Protein 4ONW (pdb70)

Radius of gyration: 28.68 Å; Cα contacts (8 Å, |Δi|>4): 1277; chains: 2; bounding box: 47×44×97 Å

Organism: Vibrio cholerae serotype O1 (strain ATCC 39315 / El Tor Inaba N16961) (NCBI:txid243277)

B-factor: mean 16.52, std 8.96, range [5.56, 77.97]

CATH classification: 3.40.630.10

Nearest PDB structures (foldseek):
  4op4-assembly2_B  TM=1.003E+00  e=6.042E-57  Vibrio cholerae O1 biovar El Tor str. N16961
  4op4-assembly1_A  TM=1.001E+00  e=1.372E-55  Vibrio cholerae O1 biovar El Tor str. N16961
  4h2k-assembly2_B  TM=9.846E-01  e=6.065E-37  Haemophilus influenzae Rd KW20
  4h2k-assembly1_A  TM=9.777E-01  e=9.806E-37  Haemophilus influenzae Rd KW20
  8f8o-assembly1_A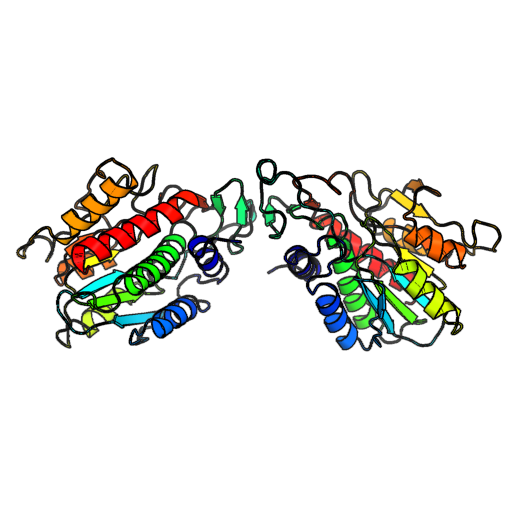  TM=9.520E-01  e=4.576E-35  Acinetobacter baumannii ATCC 17978

Secondary structure (DSSP, 8-state):
---HHHHHHHHHHHS--BTT--TTHHHHHHHHHHHTT-EEEEEEETTEEEEEEEE-SSSPEEEEEEE--B-----GGG-S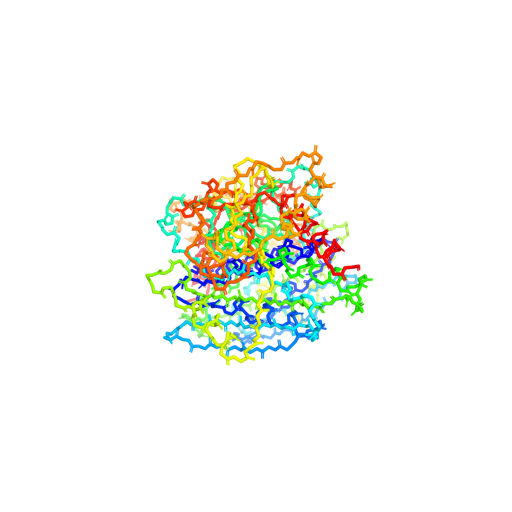S-TTS-EEETTEEESTTIIIIIHHHHHHHHHHHHHHHH-TT-SSEEEEEEES-TTSS---HHHHHHHHHHHTT----EEEE-S--BSSSTTSEEEEPPGGGGTS----HHHHHHHHHHHHHHSSPPEEESS---HHHHHHHHHT-EEEE--SB-TTTTSTT-EEEHHHHHHHHHHHHHHHHHHH-/---HHHHHHHHHHTS--BTT--TTHHHHHHHHHHTTT-EEEEEEETTEEEEEEEE-SSSPEEEEEEE--B-----GGG-SS-TTS-EEETTEEESTTIIIIIHHHHHHHHHHHHHHHH-TT-SSEEEEEEES-TTSSS--HHHHHHHHHHTTT----EEEE-S--BSSSTTSEEEE--GGGGTS----HHHHHHHHHHHHHHSSPPEEE-S---HHHHHHHHHT-EEEE--SB-TTTTSTT-EEEHHHHHHHHHHHHHHHHHHH-

Foldseek 3Di:
DDDQLVVQLQVLLLQQLAPLRQSCNVVVLVVLVVVLPWDKDWDADDNHIKIKIKDDDAPDEEEEEAESHFHDQPDPVPAPDPQSGFDDDPQKTWHTCQQRHSSLSSLLSVLVVVLCVVCVPWPHMYMYIYIRHQHHPDPPRLVVVQVVCVVVVNAHAAYEYAHAADAPAFQQEKEWECALNVPDDDPCQLVVQLQVLSCVLPVDGHHYHHDDDRPSQNVSRNRGYTYMYGYHHDPQGPHHRDMGRNVRSVSSSSSSNSSCVSVTD/DDDQLVVQLQVLLLAQLAPLRQRCNVVVLVVLVVVLVWDKDWDDDDHKIKIKIKDDDADDEEEEEAESHFHDQPDCVVAPDGQNGFDDDPQKTWHTCQFRPSSLVSLLSVLVVVQCVVCVPWHHMYMYIYIRHQVHDDDDRLVVVQVVCVVVVNAHAYYEYAHAADAPAFQQEKEWEQALNVPDDDPCQLVVLLQVLSCVLPVDGHDYHHDDDGPSQNVSRNVGYTYMYGHFHDPCGPHHGDIGRNVRSVSSSSSSNSSCVSPID

InterPro domains:
  IPR001261 ArgE/DapE/ACY1/CPG2/YscS, conserved site [PS00759] (99-137)
  IPR002933 Peptidase M20 [PF01546] (65-373)
  IPR005941 Succinyl-diaminopimelate desuccinylase, proteobacteria [MF_01690] (4-377)
  IPR005941 Succinyl-diaminopimelate desuccinylase, proteobacteria [NF009557] (4-376)
  IPR005941 Succinyl-diaminopimelate desuccinylase, proteobacteria [TIGR01246] (7-375)
  IPR011650 Peptidase M20, dimerisation domain [PF07687] (177-284)
  IPR036264 Bacterial exopeptidase dimerisation domain [SSF55031] (181-290)
  IPR050072 Peptidase M20A family, bacterial cell wall biosynthesis [PTHR43808] (4-375)

Solvent-accessible surface area: 20725 Å² total; per-residue (Å²): 190,50,32,64,0,18,41,1,0,23,76,0,0,52,76,108,0,50,32,52,55,17,46,18,0,3,94,28,0,14,80,67,0,127,93,31,47,9,89,41,58,70,25,99,25,122,120,4,40,0,0,1,0,44,44,34,117,114,97,33,4,0,0,0,6,9,1,0,0,1,27,90,12,44,78,120,112,93,20,103,5,32,11,35,48,35,3,15,33,90,41,62,0,31,0,8,0,0,0,7,0,0,0,0,0,0,0,0,0,2,0,0,42,80,0,15,88,111,45,82,125,25,117,5,0,0,0,0,1,0,2,0,2,23,37,13,144,60,68,35,0,7,47,96,0,8,81,48,3,76,93,109,120,29,104,18,61,4,0,0,7,0,15,9,6,0,75,144,51,1,0,40,22,0,43,28,22,126,65,6,30,51,190,86,120,72,112,29,83,0,39,64,6,0,33,34,0,0,68,89,22,29,150,131,66,15,57,87,71,57,88,49,23,32,60,12,4,125,47,5,3,98,70,14,2,22,5,1,9,0,0,0,34,52,58,34,44,94,121,41,33,2,26,6,114,22,62,13,0,55,80,0,0,56,0,0,27,48,0,0,48,96,20,0,56,190,51,38,68,0,15,37,2,0,15,79,0,0,54,84,116,0,47,24,44,51,14,50,26,0,3,96,35,0,13,80,70,0,124,89,32,56,10,144,49,66,73,24,102,29,122,115,2,45,0,0,4,0,46,46,33,116,120,87,35,4,0,0,0,5,10,1,0,0,0,25,87,11,41,70,119,113,101,22,97,4,34,14,36,45,32,2,15,30,92,39,59,0,32,0,4,0,0,0,7,1,1,0,0,0,0,0,0,0,3,0,0,43,87,0,16,85,112,50,84,124,25,123,5,0,0,0,0,2,0,3,0,5,23,34,12,140,77,77,35,0,5,49,96,0,5,81,51,2,79,92,100,117,31,102,18,53,2,0,0,6,0,16,10,3,0,86,152,46,1,1,44,17,0,34,30,21,126,68,5,28,46,174,80,117,69,117,29,78,0,39,64,6,0,33,31,0,0,70,91,28,32,155,81,64,16,58,85,86,58,94,62,21,26,48,14,3,144,44,4,4,90,78,12,4,22,4,0,10,0,0,1,32,48,58,32,42,90,122,46,29,1,21,5,109,28,58,14,1,53,78,0,0,54,0,0,28,52,0,0,52,101,18,2,59

Structure (mmCIF, N/CA/C/O backbone):
data_4ONW
#
_entry.id   4ONW
#
_cell.length_a   49.649
_cell.length_b   49.649
_cell.length_c   232.566
_cell.angle_alpha   90.00
_cell.angle_beta   90.00
_cell.angle_gamma   120.00
#
_symmetry.space_group_name_H-M   'P 32'
#
loop_
_entity.id
_entity.type
_entity.pdbx_description
1 polymer 'Succinyl-diaminopimelate desuccinylase'
2 non-polymer GLYCEROL
3 non-polymer 1,4-BUTANEDIOL
4 non-polymer 1,2-ETHANEDIOL
5 non-polymer 'ACETATE ION'
6 water water
#
loop_
_atom_site.group_PDB
_atom_site.id
_atom_site.type_symbol
_atom_site.label_atom_id
_atom_site.label_alt_id
_atom_site.label_comp_id
_atom_site.label_asym_id
_atom_site.label_entity_id
_atom_site.label_seq_id
_atom_site.pdbx_PDB_ins_code
_atom_site.Cartn_x
_atom_site.Cartn_y
_atom_site.Cartn_z
_atom_site.occupancy
_atom_site.B_iso_or_equiv
_atom_site.auth_seq_id
_atom_site.auth_comp_id
_atom_site.auth_asym_id
_atom_site.auth_atom_id
_atom_site.pdbx_PDB_model_num
ATOM 1 N N . THR A 1 4 ? 0.635 -0.951 21.809 1.00 40.60 2 THR A N 1
ATOM 2 C CA . THR A 1 4 ? 1.875 -1.419 21.135 1.00 37.65 2 THR A CA 1
ATOM 3 C C . THR A 1 4 ? 1.985 -0.815 19.748 1.00 37.52 2 THR A C 1
ATOM 4 O O . THR A 1 4 ? 1.120 -1.044 18.876 1.00 34.51 2 THR A O 1
ATOM 8 N N . ASP A 1 5 ? 3.120 -0.179 19.514 1.00 34.46 3 ASP A N 1
ATOM 9 C CA . ASP A 1 5 ? 3.350 0.510 18.271 1.00 29.66 3 ASP A CA 1
ATOM 10 C C . ASP A 1 5 ? 3.077 -0.431 17.165 1.00 26.07 3 ASP A C 1
ATOM 11 O O . ASP A 1 5 ? 3.515 -1.519 17.149 1.00 23.85 3 ASP A O 1
ATOM 16 N N . SER A 1 6 ? 2.439 0.149 16.183 1.00 20.77 4 SER A N 1
ATOM 17 C CA . SER A 1 6 ? 2.367 -0.337 14.885 1.00 18.07 4 SER A CA 1
ATOM 18 C C . SER A 1 6 ? 3.794 -0.646 14.415 1.00 14.90 4 SER A C 1
ATOM 19 O O . SER A 1 6 ? 4.712 -0.070 14.787 1.00 11.54 4 SER A O 1
ATOM 22 N N . PRO A 1 7 ? 3.807 -1.724 13.520 1.00 13.06 5 PRO A N 1
ATOM 23 C CA . PRO A 1 7 ? 5.151 -2.054 13.026 1.00 11.58 5 PRO A CA 1
ATOM 24 C C . PRO A 1 7 ? 5.833 -0.904 12.272 1.00 11.27 5 PRO A C 1
ATOM 25 O O . PRO A 1 7 ? 6.980 -0.876 12.254 1.00 11.32 5 PRO A O 1
ATOM 29 N N . VAL A 1 8 ? 5.054 -0.093 11.586 1.00 10.08 6 VAL A N 1
ATOM 30 C CA . VAL A 1 8 ? 5.558 1.021 10.841 1.00 11.24 6 VAL A CA 1
ATOM 31 C C . VAL A 1 8 ? 6.172 2.065 11.783 1.00 10.44 6 VAL A C 1
ATOM 32 O O . VAL A 1 8 ? 7.247 2.519 11.612 1.00 11.38 6 VAL A O 1
ATOM 36 N N . LEU A 1 9 ? 5.427 2.410 12.807 1.00 10.12 7 LEU A N 1
ATOM 37 C CA . LEU A 1 9 ? 5.953 3.388 13.728 1.00 9.64 7 LEU A CA 1
ATOM 38 C C . LEU A 1 9 ? 7.224 2.857 14.437 1.00 9.12 7 LEU A C 1
ATOM 39 O O . LEU A 1 9 ? 8.265 3.552 14.626 1.00 9.40 7 LEU A O 1
ATOM 44 N N . ALA A 1 10 ? 7.174 1.565 14.784 1.00 9.52 8 ALA A N 1
ATOM 45 C CA . ALA A 1 10 ? 8.327 0.938 15.488 1.00 9.39 8 ALA A CA 1
ATOM 46 C C . ALA A 1 10 ? 9.645 0.972 14.732 1.00 8.75 8 ALA A C 1
ATOM 47 O O . ALA A 1 10 ? 10.712 1.333 15.251 1.00 10.74 8 ALA A O 1
ATOM 49 N N . LEU A 1 11 ? 9.564 0.625 13.442 1.00 8.60 9 LEU A N 1
ATOM 50 C CA . LEU A 1 11 ? 10.729 0.639 12.604 1.00 7.60 9 LEU A CA 1
ATOM 51 C C . LEU A 1 11 ? 11.219 2.048 12.322 1.00 7.25 9 LEU A C 1
ATOM 52 O O . LEU A 1 11 ? 12.402 2.319 12.240 1.00 8.04 9 LEU A O 1
ATOM 57 N N . ALA A 1 12 ? 10.302 2.960 12.089 1.00 7.09 10 ALA A N 1
ATOM 58 C CA . ALA A 1 12 ? 10.675 4.330 11.822 1.00 7.10 10 ALA A CA 1
ATOM 59 C C . ALA A 1 12 ? 11.401 4.948 13.058 1.00 7.83 10 ALA A C 1
ATOM 60 O O . ALA A 1 12 ? 12.462 5.567 12.896 1.00 8.91 10 ALA A O 1
ATOM 62 N N . LYS A 1 13 ? 10.925 4.628 14.241 1.00 8.77 11 LYS A N 1
ATOM 63 C CA . LYS A 1 13 ? 11.655 5.000 15.459 1.00 9.08 11 LYS A CA 1
ATOM 64 C C . LYS A 1 13 ? 13.068 4.378 15.570 1.00 9.34 11 LYS A C 1
ATOM 65 O O . LYS A 1 13 ? 14.026 5.061 15.866 1.00 10.78 11 LYS A O 1
ATOM 71 N N . GLU A 1 14 ? 13.217 3.117 15.266 1.00 9.96 12 GLU A N 1
ATOM 72 C CA A GLU A 1 14 ? 14.522 2.454 15.201 0.50 10.76 12 GLU A CA 1
ATOM 73 C CA B GLU A 1 14 ? 14.530 2.539 15.321 0.50 11.38 12 GLU A CA 1
ATOM 74 C C . GLU A 1 14 ? 15.496 3.185 14.303 1.00 12.13 12 GLU A C 1
ATOM 75 O O . GLU A 1 14 ? 16.663 3.446 14.607 1.00 10.95 12 GLU A O 1
ATOM 86 N N . LEU A 1 15 ? 15.021 3.430 13.069 1.00 10.17 13 LEU A N 1
ATOM 87 C CA . LEU A 1 15 ? 15.844 4.118 12.147 1.00 9.78 13 LEU A CA 1
ATOM 88 C C . LEU A 1 15 ? 16.204 5.509 12.587 1.00 9.46 13 LEU A C 1
ATOM 89 O O . LEU A 1 15 ? 17.356 5.920 12.424 1.00 9.60 13 LEU A O 1
ATOM 94 N N . ILE A 1 16 ? 15.272 6.257 13.206 1.00 10.33 14 ILE A N 1
ATOM 95 C CA . ILE A 1 16 ? 15.549 7.627 13.570 1.00 11.09 14 ILE A CA 1
ATOM 96 C C . ILE A 1 16 ? 16.610 7.659 14.701 1.00 12.30 14 ILE A C 1
ATOM 97 O O . ILE A 1 16 ? 17.393 8.585 14.742 1.00 12.55 14 ILE A O 1
ATOM 102 N N . SER A 1 17 ? 16.642 6.640 15.542 1.00 12.94 15 SER A N 1
ATOM 103 C CA A SER A 1 17 ? 17.664 6.651 16.618 0.50 14.58 15 SER A CA 1
ATOM 104 C CA B SER A 1 17 ? 17.683 6.547 16.608 0.50 14.04 15 SER A CA 1
ATOM 105 C C . SER A 1 17 ? 19.120 6.420 16.150 1.00 15.87 15 SER A C 1
ATOM 106 O O . SER A 1 17 ? 20.063 6.776 16.878 1.00 15.34 15 SER A O 1
ATOM 111 N N . ARG A 1 18 ? 19.318 5.843 14.979 1.00 14.77 16 ARG A N 1
ATOM 112 C CA . ARG A 1 18 ? 20.635 5.643 14.446 1.00 15.29 16 ARG A CA 1
ATOM 113 C C . ARG A 1 18 ? 21.097 6.912 13.818 1.00 14.33 16 ARG A C 1
ATOM 114 O O . ARG A 1 18 ? 20.488 7.415 12.862 1.00 15.85 16 ARG A O 1
ATOM 122 N N . GLN A 1 19 ? 22.254 7.395 14.259 1.00 13.75 17 GLN A N 1
ATOM 123 C CA A GLN A 1 19 ? 22.820 8.669 13.825 0.50 13.07 17 GLN A CA 1
ATOM 124 C CA B GLN A 1 19 ? 22.755 8.711 13.842 0.50 13.53 17 GLN A CA 1
ATOM 125 C C . GLN A 1 19 ? 23.557 8.550 12.545 1.00 14.33 17 GLN A C 1
ATOM 126 O O . GLN A 1 19 ? 24.791 8.609 12.515 1.00 13.73 17 GLN A O 1
ATOM 137 N N . SER A 1 20 ? 22.781 8.396 11.468 1.00 13.35 18 SER A N 1
ATOM 138 C CA . SER A 1 20 ? 23.304 8.218 10.154 1.00 13.78 18 SER A CA 1
ATOM 139 C C . SER A 1 20 ? 23.538 9.547 9.443 1.00 15.99 18 SER A C 1
ATOM 140 O O . SER A 1 20 ? 23.134 9.749 8.278 1.00 15.69 18 SER A O 1
ATOM 143 N N . VAL A 1 21 ? 24.210 10.495 10.110 1.00 17.07 19 VAL A N 1
ATOM 144 C CA . VAL A 1 21 ? 24.717 11.676 9.454 1.00 17.67 19 VAL A CA 1
ATOM 145 C C . VAL A 1 21 ? 25.794 11.304 8.419 1.00 21.24 19 VAL A C 1
ATOM 146 O O . VAL A 1 21 ? 26.736 10.576 8.706 1.00 21.60 19 VAL A O 1
ATOM 150 N N . THR A 1 22 ? 25.588 11.830 7.215 1.00 25.16 20 THR A N 1
ATOM 151 C CA . THR A 1 22 ? 26.248 11.396 5.988 1.00 32.72 20 THR A CA 1
ATOM 152 C C . THR A 1 22 ? 27.769 11.467 6.136 1.00 36.34 20 THR A C 1
ATOM 153 O O . THR A 1 22 ? 28.300 12.379 6.783 1.00 34.00 20 THR A O 1
ATOM 157 N N . PRO A 1 23 ? 28.482 10.468 5.594 1.00 45.87 21 PRO A N 1
ATOM 158 C CA . PRO A 1 23 ? 27.933 9.306 4.892 1.00 45.26 21 PRO A CA 1
ATOM 159 C C . PRO A 1 23 ? 27.753 8.093 5.795 1.00 45.42 21 PRO A C 1
ATOM 160 O O . PRO A 1 23 ? 27.512 7.023 5.254 1.00 34.01 21 PRO A O 1
ATOM 164 N N . ALA A 1 24 ? 27.872 8.273 7.131 1.00 42.21 22 ALA A N 1
ATOM 165 C CA . ALA A 1 24 ? 27.762 7.196 8.123 1.00 39.87 22 ALA A CA 1
ATOM 166 C C . ALA A 1 24 ? 26.359 6.636 8.117 1.00 36.42 22 ALA A C 1
ATOM 167 O O . ALA A 1 24 ? 25.386 7.326 7.755 1.00 35.61 22 ALA A O 1
ATOM 169 N N . ASP A 1 25 ? 26.260 5.373 8.503 1.00 28.25 23 ASP A N 1
ATOM 170 C CA . ASP A 1 25 ? 24.983 4.696 8.376 1.00 23.78 23 ASP A CA 1
ATOM 171 C C . ASP A 1 25 ? 24.403 4.232 9.693 1.00 22.41 23 ASP A C 1
ATOM 172 O O . ASP A 1 25 ? 23.214 3.999 9.740 1.00 17.93 23 ASP A O 1
ATOM 177 N N . ALA A 1 26 ? 25.234 4.114 10.755 1.00 21.46 24 ALA A N 1
ATOM 178 C CA . ALA A 1 26 ? 24.822 3.678 12.114 1.00 19.46 24 ALA A CA 1
ATOM 179 C C . ALA A 1 26 ? 23.929 2.459 12.063 1.00 17.82 24 ALA A C 1
ATOM 180 O O . ALA A 1 26 ? 23.022 2.283 12.819 1.00 17.63 24 ALA A O 1
ATOM 182 N N . GLY A 1 27 ? 24.192 1.601 11.089 1.00 17.90 25 GLY A N 1
ATOM 183 C CA . GLY A 1 27 ? 23.512 0.361 11.008 1.00 15.36 25 GLY A CA 1
ATOM 184 C C . GLY A 1 27 ? 22.100 0.372 10.456 1.00 13.45 25 GLY A C 1
ATOM 185 O O . GLY A 1 27 ? 21.391 -0.561 10.671 1.00 16.17 25 GLY A O 1
ATOM 186 N N . CYS A 1 28 ? 21.691 1.468 9.840 1.00 12.71 26 CYS A N 1
ATOM 187 C CA . CYS A 1 28 ? 20.297 1.529 9.307 1.00 12.11 26 CYS A CA 1
ATOM 188 C C . CYS A 1 28 ? 20.070 0.492 8.220 1.00 11.87 26 CYS A C 1
ATOM 189 O O . CYS A 1 28 ? 19.007 -0.189 8.165 1.00 12.48 26 CYS A O 1
ATOM 192 N N . GLN A 1 29 ? 21.026 0.357 7.308 1.00 12.51 27 GLN A N 1
ATOM 193 C CA . GLN A 1 29 ? 20.893 -0.656 6.228 1.00 12.02 27 GLN A CA 1
ATOM 194 C C . GLN A 1 29 ? 20.962 -2.048 6.812 1.00 13.11 27 GLN A C 1
ATOM 195 O O . GLN A 1 29 ? 20.318 -2.972 6.342 1.00 11.73 27 GLN A O 1
ATOM 201 N N . ASP A 1 30 ? 21.735 -2.220 7.881 1.00 13.43 28 ASP A N 1
ATOM 202 C CA . ASP A 1 30 ? 21.763 -3.522 8.507 1.00 14.83 28 ASP A CA 1
ATOM 203 C C . ASP A 1 30 ? 20.397 -3.896 9.070 1.00 13.73 28 ASP A C 1
ATOM 204 O O . ASP A 1 30 ? 19.960 -5.029 8.959 1.00 13.53 28 ASP A O 1
ATOM 209 N N . LEU A 1 31 ? 19.683 -2.918 9.594 1.00 13.45 29 LEU A N 1
ATOM 210 C CA . LEU A 1 31 ? 18.338 -3.147 10.103 1.00 15.67 29 LEU A CA 1
ATOM 211 C C . LEU A 1 31 ? 17.409 -3.534 8.992 1.00 14.59 29 LEU A C 1
ATOM 212 O O . LEU A 1 31 ? 16.662 -4.494 9.141 1.00 16.40 29 LEU A O 1
ATOM 217 N N . MET A 1 32 ? 17.488 -2.800 7.857 1.00 12.15 30 MET A N 1
ATOM 218 C CA . MET A 1 32 ? 16.653 -3.123 6.719 1.00 11.28 30 MET A CA 1
ATOM 219 C C . MET A 1 32 ? 16.980 -4.489 6.133 1.00 10.80 30 MET A C 1
ATOM 220 O O . MET A 1 32 ? 16.071 -5.237 5.798 1.00 11.56 30 MET A O 1
ATOM 225 N N . ILE A 1 33 ? 18.251 -4.794 5.999 1.00 10.90 31 ILE A N 1
ATOM 226 C CA . ILE A 1 33 ? 18.759 -6.067 5.440 1.00 11.52 31 ILE A CA 1
ATOM 227 C C . ILE A 1 33 ? 18.254 -7.247 6.282 1.00 13.92 31 ILE A C 1
ATOM 228 O O . ILE A 1 33 ? 17.776 -8.276 5.783 1.00 15.85 31 ILE A O 1
ATOM 233 N N . GLU A 1 34 ? 18.366 -7.092 7.608 1.00 14.59 32 GLU A N 1
ATOM 234 C CA . GLU A 1 34 ? 17.784 -8.140 8.497 1.00 15.42 32 GLU A CA 1
ATOM 235 C C . GLU A 1 34 ? 16.342 -8.501 8.161 1.00 15.21 32 GLU A C 1
ATOM 236 O O . GLU A 1 34 ? 15.966 -9.682 8.061 1.00 16.19 32 GLU A O 1
ATOM 239 N N . ARG A 1 35 ? 15.495 -7.463 7.969 1.00 13.15 33 ARG A N 1
ATOM 240 C CA . ARG A 1 35 ? 14.093 -7.679 7.652 1.00 12.51 33 ARG A CA 1
ATOM 241 C C . ARG A 1 35 ? 13.926 -8.292 6.258 1.00 12.55 33 ARG A C 1
ATOM 242 O O . ARG A 1 35 ? 13.081 -9.148 6.045 1.00 12.73 33 ARG A O 1
ATOM 250 N N . LEU A 1 36 ? 14.760 -7.896 5.303 1.00 12.15 34 LEU A N 1
ATOM 251 C CA . LEU A 1 36 ? 14.595 -8.374 3.962 1.00 11.33 34 LEU A CA 1
ATOM 252 C C . LEU A 1 36 ? 15.105 -9.851 3.871 1.00 12.36 34 LEU A C 1
ATOM 253 O O . LEU A 1 36 ? 14.577 -10.657 3.081 1.00 11.96 34 LEU A O 1
ATOM 258 N N . LYS A 1 37 ? 16.086 -10.184 4.678 1.00 13.97 35 LYS A N 1
ATOM 259 C CA . LYS A 1 37 ? 16.628 -11.580 4.668 1.00 14.96 35 LYS A CA 1
ATOM 260 C C . LYS A 1 37 ? 15.537 -12.512 5.090 1.00 16.04 35 LYS A C 1
ATOM 261 O O . LYS A 1 37 ? 15.375 -13.564 4.473 1.00 18.77 35 LYS A O 1
ATOM 267 N N . ALA A 1 38 ? 14.751 -12.103 6.117 1.00 15.22 36 ALA A N 1
ATOM 268 C CA . ALA A 1 38 ? 13.633 -12.936 6.611 1.00 16.50 36 ALA A CA 1
ATOM 269 C C . ALA A 1 38 ? 12.612 -13.233 5.582 1.00 18.09 36 ALA A C 1
ATOM 270 O O . ALA A 1 38 ? 11.950 -14.258 5.630 1.00 19.07 36 ALA A O 1
ATOM 272 N N . LEU A 1 39 ? 12.489 -12.339 4.585 1.00 15.38 37 LEU A N 1
ATOM 273 C CA . LEU A 1 39 ? 11.530 -12.443 3.518 1.00 16.81 37 LEU A CA 1
ATOM 274 C C . LEU A 1 39 ? 12.010 -13.202 2.296 1.00 16.22 37 LEU A C 1
ATOM 275 O O . LEU A 1 39 ? 11.243 -13.422 1.348 1.00 22.36 37 LEU A O 1
ATOM 280 N N . GLY A 1 40 ? 13.296 -13.473 2.280 1.00 15.11 38 GLY A N 1
ATOM 281 C CA . GLY A 1 40 ? 13.935 -14.238 1.259 1.00 14.83 38 GLY A CA 1
ATOM 282 C C . GLY A 1 40 ? 14.532 -13.420 0.161 1.00 16.23 38 GLY A C 1
ATOM 283 O O . GLY A 1 40 ? 14.598 -13.897 -1.003 1.00 18.78 38 GLY A O 1
ATOM 284 N N . PHE A 1 41 ? 15.019 -12.220 0.508 1.00 14.88 39 PHE A N 1
ATOM 285 C CA . PHE A 1 41 ? 15.698 -11.436 -0.471 1.00 13.31 39 PHE A CA 1
ATOM 286 C C . PHE A 1 41 ? 17.132 -11.852 -0.453 1.00 14.31 39 PHE A C 1
ATOM 287 O O . PHE A 1 41 ? 17.694 -12.056 0.644 1.00 17.34 39 PHE A O 1
ATOM 295 N N . GLU A 1 42 ? 17.753 -11.896 -1.625 1.00 13.15 40 GLU A N 1
ATOM 296 C CA . GLU A 1 42 ? 19.221 -11.896 -1.691 1.00 14.30 40 GLU A CA 1
ATOM 297 C C . GLU A 1 42 ? 19.732 -10.505 -1.545 1.00 15.59 40 GLU A C 1
ATOM 298 O O . GLU A 1 42 ? 19.044 -9.546 -1.946 1.00 16.18 40 GLU A O 1
ATOM 301 N N . ILE A 1 43 ? 20.884 -10.393 -0.911 1.00 14.46 41 ILE A N 1
ATOM 302 C CA . ILE A 1 43 ? 21.454 -9.142 -0.511 1.00 14.02 41 ILE A CA 1
ATOM 303 C C . ILE A 1 43 ? 22.836 -8.952 -0.995 1.00 15.05 41 ILE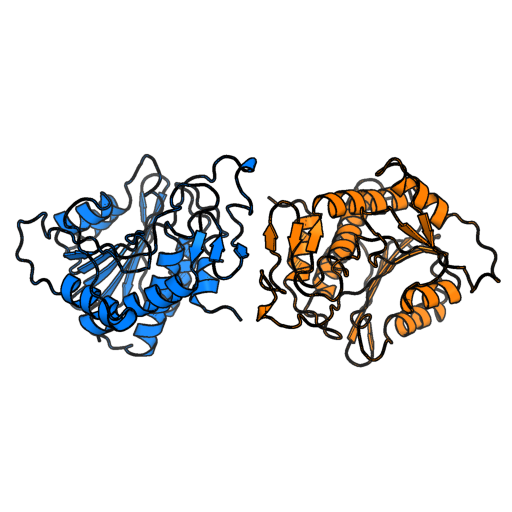 A C 1
ATOM 304 O O . ILE A 1 43 ? 23.729 -9.817 -0.778 1.00 17.44 41 ILE A O 1
ATOM 309 N N . GLU A 1 44 ? 23.117 -7.824 -1.642 1.00 13.93 42 GLU A N 1
ATOM 310 C CA A GLU A 1 44 ? 24.474 -7.465 -1.984 0.50 14.24 42 GLU A CA 1
ATOM 311 C CA B GLU A 1 44 ? 24.478 -7.482 -1.973 0.50 14.92 42 GLU A CA 1
ATOM 312 C C . GLU A 1 44 ? 24.777 -6.083 -1.452 1.00 14.18 42 GLU A C 1
ATOM 313 O O . GLU A 1 44 ? 24.201 -5.118 -1.940 1.00 13.38 42 GLU A O 1
ATOM 324 N N . SER A 1 45 ? 25.619 -5.983 -0.399 1.00 14.67 43 SER A N 1
ATOM 325 C CA A SER A 1 45 ? 26.084 -4.681 0.084 0.50 15.33 43 SER A CA 1
ATOM 326 C CA B SER A 1 45 ? 26.095 -4.715 0.137 0.50 16.89 43 SER A CA 1
ATOM 327 C C . SER A 1 45 ? 27.325 -4.227 -0.663 1.00 18.95 43 SER A C 1
ATOM 328 O O . SER A 1 45 ? 28.287 -4.978 -0.844 1.00 20.02 43 SER A O 1
ATOM 333 N N . MET A 1 46 ? 27.271 -2.994 -1.157 1.00 19.26 44 MET A N 1
ATOM 334 C CA . MET A 1 46 ? 28.317 -2.446 -2.031 1.00 21.35 44 MET A CA 1
ATOM 335 C C . MET A 1 46 ? 28.826 -1.180 -1.432 1.00 19.62 44 MET A C 1
ATOM 336 O O . MET A 1 46 ? 28.049 -0.266 -1.088 1.00 18.23 44 MET A O 1
ATOM 341 N N . VAL A 1 47 ? 30.153 -1.102 -1.298 1.00 19.44 45 VAL A N 1
ATOM 342 C CA . VAL A 1 47 ? 30.781 0.066 -0.759 1.00 20.93 45 VAL A CA 1
ATOM 343 C C . VAL A 1 47 ? 31.514 0.851 -1.833 1.00 22.46 45 VAL A C 1
ATOM 344 O O . VAL A 1 47 ? 32.308 0.309 -2.594 1.00 24.84 45 VAL A O 1
ATOM 348 N N . PHE A 1 48 ? 31.199 2.138 -1.894 1.00 22.12 46 PHE A N 1
ATOM 349 C CA . PHE A 1 48 ? 31.780 3.016 -2.883 1.00 24.90 46 PHE A CA 1
ATOM 350 C C . PHE A 1 48 ? 32.256 4.254 -2.129 1.00 26.71 46 PHE A C 1
ATOM 351 O O . PHE A 1 48 ? 31.465 4.938 -1.399 1.00 25.35 46 PHE A O 1
ATOM 359 N N . GLU A 1 49 ? 33.546 4.574 -2.296 1.00 30.03 47 GLU A N 1
ATOM 360 C CA . GLU A 1 49 ? 34.141 5.645 -1.496 1.00 33.11 47 GLU A CA 1
ATOM 361 C C . GLU A 1 49 ? 34.001 5.188 -0.007 1.00 32.37 47 GLU A C 1
ATOM 362 O O . GLU A 1 49 ? 34.205 4.019 0.270 1.00 34.34 47 GLU A O 1
ATOM 368 N N . ASP A 1 50 ? 33.660 6.035 0.957 1.00 37.16 48 ASP A N 1
ATOM 369 C CA . ASP A 1 50 ? 33.427 5.453 2.318 1.00 36.14 48 ASP A CA 1
ATOM 370 C C . ASP A 1 50 ? 31.925 5.393 2.698 1.00 36.47 48 ASP A C 1
ATOM 371 O O . ASP A 1 50 ? 31.545 5.549 3.855 1.00 36.08 48 ASP A O 1
ATOM 376 N N . THR A 1 51 ? 31.082 5.148 1.701 1.00 33.22 49 THR A N 1
ATOM 377 C CA . THR A 1 51 ? 29.638 5.108 1.887 1.00 32.43 49 THR A CA 1
ATOM 378 C C . THR A 1 51 ? 29.195 3.655 1.691 1.00 26.18 49 THR A C 1
ATOM 379 O O . THR A 1 51 ? 29.725 3.000 0.803 1.00 29.11 49 THR A O 1
ATOM 383 N N . THR A 1 52 ? 28.165 3.188 2.417 1.00 20.54 50 THR A N 1
ATOM 384 C CA . THR A 1 52 ? 27.606 1.870 2.209 1.00 17.31 50 THR A CA 1
ATOM 385 C C . THR A 1 52 ? 26.248 1.965 1.496 1.00 14.27 50 THR A C 1
ATOM 386 O O . THR A 1 52 ? 25.565 2.994 1.583 1.00 11.49 50 THR A O 1
ATOM 390 N N . ASN A 1 53 ? 25.987 0.920 0.743 1.00 14.91 51 ASN A N 1
ATOM 391 C CA . ASN A 1 53 ? 24.835 0.854 -0.136 1.00 13.50 51 ASN A CA 1
ATOM 392 C C . ASN A 1 53 ? 24.457 -0.557 -0.109 1.00 13.44 51 ASN A C 1
ATOM 393 O O . ASN A 1 53 ? 25.277 -1.436 0.230 1.00 14.09 51 ASN A O 1
ATOM 398 N N . PHE A 1 54 ? 23.220 -0.861 -0.495 1.00 11.87 52 PHE A N 1
ATOM 399 C CA . PHE A 1 54 ? 22.873 -2.227 -0.795 1.00 10.93 52 PHE A CA 1
ATOM 400 C C . PHE A 1 54 ? 21.851 -2.342 -1.885 1.00 12.02 52 PHE A C 1
ATOM 401 O O . PHE A 1 54 ? 21.056 -1.426 -2.093 1.00 14.36 52 PHE A O 1
ATOM 409 N N . TRP A 1 55 ? 21.899 -3.472 -2.583 1.00 11.47 53 TRP A N 1
ATOM 410 C CA . TRP A 1 55 ? 20.871 -3.992 -3.487 1.00 11.31 53 TRP A CA 1
ATOM 411 C C . TRP A 1 55 ? 20.302 -5.287 -2.918 1.00 12.75 53 TRP A C 1
ATOM 412 O O . TRP A 1 55 ? 21.083 -6.155 -2.428 1.00 14.88 53 TRP A O 1
ATOM 423 N N . ALA A 1 56 ? 18.990 -5.435 -2.943 1.00 11.50 54 ALA A N 1
ATOM 424 C CA . ALA A 1 56 ? 18.330 -6.663 -2.585 1.00 11.64 54 ALA A CA 1
ATOM 425 C C . ALA A 1 56 ? 17.280 -6.973 -3.602 1.00 12.24 54 ALA A C 1
ATOM 426 O O . ALA A 1 56 ? 16.732 -6.059 -4.245 1.00 10.57 54 ALA A O 1
ATOM 428 N N . ARG A 1 57 ? 16.981 -8.267 -3.788 1.00 9.96 55 ARG A N 1
ATOM 429 C CA . ARG A 1 57 ? 16.048 -8.677 -4.754 1.00 10.62 55 ARG A CA 1
ATOM 430 C C . ARG A 1 57 ? 15.476 -9.960 -4.282 1.00 11.46 55 ARG A C 1
ATOM 431 O O . ARG A 1 57 ? 16.258 -10.858 -3.861 1.00 12.97 55 ARG A O 1
ATOM 439 N N . ARG A 1 58 ? 14.167 -10.052 -4.370 1.00 10.30 56 ARG A N 1
ATOM 440 C CA . ARG A 1 58 ? 13.383 -11.245 -4.284 1.00 11.94 56 ARG A CA 1
ATOM 441 C C . ARG A 1 58 ? 12.702 -11.509 -5.625 1.00 11.90 56 ARG A C 1
ATOM 442 O O . ARG A 1 58 ? 12.093 -10.609 -6.259 1.00 9.17 56 ARG A O 1
ATOM 450 N N . GLY A 1 59 ? 12.814 -12.768 -6.100 1.00 12.05 57 GLY A N 1
ATOM 451 C CA . GLY A 1 59 ? 12.253 -13.143 -7.357 1.00 11.65 57 GLY A CA 1
ATOM 452 C C . GLY A 1 59 ? 13.208 -13.022 -8.533 1.00 11.95 57 GLY A C 1
ATOM 453 O O . GLY A 1 59 ? 14.163 -12.252 -8.486 1.00 10.67 57 GLY A O 1
ATOM 454 N N . THR A 1 60 ? 12.916 -13.763 -9.631 1.00 11.30 58 THR A N 1
ATOM 455 C CA . THR A 1 60 ? 13.766 -13.715 -10.801 1.00 12.06 58 THR A CA 1
ATOM 456 C C . THR A 1 60 ? 13.065 -13.260 -12.089 1.00 11.90 58 THR A C 1
ATOM 457 O O . THR A 1 60 ? 13.733 -13.147 -13.140 1.00 13.40 58 THR A O 1
ATOM 461 N N . GLN A 1 61 ? 11.774 -13.063 -12.068 1.00 12.20 59 GLN A N 1
ATOM 462 C CA . GLN A 1 61 ? 11.007 -12.763 -13.260 1.00 12.34 59 GLN A CA 1
ATOM 463 C C . GLN A 1 61 ? 10.793 -11.257 -13.445 1.00 12.85 59 GLN A C 1
ATOM 464 O O . GLN A 1 61 ? 10.874 -10.487 -12.482 1.00 13.66 59 GLN A O 1
ATOM 470 N N . SER A 1 62 ? 10.568 -10.863 -14.674 1.00 13.15 60 SER A N 1
ATOM 471 C CA A SER A 1 62 ? 10.082 -9.543 -15.082 0.50 12.84 60 SER A CA 1
ATOM 472 C CA B SER A 1 62 ? 10.113 -9.530 -15.042 0.50 13.38 60 SER A CA 1
ATOM 473 C C . SER A 1 62 ? 8.648 -9.342 -14.655 1.00 13.37 60 SER A C 1
ATOM 474 O O . SER A 1 62 ? 7.837 -10.267 -14.749 1.00 15.08 60 SER A O 1
ATOM 479 N N . PRO A 1 63 ? 8.225 -8.107 -14.256 1.00 12.43 61 PRO A N 1
ATOM 480 C CA . PRO A 1 63 ? 9.023 -6.880 -14.148 1.00 11.56 61 PRO A CA 1
ATOM 481 C C . PRO A 1 63 ? 9.714 -6.826 -12.820 1.00 10.68 61 PRO A C 1
ATOM 482 O O . PRO A 1 63 ? 9.265 -7.405 -11.860 1.00 12.70 61 PRO A O 1
ATOM 486 N N . LEU A 1 64 ? 10.833 -6.160 -12.852 1.00 10.84 62 LEU A N 1
ATOM 487 C CA . LEU A 1 64 ? 11.589 -5.870 -11.645 1.00 10.33 62 LEU A CA 1
ATOM 488 C C . LEU A 1 64 ? 11.119 -4.454 -11.186 1.00 9.71 62 LEU A C 1
ATOM 489 O O . LEU A 1 64 ? 11.413 -3.469 -11.838 1.00 8.78 62 LEU A O 1
ATOM 494 N N . PHE A 1 65 ? 10.400 -4.457 -10.069 1.00 8.49 63 PHE A N 1
ATOM 495 C CA . PHE A 1 65 ? 9.955 -3.238 -9.351 1.00 9.03 63 PHE A CA 1
ATOM 496 C C . PHE A 1 65 ? 10.926 -2.961 -8.172 1.00 7.99 63 PHE A C 1
ATOM 497 O O . PHE A 1 65 ? 11.210 -3.827 -7.378 1.00 8.05 63 PHE A O 1
ATOM 505 N N . VAL A 1 66 ? 11.374 -1.711 -8.014 1.00 7.59 64 VAL A N 1
ATOM 506 C CA . VAL A 1 66 ? 12.380 -1.387 -6.993 1.00 7.28 64 VAL A CA 1
ATOM 507 C C . VAL A 1 66 ? 11.930 -0.225 -6.082 1.00 7.54 64 VAL A C 1
ATOM 508 O O . VAL A 1 66 ? 11.393 0.766 -6.580 1.00 8.00 64 VAL A O 1
ATOM 512 N N . PHE A 1 67 ? 12.138 -0.392 -4.766 1.00 7.34 65 PHE A N 1
ATOM 513 C CA . PHE A 1 67 ? 12.030 0.727 -3.841 1.00 7.55 65 PHE A CA 1
ATOM 514 C C . PHE A 1 67 ? 13.391 1.304 -3.683 1.00 8.16 65 PHE A C 1
ATOM 515 O O . PHE A 1 67 ? 14.362 0.587 -3.363 1.00 10.66 65 PHE A O 1
ATOM 523 N N . ALA A 1 68 ? 13.559 2.590 -3.891 1.00 8.75 66 ALA A N 1
ATOM 524 C CA . ALA A 1 68 ? 14.853 3.211 -3.708 1.00 8.04 66 ALA A CA 1
ATOM 525 C C . ALA A 1 68 ? 14.751 4.321 -2.711 1.00 8.19 66 ALA A C 1
ATOM 526 O O . ALA A 1 68 ? 13.696 4.943 -2.517 1.00 8.20 66 ALA A O 1
ATOM 528 N N . GLY A 1 69 ? 15.871 4.559 -1.994 1.00 8.36 67 GLY A N 1
ATOM 529 C CA . GLY A 1 69 ? 15.976 5.602 -1.013 1.00 8.74 67 GLY A CA 1
ATOM 530 C C . GLY A 1 69 ? 17.341 5.660 -0.358 1.00 9.46 67 GLY A C 1
ATOM 531 O O . GLY A 1 69 ? 18.283 4.934 -0.725 1.00 9.36 67 GLY A O 1
ATOM 532 N N . HIS A 1 70 ? 17.432 6.504 0.679 1.00 10.29 68 HIS A N 1
ATOM 533 C CA . HIS A 1 70 ? 18.688 6.655 1.388 1.00 9.33 68 HIS A CA 1
ATOM 534 C C . HIS A 1 70 ? 18.423 6.667 2.850 1.00 9.53 68 HIS A C 1
ATOM 535 O O . HIS A 1 70 ? 17.417 7.237 3.330 1.00 7.49 68 HIS A O 1
ATOM 542 N N . THR A 1 71 ? 19.430 6.172 3.555 1.00 9.05 69 THR A N 1
ATOM 543 C CA . THR A 1 71 ? 19.390 6.021 5.032 1.00 10.18 69 THR A CA 1
ATOM 544 C C . THR A 1 71 ? 20.099 7.148 5.744 1.00 11.19 69 THR A C 1
ATOM 545 O O . THR A 1 71 ? 19.998 7.249 6.980 1.00 10.73 69 THR A O 1
ATOM 549 N N . ASP A 1 72 ? 20.859 7.931 5.013 1.00 11.14 70 ASP A N 1
ATOM 550 C CA . ASP A 1 72 ? 21.590 9.067 5.568 1.00 13.52 70 ASP A CA 1
ATOM 551 C C . ASP A 1 72 ? 20.662 10.269 5.784 1.00 13.93 70 ASP A C 1
ATOM 552 O O . ASP A 1 72 ? 19.561 10.384 5.194 1.00 14.30 70 ASP A O 1
ATOM 557 N N . VAL A 1 73 ? 21.083 11.158 6.683 1.00 13.57 71 VAL A N 1
ATOM 558 C CA . VAL A 1 73 ? 20.336 12.363 6.968 1.00 13.79 71 VAL A CA 1
ATOM 559 C C . VAL A 1 73 ? 21.364 13.458 7.142 1.00 15.53 71 VAL A C 1
ATOM 560 O O . VAL A 1 73 ? 22.569 13.135 7.352 1.00 13.84 71 VAL A O 1
ATOM 564 N N . VAL A 1 74 ? 20.850 14.680 7.002 1.00 14.29 72 VAL A N 1
ATOM 565 C CA . VAL A 1 74 ? 21.631 15.889 7.248 1.00 17.49 72 VAL A CA 1
ATOM 566 C C . VAL A 1 74 ? 21.886 16.046 8.729 1.00 17.05 72 VAL A C 1
ATOM 567 O O . VAL A 1 74 ? 21.199 15.463 9.599 1.00 14.86 72 VAL A O 1
ATOM 571 N N . PRO A 1 75 ? 22.914 16.867 9.049 1.00 19.62 73 PRO A N 1
ATOM 572 C CA . PRO A 1 75 ? 23.101 17.107 10.453 1.00 19.66 73 PRO A CA 1
ATOM 573 C C . PRO A 1 75 ? 21.944 17.885 11.078 1.00 20.02 73 PRO A C 1
ATOM 574 O O . PRO A 1 75 ? 21.130 18.517 10.400 1.00 20.45 73 PRO A O 1
ATOM 578 N N . ALA A 1 76 ? 21.909 17.834 12.394 1.00 22.49 74 ALA A N 1
ATOM 579 C CA . ALA A 1 76 ? 20.793 18.394 13.128 1.00 23.21 74 ALA A CA 1
ATOM 580 C C . ALA A 1 76 ? 20.777 19.889 13.099 1.00 24.04 74 ALA A C 1
ATOM 581 O O . ALA A 1 76 ? 19.726 20.513 13.066 1.00 21.93 74 ALA A O 1
ATOM 583 N N . GLY A 1 77 ? 21.972 20.493 13.145 1.00 23.51 75 GLY A N 1
ATOM 584 C CA . GLY A 1 77 ? 21.995 21.912 13.258 1.00 22.49 75 GLY A CA 1
ATOM 585 C C . GLY A 1 77 ? 21.950 22.253 14.720 1.00 22.72 75 GLY A C 1
ATOM 586 O O . GLY A 1 77 ? 22.150 21.384 15.560 1.00 22.20 75 GLY A O 1
ATOM 587 N N . PRO A 1 78 ? 21.739 23.522 15.032 1.00 25.62 76 PRO A N 1
ATOM 588 C CA . PRO A 1 78 ? 21.908 23.987 16.445 1.00 24.68 76 PRO A CA 1
ATOM 589 C C . PRO A 1 78 ? 20.877 23.460 17.400 1.00 23.57 76 PRO A C 1
ATOM 590 O O . PRO A 1 78 ? 19.663 23.710 17.238 1.00 21.99 76 PRO A O 1
ATOM 594 N N . LEU A 1 79 ? 21.348 22.752 18.429 1.00 24.15 77 LEU A N 1
ATOM 595 C CA . LEU A 1 79 ? 20.434 22.119 19.368 1.00 23.03 77 LEU A CA 1
ATOM 596 C C . LEU A 1 79 ? 19.482 23.072 20.034 1.00 25.76 77 LEU A C 1
ATOM 597 O O . LEU A 1 79 ? 18.381 22.654 20.404 1.00 22.94 77 LEU A O 1
ATOM 602 N N . SER A 1 80 ? 19.856 24.360 20.181 1.00 25.25 78 SER A N 1
ATOM 603 C CA . SER A 1 80 ? 19.030 25.269 20.973 1.00 23.92 78 SER A CA 1
ATOM 604 C C . SER A 1 80 ? 17.734 25.554 20.299 1.00 25.09 78 SER A C 1
ATOM 605 O O . SER A 1 80 ? 16.745 25.981 20.929 1.00 23.93 78 SER A O 1
ATOM 608 N N . GLN A 1 81 ? 17.709 25.282 18.989 1.00 21.48 79 GLN A N 1
ATOM 609 C CA . GLN A 1 81 ? 16.525 25.446 18.199 1.00 22.37 79 GLN A CA 1
ATOM 610 C C . GLN A 1 81 ? 15.615 24.200 18.249 1.00 18.21 79 GLN A C 1
ATOM 611 O O . GLN A 1 81 ? 14.454 24.274 17.942 1.00 20.14 79 GLN A O 1
ATOM 617 N N . TRP A 1 82 ? 16.122 23.083 18.743 1.00 16.79 80 TRP A N 1
ATOM 618 C CA . TRP A 1 82 ? 15.253 21.865 18.841 1.00 14.88 80 TRP A CA 1
ATOM 619 C C . TRP A 1 82 ? 14.466 21.814 20.101 1.00 15.97 80 TRP A C 1
ATOM 620 O O . TRP A 1 82 ? 15.022 22.071 21.188 1.00 16.97 80 TRP A O 1
ATOM 631 N N . HIS A 1 83 ? 13.228 21.431 20.006 1.00 12.89 81 HIS A N 1
ATOM 632 C CA . HIS A 1 83 ? 12.407 21.180 21.146 1.00 13.80 81 HIS A CA 1
ATOM 633 C C . HIS A 1 83 ? 12.572 19.771 21.644 1.00 12.33 81 HIS A C 1
ATOM 634 O O . HIS A 1 83 ? 12.228 19.484 22.803 1.00 15.05 81 HIS A O 1
ATOM 641 N N . THR A 1 84 ? 13.068 18.881 20.793 1.00 12.63 82 THR A N 1
ATOM 642 C CA . THR A 1 84 ? 13.182 17.443 21.108 1.00 11.56 82 THR A CA 1
ATOM 643 C C . THR A 1 84 ? 14.619 17.070 20.667 1.00 11.95 82 THR A C 1
ATOM 644 O O . THR A 1 84 ? 15.189 17.744 19.798 1.00 11.13 82 THR A O 1
ATOM 648 N N . PRO A 1 85 ? 15.199 15.996 21.179 1.00 10.96 83 PRO A N 1
ATOM 649 C CA . PRO A 1 85 ? 16.550 15.545 20.764 1.00 11.63 83 PRO A CA 1
ATOM 650 C C . PRO A 1 85 ? 16.482 15.054 19.307 1.00 11.83 83 PRO A C 1
ATOM 651 O O . PRO A 1 85 ? 15.603 14.212 19.053 1.00 12.85 83 PRO A O 1
ATOM 655 N N . PRO A 1 86 ? 17.362 15.572 18.434 1.00 12.09 84 PRO A N 1
ATOM 656 C CA . PRO A 1 86 ? 17.204 15.317 16.972 1.00 12.92 84 PRO A CA 1
ATOM 657 C C . PRO A 1 86 ? 17.284 13.889 16.639 1.00 13.54 84 PRO A C 1
ATOM 658 O O . PRO A 1 86 ? 16.653 13.518 15.645 1.00 11.52 84 PRO A O 1
ATOM 662 N N . PHE A 1 87 ? 18.024 13.085 17.421 1.00 11.70 85 PHE A N 1
ATOM 663 C CA . PHE A 1 87 ? 18.257 11.646 17.147 1.00 12.85 85 PHE A CA 1
ATOM 664 C C . PHE A 1 87 ? 17.565 10.754 18.136 1.00 12.94 85 PHE A C 1
ATOM 665 O O . PHE A 1 87 ? 17.945 9.630 18.348 1.00 14.50 85 PHE A O 1
ATOM 673 N N . GLU A 1 88 ? 16.499 11.256 18.711 1.00 13.72 86 GLU A N 1
ATOM 674 C CA . GLU A 1 88 ? 15.679 10.524 19.645 1.00 15.55 86 GLU A CA 1
ATOM 675 C C . GLU A 1 88 ? 14.306 10.638 19.055 1.00 13.52 86 GLU A C 1
ATOM 676 O O . GLU A 1 88 ? 13.740 11.728 19.002 1.00 15.75 86 GLU A O 1
ATOM 682 N N . PRO A 1 89 ? 13.759 9.531 18.516 1.00 12.99 87 PRO A N 1
ATOM 683 C CA . PRO A 1 89 ? 12.408 9.585 17.947 1.00 11.85 87 PRO A CA 1
ATOM 684 C C . PRO A 1 89 ? 11.406 9.913 19.060 1.00 12.14 87 PRO A C 1
ATOM 685 O O . PRO A 1 89 ? 11.345 9.223 20.072 1.00 14.44 87 PRO A O 1
ATOM 689 N N . THR A 1 90 ? 10.668 11.004 18.906 1.00 10.46 88 THR A N 1
ATOM 690 C CA . THR A 1 90 ? 9.794 11.543 19.968 1.00 10.80 88 THR A CA 1
ATOM 691 C C . THR A 1 90 ? 8.361 11.694 19.446 1.00 11.57 88 THR A C 1
ATOM 692 O O . THR A 1 90 ? 8.132 12.358 18.425 1.00 13.39 88 THR A O 1
ATOM 696 N N . VAL A 1 91 ? 7.401 11.136 20.110 1.00 11.47 89 VAL A N 1
ATOM 697 C CA . VAL A 1 91 ? 6.035 11.165 19.704 1.00 11.04 89 VAL A CA 1
ATOM 698 C C . VAL A 1 91 ? 5.241 12.173 20.468 1.00 11.08 89 VAL A C 1
ATOM 699 O O . VAL A 1 91 ? 5.143 12.034 21.688 1.00 11.04 89 VAL A O 1
ATOM 703 N N . ILE A 1 92 ? 4.797 13.202 19.782 1.00 10.59 90 ILE A N 1
ATOM 704 C CA . ILE A 1 92 ? 3.966 14.268 20.379 1.00 10.86 90 ILE A CA 1
ATOM 705 C C . ILE A 1 92 ? 2.690 14.495 19.597 1.00 11.11 90 ILE A C 1
ATOM 706 O O . ILE A 1 92 ? 2.805 14.851 18.385 1.00 11.19 90 ILE A O 1
ATOM 711 N N . ASP A 1 93 ? 1.544 14.221 20.202 1.00 11.87 91 ASP A N 1
ATOM 712 C CA . ASP A 1 93 ? 0.187 14.435 19.627 1.00 12.05 91 ASP A CA 1
ATOM 713 C C . ASP A 1 93 ? 0.081 13.920 18.199 1.00 12.86 91 ASP A C 1
ATOM 714 O O . ASP A 1 93 ? -0.390 14.671 17.282 1.00 13.68 91 ASP A O 1
ATOM 719 N N . GLY A 1 94 ? 0.444 12.665 18.068 1.00 11.39 92 GLY A N 1
ATOM 720 C CA . GLY A 1 94 ? 0.340 11.990 16.730 1.00 12.61 92 GLY A CA 1
ATOM 721 C C . GLY A 1 94 ? 1.381 12.381 15.730 1.00 13.13 92 GLY A C 1
ATOM 722 O O . GLY A 1 94 ? 1.201 11.934 14.592 1.00 11.16 92 GLY A O 1
ATOM 723 N N . PHE A 1 95 ? 2.406 13.167 16.054 1.00 11.40 93 PHE A N 1
ATOM 724 C CA . PHE A 1 95 ? 3.524 13.363 15.158 1.00 11.23 93 PHE A CA 1
ATOM 725 C C . PHE A 1 95 ? 4.794 12.745 15.704 1.00 12.15 93 PHE A C 1
ATOM 726 O O . PHE A 1 95 ? 5.012 12.717 16.929 1.00 10.72 93 PHE A O 1
ATOM 734 N N . LEU A 1 96 ? 5.634 12.245 14.820 1.00 9.16 94 LEU A N 1
ATOM 735 C CA . LEU A 1 96 ? 6.930 11.674 15.139 1.00 9.12 94 LEU A CA 1
ATOM 736 C C . LEU A 1 96 ? 8.046 12.662 14.803 1.00 9.58 94 LEU A C 1
ATOM 737 O O . LEU A 1 96 ? 8.283 12.984 13.612 1.00 10.34 94 LEU A O 1
ATOM 742 N N . HIS A 1 97 ? 8.708 13.158 15.840 1.00 9.78 95 HIS A N 1
ATOM 743 C CA . HIS A 1 97 ? 9.753 14.153 15.680 1.00 9.47 95 HIS A CA 1
ATOM 744 C C . HIS A 1 97 ? 11.103 13.476 15.701 1.00 9.58 95 HIS A C 1
ATOM 745 O O . HIS A 1 97 ? 11.394 12.599 16.545 1.00 9.69 95 HIS A O 1
ATOM 752 N N . GLY A 1 98 ? 11.962 13.968 14.832 1.00 8.46 96 GLY A N 1
ATOM 753 C CA . GLY A 1 98 ? 13.322 13.586 14.756 1.00 8.73 96 GLY A CA 1
ATOM 754 C C . GLY A 1 98 ? 13.940 13.778 13.390 1.00 9.97 96 GLY A C 1
ATOM 755 O O . GLY A 1 98 ? 13.292 13.649 12.381 1.00 10.40 96 GLY A O 1
ATOM 756 N N . ARG A 1 99 ? 15.229 13.982 13.353 1.00 10.72 97 ARG A N 1
ATOM 757 C CA . ARG A 1 99 ? 15.975 14.084 12.065 1.00 10.87 97 ARG A CA 1
ATOM 758 C C . ARG A 1 99 ? 15.720 12.852 11.185 1.00 10.07 97 ARG A C 1
ATOM 759 O O . ARG A 1 99 ? 15.832 11.725 11.612 1.00 9.99 97 ARG A O 1
ATOM 767 N N . GLY A 1 100 ? 15.351 13.082 9.935 1.00 10.01 98 GLY A N 1
ATOM 768 C CA . GLY A 1 100 ? 14.966 12.012 9.015 1.00 9.72 98 GLY A CA 1
ATOM 769 C C . GLY A 1 100 ? 13.573 11.449 9.165 1.00 10.29 98 GLY A C 1
ATOM 770 O O . GLY A 1 100 ? 13.199 10.502 8.422 1.00 11.44 98 GLY A O 1
ATOM 771 N N . ALA A 1 101 ? 12.730 11.977 10.059 1.00 9.49 99 ALA A N 1
ATOM 772 C CA . ALA A 1 101 ? 11.361 11.478 10.140 1.00 9.85 99 ALA A CA 1
ATOM 773 C C . ALA A 1 101 ? 10.614 11.646 8.808 1.00 10.13 99 ALA A C 1
ATOM 774 O O . ALA A 1 101 ? 9.916 10.726 8.429 1.00 10.53 99 ALA A O 1
ATOM 776 N N . ALA A 1 102 ? 10.742 12.805 8.184 1.00 9.39 100 ALA A N 1
ATOM 777 C CA . ALA A 1 102 ? 10.164 13.098 6.836 1.00 10.19 100 ALA A CA 1
ATOM 778 C C . ALA A 1 102 ? 11.153 12.759 5.676 1.00 11.15 100 ALA A C 1
ATOM 779 O O . ALA A 1 102 ? 10.700 12.316 4.572 1.00 11.00 100 ALA A O 1
ATOM 781 N N . ASP A 1 103 ? 12.480 12.932 5.849 1.00 9.70 101 ASP A N 1
ATOM 782 C CA . ASP A 1 103 ? 13.498 12.689 4.811 1.00 9.50 101 ASP A CA 1
ATOM 783 C C . ASP A 1 103 ? 14.662 11.786 5.231 1.00 9.03 101 ASP A C 1
ATOM 784 O O . ASP A 1 103 ? 15.716 12.261 5.707 1.00 8.64 101 ASP A O 1
ATOM 789 N N . MET A 1 104 ? 14.528 10.467 5.091 1.00 7.57 102 MET A N 1
ATOM 790 C CA . MET A 1 104 ? 13.318 9.769 4.597 1.00 7.57 102 MET A CA 1
ATOM 791 C C . MET A 1 104 ? 13.162 8.417 5.292 1.00 6.82 102 MET A C 1
ATOM 792 O O . MET A 1 104 ? 12.693 7.456 4.718 1.00 7.90 102 MET A O 1
ATOM 797 N N . LYS A 1 105 ? 13.539 8.337 6.573 1.00 6.77 103 LYS A N 1
ATOM 798 C CA . LYS A 1 105 ? 13.420 7.116 7.370 1.00 6.99 103 LYS A CA 1
ATOM 799 C C . LYS A 1 105 ? 11.987 6.676 7.607 1.00 6.90 103 LYS A C 1
ATOM 800 O O . LYS A 1 105 ? 11.689 5.488 7.683 1.00 7.96 103 LYS A O 1
ATOM 806 N N . GLY A 1 106 ? 11.060 7.640 7.736 1.00 6.97 104 GLY A N 1
ATOM 807 C CA . GLY A 1 106 ? 9.669 7.227 7.713 1.00 6.79 104 GLY A CA 1
ATOM 808 C C . GLY A 1 106 ? 9.209 6.477 6.433 1.00 6.69 104 GLY A C 1
ATOM 809 O O . GLY A 1 106 ? 8.640 5.343 6.567 1.00 6.41 104 GLY A O 1
ATOM 810 N N . SER A 1 107 ? 9.601 6.979 5.275 1.00 7.14 105 SER A N 1
ATOM 811 C CA . SER A 1 107 ? 9.352 6.246 4.037 1.00 6.58 105 SER A CA 1
ATOM 812 C C . SER A 1 107 ? 9.995 4.843 4.042 1.00 6.49 105 SER A C 1
ATOM 813 O O . SER A 1 107 ? 9.339 3.849 3.672 1.00 7.01 105 SER A O 1
ATOM 816 N N . LEU A 1 108 ? 11.237 4.757 4.514 1.00 7.43 106 LEU A N 1
ATOM 817 C CA . LEU A 1 108 ? 11.964 3.456 4.547 1.00 7.83 106 LEU A CA 1
ATOM 818 C C . LEU A 1 108 ? 11.179 2.408 5.373 1.00 7.65 106 LEU A C 1
ATOM 819 O O . LEU A 1 108 ? 10.968 1.264 4.979 1.00 7.58 106 LEU A O 1
ATOM 824 N N . ALA A 1 109 ? 10.732 2.814 6.548 1.00 7.16 107 ALA A N 1
ATOM 825 C CA . ALA A 1 109 ? 9.878 1.967 7.377 1.00 8.14 107 ALA A CA 1
ATOM 826 C C . ALA A 1 109 ? 8.604 1.521 6.676 1.00 7.94 107 ALA A C 1
ATOM 827 O O . ALA A 1 109 ? 8.296 0.338 6.625 1.00 7.93 107 ALA A O 1
ATOM 829 N N . CYS A 1 110 ? 7.968 2.448 6.001 1.00 7.62 108 CYS A N 1
ATOM 830 C CA . CYS A 1 110 ? 6.801 2.102 5.182 1.00 7.91 108 CYS A CA 1
ATOM 831 C C . CYS A 1 110 ? 7.108 1.098 4.066 1.00 7.58 108 CYS A C 1
ATOM 832 O O . CYS A 1 110 ? 6.284 0.197 3.805 1.00 7.84 108 CYS A O 1
ATOM 835 N N . MET A 1 111 ? 8.235 1.233 3.372 1.00 7.55 109 MET A N 1
ATOM 836 C CA . MET A 1 111 ? 8.628 0.283 2.327 1.00 8.23 109 MET A CA 1
ATOM 837 C C . MET A 1 111 ? 8.790 -1.140 2.883 1.00 8.93 109 MET A C 1
ATOM 838 O O . MET A 1 111 ? 8.347 -2.144 2.284 1.00 8.69 109 MET A O 1
ATOM 843 N N . ILE A 1 112 ? 9.504 -1.243 3.996 1.00 8.26 110 ILE A N 1
ATOM 844 C CA . ILE A 1 112 ? 9.717 -2.567 4.621 1.00 8.66 110 ILE A CA 1
ATOM 845 C C . ILE A 1 112 ? 8.405 -3.185 5.064 1.00 9.02 110 ILE A C 1
ATOM 846 O O . ILE A 1 112 ? 8.100 -4.335 4.715 1.00 9.23 110 ILE A O 1
ATOM 851 N N . VAL A 1 113 ? 7.551 -2.431 5.769 1.00 8.77 111 VAL A N 1
ATOM 852 C CA . VAL A 1 113 ? 6.296 -3.022 6.223 1.00 9.77 111 VAL A CA 1
ATOM 853 C C . VAL A 1 113 ? 5.323 -3.358 5.064 1.00 10.46 111 VAL A C 1
ATOM 854 O O . VAL A 1 113 ? 4.682 -4.455 5.034 1.00 10.56 111 VAL A O 1
ATOM 858 N N . ALA A 1 114 ? 5.236 -2.462 4.058 1.00 8.66 112 ALA A N 1
ATOM 859 C CA . ALA A 1 114 ? 4.524 -2.815 2.847 1.00 9.11 112 ALA A CA 1
ATOM 860 C C . ALA A 1 114 ? 4.966 -4.147 2.240 1.00 9.43 112 ALA A C 1
ATOM 861 O O . ALA A 1 114 ? 4.100 -4.946 1.839 1.00 10.53 112 ALA A O 1
ATOM 863 N N . VAL A 1 115 ? 6.261 -4.333 2.041 1.00 9.73 113 VAL A N 1
ATOM 864 C CA . VAL A 1 115 ? 6.709 -5.539 1.336 1.00 10.78 113 VAL A CA 1
ATOM 865 C C . VAL A 1 115 ? 6.437 -6.786 2.215 1.00 11.90 113 VAL A C 1
ATOM 866 O O . VAL A 1 115 ? 6.053 -7.840 1.677 1.00 11.05 113 VAL A O 1
ATOM 870 N N . GLU A 1 116 ? 6.652 -6.659 3.511 1.00 11.97 114 GLU A N 1
ATOM 871 C CA . GLU A 1 116 ? 6.282 -7.719 4.455 1.00 12.11 114 GLU A CA 1
ATOM 872 C C . GLU A 1 116 ? 4.802 -8.109 4.284 1.00 11.69 114 GLU A C 1
ATOM 873 O O . GLU A 1 116 ? 4.480 -9.334 4.147 1.00 13.50 114 GLU A O 1
ATOM 879 N N . ARG A 1 117 ? 3.923 -7.117 4.249 1.00 11.42 115 ARG A N 1
ATOM 880 C CA . ARG A 1 117 ? 2.497 -7.343 4.156 1.00 11.41 115 ARG A CA 1
ATOM 881 C C . ARG A 1 117 ? 2.089 -7.924 2.805 1.00 12.31 115 ARG A C 1
ATOM 882 O O . ARG A 1 117 ? 1.243 -8.827 2.734 1.00 14.69 115 ARG A O 1
ATOM 890 N N . PHE A 1 118 ? 2.671 -7.369 1.740 1.00 12.28 116 PHE A N 1
ATOM 891 C CA . PHE A 1 118 ? 2.431 -7.853 0.413 1.00 12.39 116 PHE A CA 1
ATOM 892 C C . PHE A 1 118 ? 2.890 -9.275 0.330 1.00 12.67 116 PHE A C 1
ATOM 893 O O . PHE A 1 118 ? 2.164 -10.084 -0.289 1.00 12.71 116 PHE A O 1
ATOM 901 N N . ILE A 1 119 ? 4.055 -9.601 0.841 1.00 13.13 117 ILE A N 1
ATOM 902 C CA . ILE A 1 119 ? 4.573 -10.989 0.722 1.00 14.12 117 ILE A CA 1
ATOM 903 C C . ILE A 1 119 ? 3.752 -11.925 1.551 1.00 16.79 117 ILE A C 1
ATOM 904 O O . ILE A 1 119 ? 3.579 -13.094 1.153 1.00 18.52 117 ILE A O 1
ATOM 909 N N . ALA A 1 120 ? 3.212 -11.430 2.666 1.00 16.47 118 ALA A N 1
ATOM 910 C CA . ALA A 1 120 ? 2.399 -12.312 3.520 1.00 17.89 118 ALA A CA 1
ATOM 911 C C . ALA A 1 120 ? 1.173 -12.758 2.708 1.00 19.84 118 ALA A C 1
ATOM 912 O O . ALA A 1 120 ? 0.749 -13.918 2.835 1.00 19.95 118 ALA A O 1
ATOM 914 N N . GLU A 1 121 ? 0.655 -11.899 1.835 1.00 17.68 119 GLU A N 1
ATOM 915 C CA . GLU A 1 121 ? -0.571 -12.157 1.062 1.00 19.56 119 GLU A CA 1
ATOM 916 C C . GLU A 1 121 ? -0.263 -12.789 -0.305 1.00 22.33 119 GLU A C 1
ATOM 917 O O . GLU A 1 121 ? -1.077 -13.563 -0.875 1.00 22.32 119 GLU A O 1
ATOM 923 N N . HIS A 1 122 ? 0.927 -12.500 -0.834 1.00 18.91 120 HIS A N 1
ATOM 924 C CA . HIS A 1 122 ? 1.296 -12.929 -2.213 1.00 19.53 120 HIS A CA 1
ATOM 925 C C . HIS A 1 122 ? 2.727 -13.444 -2.249 1.00 19.89 120 HIS A C 1
ATOM 926 O O . HIS A 1 122 ? 3.623 -12.845 -2.866 1.00 19.78 120 HIS A O 1
ATOM 933 N N . PRO A 1 123 ? 2.978 -14.581 -1.583 1.00 20.38 121 PRO A N 1
ATOM 934 C CA . PRO A 1 123 ? 4.346 -15.138 -1.582 1.00 21.77 121 PRO A CA 1
ATOM 935 C C . PRO A 1 123 ? 4.863 -15.550 -2.983 1.00 19.18 121 PRO A C 1
ATOM 936 O O . PRO A 1 123 ? 6.061 -15.535 -3.265 1.00 19.33 121 PRO A O 1
ATOM 940 N N . ASP A 1 124 ? 3.938 -15.980 -3.802 1.00 21.43 122 ASP A N 1
ATOM 941 C CA . ASP A 1 124 ? 4.108 -16.338 -5.236 1.00 23.61 122 ASP A CA 1
ATOM 942 C C . ASP A 1 124 ? 3.663 -15.175 -6.164 1.00 22.79 122 ASP A C 1
ATOM 943 O O . ASP A 1 124 ? 2.871 -15.337 -7.146 1.00 21.36 122 ASP A O 1
ATOM 948 N N . HIS A 1 125 ? 4.127 -13.950 -5.842 1.00 20.38 123 HIS A N 1
ATOM 949 C CA . HIS A 1 125 ? 3.787 -12.799 -6.668 1.00 16.16 123 HIS A CA 1
ATOM 950 C C . HIS A 1 125 ? 4.410 -12.953 -8.021 1.00 15.50 123 HIS A C 1
ATOM 951 O O . HIS A 1 125 ? 5.394 -13.651 -8.188 1.00 14.50 123 HIS A O 1
ATOM 958 N N . GLN A 1 126 ? 3.932 -12.204 -8.987 1.00 16.01 124 GLN A N 1
ATOM 959 C CA . GLN A 1 126 ? 4.638 -12.062 -10.229 1.00 16.95 124 GLN A CA 1
ATOM 960 C C . GLN A 1 126 ? 5.891 -11.215 -10.035 1.00 15.65 124 GLN A C 1
ATOM 961 O O . GLN A 1 126 ? 5.988 -10.479 -9.036 1.00 15.37 124 GLN A O 1
ATOM 967 N N . GLY A 1 127 ? 6.764 -11.270 -11.024 1.00 15.27 125 GLY A N 1
ATOM 968 C CA . GLY A 1 127 ? 7.847 -10.335 -11.193 1.00 13.02 125 GLY A CA 1
ATOM 969 C C . GLY A 1 127 ? 8.793 -10.467 -10.021 1.00 13.78 125 GLY A C 1
ATOM 970 O O . GLY A 1 127 ? 8.990 -11.549 -9.455 1.00 13.89 125 GLY A O 1
ATOM 971 N N . SER A 1 128 ? 9.393 -9.346 -9.625 1.00 11.60 126 SER A N 1
ATOM 972 C CA . SER A 1 128 ? 10.450 -9.324 -8.674 1.00 10.34 126 SER A CA 1
ATOM 973 C C . SER A 1 128 ? 10.411 -7.976 -8.011 1.00 9.81 126 SER A C 1
ATOM 974 O O . SER A 1 128 ? 10.026 -7.013 -8.644 1.00 9.78 126 SER A O 1
ATOM 977 N N . ILE A 1 129 ? 10.883 -7.989 -6.805 1.00 8.03 127 ILE A N 1
ATOM 978 C CA . ILE A 1 129 ? 10.961 -6.818 -5.908 1.00 8.09 127 ILE A CA 1
ATOM 979 C C . ILE A 1 129 ? 12.386 -6.574 -5.539 1.00 7.75 127 ILE A C 1
ATOM 980 O O . ILE A 1 129 ? 13.164 -7.482 -5.033 1.00 7.98 127 ILE A O 1
ATOM 985 N N . GLY A 1 130 ? 12.796 -5.313 -5.677 1.00 6.98 128 GLY A N 1
ATOM 986 C CA . GLY A 1 130 ? 14.132 -4.966 -5.302 1.00 7.60 128 GLY A CA 1
ATOM 987 C C . GLY A 1 130 ? 14.191 -3.752 -4.373 1.00 8.11 128 GLY A C 1
ATOM 988 O O . GLY A 1 130 ? 13.229 -2.998 -4.269 1.00 7.47 128 GLY A O 1
ATOM 989 N N . PHE A 1 131 ? 15.325 -3.602 -3.716 1.00 7.85 129 PHE A N 1
ATOM 990 C CA . PHE A 1 131 ? 15.597 -2.416 -2.866 1.00 8.20 129 PHE A CA 1
ATOM 991 C C . PHE A 1 131 ? 16.912 -1.885 -3.263 1.00 9.78 129 PHE A C 1
ATOM 992 O O . PHE A 1 131 ? 17.871 -2.645 -3.436 1.00 10.75 129 PHE A O 1
ATOM 1000 N N . LEU A 1 132 ? 16.996 -0.570 -3.439 1.00 9.77 130 LEU A N 1
ATOM 1001 C CA . LEU A 1 132 ? 18.254 0.067 -3.838 1.00 10.20 130 LEU A CA 1
ATOM 1002 C C . LEU A 1 132 ? 18.475 1.213 -2.848 1.00 10.36 130 LEU A C 1
ATOM 1003 O O . LEU A 1 132 ? 17.797 2.251 -2.947 1.00 10.58 130 LEU A O 1
ATOM 1008 N N . ILE A 1 133 ? 19.323 0.973 -1.842 1.00 9.67 131 ILE A N 1
ATOM 1009 C CA . ILE A 1 133 ? 19.428 1.893 -0.694 1.00 10.46 131 ILE A CA 1
ATOM 1010 C C . ILE A 1 133 ? 20.871 2.426 -0.577 1.00 10.87 131 ILE A C 1
ATOM 1011 O O . ILE A 1 133 ? 21.780 1.638 -0.646 1.00 12.54 131 ILE A O 1
ATOM 1016 N N . THR A 1 134 ? 21.012 3.744 -0.491 1.00 11.23 132 THR A N 1
ATOM 1017 C CA A THR A 1 134 ? 22.328 4.439 -0.373 0.50 11.07 132 THR A CA 1
ATOM 1018 C CA B THR A 1 134 ? 22.293 4.438 -0.378 0.50 11.25 132 THR A CA 1
ATOM 1019 C C . THR A 1 134 ? 22.429 5.221 0.909 1.00 12.74 132 THR A C 1
ATOM 1020 O O . THR A 1 134 ? 21.450 5.498 1.571 1.00 10.89 132 THR A O 1
ATOM 1027 N N . SER A 1 135 ? 23.642 5.613 1.236 1.00 13.27 133 SER A N 1
ATOM 1028 C CA . SER A 1 135 ? 23.853 6.299 2.473 1.00 14.03 133 SER A CA 1
ATOM 1029 C C . SER A 1 135 ? 24.548 7.620 2.201 1.00 16.98 133 SER A C 1
ATOM 1030 O O . SER A 1 135 ? 25.157 8.193 3.121 1.00 20.02 133 SER A O 1
ATOM 1033 N N . ASP A 1 136 ? 24.406 8.177 0.991 1.00 17.23 134 ASP A N 1
ATOM 1034 C CA . ASP A 1 136 ? 25.173 9.338 0.628 1.00 19.32 134 ASP A CA 1
ATOM 1035 C C . ASP A 1 136 ? 24.425 10.408 -0.132 1.00 21.47 134 ASP A C 1
ATOM 1036 O O . ASP A 1 136 ? 25.014 11.356 -0.654 1.00 23.73 134 ASP A O 1
ATOM 1041 N N . GLU A 1 137 ? 23.110 10.324 -0.130 1.00 20.30 135 GLU A N 1
ATOM 1042 C CA . GLU A 1 137 ? 22.256 11.209 -0.893 1.00 24.31 135 GLU A CA 1
ATOM 1043 C C . GLU A 1 137 ? 22.169 12.647 -0.376 1.00 27.52 135 GLU A C 1
ATOM 1044 O O . GLU A 1 137 ? 21.904 13.578 -1.138 1.00 30.42 135 GLU A O 1
ATOM 1050 N N . GLU A 1 138 ? 22.456 12.819 0.899 1.00 28.81 136 GLU A N 1
ATOM 1051 C CA . GLU A 1 138 ? 22.371 14.108 1.605 1.00 35.79 136 GLU A CA 1
ATOM 1052 C C . GLU A 1 138 ? 23.756 14.707 1.836 1.00 42.56 136 GLU A C 1
ATOM 1053 O O . GLU A 1 138 ? 23.896 15.675 2.596 1.00 43.71 136 GLU A O 1
ATOM 1059 N N . GLY A 1 139 ? 24.774 14.078 1.245 1.00 45.57 137 GLY A N 1
ATOM 1060 C CA . GLY A 1 139 ? 26.158 14.489 1.444 1.00 45.39 137 GLY A CA 1
ATOM 1061 C C . GLY A 1 139 ? 26.638 15.209 0.203 1.00 45.68 137 GLY A C 1
ATOM 1062 O O . GLY A 1 139 ? 25.903 15.281 -0.802 1.00 39.39 137 GLY A O 1
ATOM 1063 N N . PRO A 1 140 ? 27.873 15.762 0.261 1.00 49.38 138 PRO A N 1
ATOM 1064 C CA . PRO A 1 140 ? 28.487 16.345 -0.946 1.00 50.75 138 PRO A CA 1
ATOM 1065 C C . PRO A 1 140 ? 28.581 15.329 -2.092 1.00 53.01 138 PRO A C 1
ATOM 1066 O O . PRO A 1 140 ? 28.232 15.652 -3.244 1.00 58.07 138 PRO A O 1
ATOM 1070 N N . PHE A 1 141 ? 28.983 14.105 -1.740 1.00 49.95 139 PHE A N 1
ATOM 1071 C CA . PHE A 1 141 ? 29.484 13.101 -2.690 1.00 53.58 139 PHE A CA 1
ATOM 1072 C C . PHE A 1 141 ? 28.503 11.941 -3.032 1.00 50.32 139 PHE A C 1
ATOM 1073 O O . PHE A 1 141 ? 28.710 10.815 -2.554 1.00 48.59 139 PHE A O 1
ATOM 1075 N N . ILE A 1 142 ? 27.511 12.216 -3.902 1.00 47.04 140 ILE A N 1
ATOM 1076 C CA . ILE A 1 142 ? 26.340 11.317 -4.184 1.00 40.93 140 ILE A CA 1
ATOM 1077 C C . ILE A 1 142 ? 26.594 10.249 -5.298 1.00 37.38 140 ILE A C 1
ATOM 1078 O O . ILE A 1 142 ? 26.211 10.393 -6.493 1.00 35.00 140 ILE A O 1
ATOM 1083 N N . ASN A 1 143 ? 27.143 9.126 -4.853 1.00 27.31 141 ASN A N 1
ATOM 1084 C CA A ASN A 1 143 ? 27.787 8.174 -5.722 0.50 23.99 141 ASN A CA 1
ATOM 1085 C CA B ASN A 1 143 ? 27.692 8.145 -5.811 0.50 23.49 141 ASN A CA 1
ATOM 1086 C C . ASN A 1 143 ? 27.058 6.813 -5.734 1.00 20.91 141 ASN A C 1
ATOM 1087 O O . ASN A 1 143 ? 27.128 6.069 -6.701 1.00 15.75 141 ASN A O 1
ATOM 1096 N N . GLY A 1 144 ? 26.380 6.493 -4.639 1.00 16.82 142 GLY A N 1
ATOM 1097 C CA . GLY A 1 144 ? 25.909 5.123 -4.502 1.00 16.35 142 GLY A CA 1
ATOM 1098 C C . GLY A 1 144 ? 24.936 4.709 -5.555 1.00 14.42 142 GLY A C 1
ATOM 1099 O O . GLY A 1 144 ? 25.096 3.638 -6.154 1.00 14.72 142 GLY A O 1
ATOM 1100 N N . THR A 1 145 ? 23.926 5.533 -5.792 1.00 15.29 143 THR A N 1
ATOM 1101 C CA . THR A 1 145 ? 22.914 5.147 -6.731 1.00 15.18 143 THR A CA 1
ATOM 1102 C C . THR A 1 145 ? 23.556 4.953 -8.100 1.00 13.78 143 THR A C 1
ATOM 1103 O O . THR A 1 145 ? 23.302 3.944 -8.742 1.00 14.41 143 THR A O 1
ATOM 1107 N N . VAL A 1 146 ? 24.398 5.885 -8.513 1.00 11.80 144 VAL A N 1
ATOM 1108 C CA . VAL A 1 146 ? 24.976 5.797 -9.879 1.00 10.80 144 VAL A CA 1
ATOM 1109 C C . VAL A 1 146 ? 25.800 4.531 -9.972 1.00 11.21 144 VAL A C 1
ATOM 1110 O O . VAL A 1 146 ? 25.703 3.783 -10.955 1.00 10.33 144 VAL A O 1
ATOM 1114 N N . ARG A 1 147 ? 26.636 4.273 -8.956 1.00 11.16 145 ARG A N 1
ATOM 1115 C CA . ARG A 1 147 ? 27.468 3.059 -8.999 1.00 11.44 145 ARG A CA 1
ATOM 1116 C C . ARG A 1 147 ? 26.713 1.718 -8.984 1.00 9.84 145 ARG A C 1
ATOM 1117 O O . ARG A 1 147 ? 26.992 0.805 -9.778 1.00 11.14 145 ARG A O 1
ATOM 1125 N N . VAL A 1 148 ? 25.650 1.628 -8.187 1.00 8.92 146 VAL A N 1
ATOM 1126 C CA . VAL A 1 148 ? 24.846 0.460 -8.140 1.00 9.53 146 VAL A CA 1
ATOM 1127 C C . VAL A 1 148 ? 24.096 0.217 -9.453 1.00 8.63 146 VAL A C 1
ATOM 1128 O O . VAL A 1 148 ? 24.088 -0.919 -9.977 1.00 9.87 146 VAL A O 1
ATOM 1132 N N . VAL A 1 149 ? 23.491 1.311 -9.957 1.00 9.24 147 VAL A N 1
ATOM 1133 C CA . VAL A 1 149 ? 22.713 1.255 -11.211 1.00 8.43 147 VAL A CA 1
ATOM 1134 C C . VAL A 1 149 ? 23.653 0.793 -12.310 1.00 8.70 147 VAL A C 1
ATOM 1135 O O . VAL A 1 149 ? 23.296 -0.102 -13.080 1.00 9.05 147 VAL A O 1
ATOM 1139 N N . GLU A 1 150 ? 24.838 1.380 -12.343 1.00 8.82 148 GLU A N 1
ATOM 1140 C CA . GLU A 1 150 ? 25.816 0.883 -13.312 1.00 9.02 148 GLU A CA 1
ATOM 1141 C C . GLU A 1 150 ? 26.126 -0.602 -13.152 1.00 9.33 148 GLU A C 1
ATOM 1142 O O . GLU A 1 150 ? 26.256 -1.311 -14.140 1.00 10.75 148 GLU A O 1
ATOM 1148 N N . THR A 1 151 ? 26.303 -1.068 -11.910 1.00 8.98 149 THR A N 1
ATOM 1149 C CA . THR A 1 151 ? 26.594 -2.477 -11.666 1.00 10.13 149 THR A CA 1
ATOM 1150 C C . THR A 1 151 ? 25.477 -3.363 -12.238 1.00 10.22 149 THR A C 1
ATOM 1151 O O . THR A 1 151 ? 25.694 -4.346 -12.927 1.00 10.34 149 THR A O 1
ATOM 1155 N N . LEU A 1 152 ? 24.242 -3.018 -11.917 1.00 9.76 150 LEU A N 1
ATOM 1156 C CA . LEU A 1 152 ? 23.057 -3.707 -12.424 1.00 9.76 150 LEU A CA 1
ATOM 1157 C C . LEU A 1 152 ? 23.010 -3.687 -13.952 1.00 10.04 150 LEU A C 1
ATOM 1158 O O . LEU A 1 152 ? 22.746 -4.715 -14.620 1.00 10.73 150 LEU A O 1
ATOM 1163 N N . MET A 1 153 ? 23.165 -2.506 -14.548 1.00 10.86 151 MET A N 1
ATOM 1164 C CA A MET A 1 153 ? 23.121 -2.371 -16.013 0.50 12.08 151 MET A CA 1
ATOM 1165 C CA B MET A 1 153 ? 23.072 -2.390 -16.004 0.50 11.44 151 MET A CA 1
ATOM 1166 C C . MET A 1 153 ? 24.165 -3.269 -16.672 1.00 12.77 151 MET A C 1
ATOM 1167 O O . MET A 1 153 ? 23.905 -3.973 -17.689 1.00 14.16 151 MET A O 1
ATOM 1176 N N . ALA A 1 154 ? 25.369 -3.270 -16.108 1.00 12.24 152 ALA A N 1
ATOM 1177 C CA . ALA A 1 154 ? 26.450 -4.116 -16.676 1.00 14.88 152 ALA A CA 1
ATOM 1178 C C . ALA A 1 154 ? 26.176 -5.621 -16.631 1.00 15.68 152 ALA A C 1
ATOM 1179 O O . ALA A 1 154 ? 26.804 -6.361 -17.430 1.00 19.46 152 ALA A O 1
ATOM 1181 N N . ARG A 1 155 ? 25.284 -6.123 -15.771 1.00 13.81 153 ARG A N 1
ATOM 1182 C CA . ARG A 1 155 ? 24.948 -7.527 -15.761 1.00 15.11 153 ARG A CA 1
ATOM 1183 C C . ARG A 1 155 ? 23.549 -7.826 -16.322 1.00 14.74 153 ARG A C 1
ATOM 1184 O O . ARG A 1 155 ? 22.922 -8.904 -16.118 1.00 14.26 153 ARG A O 1
ATOM 1192 N N . ASN A 1 156 ? 23.076 -6.829 -17.071 1.00 13.98 154 ASN A N 1
ATOM 1193 C CA . ASN A 1 156 ? 21.817 -6.920 -17.756 1.00 15.93 154 ASN A CA 1
ATOM 1194 C C . ASN A 1 156 ? 20.656 -7.150 -16.804 1.00 13.55 154 ASN A C 1
ATOM 1195 O O . ASN A 1 156 ? 19.735 -7.882 -17.062 1.00 17.89 154 ASN A O 1
ATOM 1200 N N . GLU A 1 157 ? 20.719 -6.474 -15.671 1.00 12.59 155 GLU A N 1
ATOM 1201 C CA . GLU A 1 157 ? 19.691 -6.511 -14.676 1.00 11.94 155 GLU A CA 1
ATOM 1202 C C . GLU A 1 157 ? 19.020 -5.141 -14.705 1.00 10.87 155 GLU A C 1
ATOM 1203 O O . GLU A 1 157 ? 19.512 -4.168 -14.138 1.00 12.03 155 GLU A O 1
ATOM 1209 N N . LEU A 1 158 ? 17.949 -5.050 -15.485 1.00 10.05 156 LEU A N 1
ATOM 1210 C CA . LEU A 1 158 ? 17.389 -3.786 -15.796 1.00 10.48 156 LEU A CA 1
ATOM 1211 C C . LEU A 1 158 ? 16.129 -3.608 -14.933 1.00 9.66 156 LEU A C 1
ATOM 1212 O O . LEU A 1 158 ? 15.169 -4.485 -14.924 1.00 11.53 156 LEU A O 1
ATOM 1217 N N . ILE A 1 159 ? 16.083 -2.458 -14.296 1.00 8.60 157 ILE A N 1
ATOM 1218 C CA . ILE A 1 159 ? 14.950 -2.113 -13.455 1.00 9.08 157 ILE A CA 1
ATOM 1219 C C . ILE A 1 159 ? 13.822 -1.585 -14.338 1.00 8.13 157 ILE A C 1
ATOM 1220 O O . ILE A 1 159 ? 13.971 -0.645 -15.136 1.00 9.33 157 ILE A O 1
ATOM 1225 N N . ASP A 1 160 ? 12.654 -2.169 -14.186 1.00 7.60 158 ASP A N 1
ATOM 1226 C CA . ASP A 1 160 ? 11.542 -1.750 -14.998 1.00 8.31 158 ASP A CA 1
ATOM 1227 C C . ASP A 1 160 ? 10.822 -0.525 -14.464 1.00 8.07 158 ASP A C 1
ATOM 1228 O O . ASP A 1 160 ? 10.502 0.385 -15.182 1.00 7.01 158 ASP A O 1
ATOM 1233 N N . MET A 1 161 ? 10.562 -0.614 -13.151 1.00 7.80 159 MET A N 1
ATOM 1234 C CA . MET A 1 161 ? 9.715 0.337 -12.410 1.00 7.19 159 MET A CA 1
ATOM 1235 C C . MET A 1 161 ? 10.344 0.656 -11.021 1.00 7.33 159 MET A C 1
ATOM 1236 O O . MET A 1 161 ? 10.821 -0.269 -10.332 1.00 7.03 159 MET A O 1
ATOM 1241 N N . CYS A 1 162 ? 10.372 1.926 -10.617 1.00 6.43 160 CYS A N 1
ATOM 1242 C CA . CYS A 1 162 ? 10.946 2.212 -9.312 1.00 6.80 160 CYS A CA 1
ATOM 1243 C C . CYS A 1 162 ? 10.137 3.338 -8.592 1.00 6.24 160 CYS A C 1
ATOM 1244 O O . CYS A 1 162 ? 9.853 4.358 -9.237 1.00 7.00 160 CYS A O 1
ATOM 1247 N N . ILE A 1 163 ? 9.870 3.110 -7.296 1.00 6.51 161 ILE A N 1
ATOM 1248 C CA . ILE A 1 163 ? 9.327 4.197 -6.420 1.00 7.09 161 ILE A CA 1
ATOM 1249 C C . ILE A 1 163 ? 10.536 4.719 -5.621 1.00 7.68 161 ILE A C 1
ATOM 1250 O O . ILE A 1 163 ? 11.237 3.933 -4.937 1.00 7.44 161 ILE A O 1
ATOM 1255 N N . VAL A 1 164 ? 10.744 6.027 -5.715 1.00 7.48 162 VAL A N 1
ATOM 1256 C CA . VAL A 1 164 ? 11.718 6.693 -4.844 1.00 8.21 162 VAL A CA 1
ATOM 1257 C C . VAL A 1 164 ? 10.886 7.332 -3.732 1.00 9.03 162 VAL A C 1
ATOM 1258 O O . VAL A 1 164 ? 10.050 8.199 -3.976 1.00 9.50 162 VAL A O 1
ATOM 1262 N N . GLY A 1 165 ? 11.096 6.965 -2.490 1.00 9.91 163 GLY A N 1
ATOM 1263 C CA . GLY A 1 165 ? 10.237 7.416 -1.432 1.00 9.99 163 GLY A CA 1
ATOM 1264 C C . GLY A 1 165 ? 10.647 8.755 -0.807 1.00 10.41 163 GLY A C 1
ATOM 1265 O O . GLY A 1 165 ? 10.408 8.955 0.369 1.00 11.10 163 GLY A O 1
ATOM 1266 N N . GLU A 1 166 ? 11.283 9.627 -1.577 1.00 9.47 164 GLU A N 1
ATOM 1267 C CA . GLU A 1 166 ? 11.486 10.986 -1.135 1.00 10.85 164 GLU A CA 1
ATOM 1268 C C . GLU A 1 166 ? 10.149 11.656 -0.775 1.00 10.35 164 GLU A C 1
ATOM 1269 O O . GLU A 1 166 ? 9.069 11.293 -1.264 1.00 9.32 164 GLU A O 1
ATOM 1275 N N . PRO A 1 167 ? 10.167 12.590 0.203 1.00 10.00 165 PRO A N 1
ATOM 1276 C CA . PRO A 1 167 ? 8.952 13.260 0.645 1.00 9.47 165 PRO A CA 1
ATOM 1277 C C . PRO A 1 167 ? 8.318 14.252 -0.389 1.00 10.42 165 PRO A C 1
ATOM 1278 O O . PRO A 1 167 ? 8.665 15.405 -0.478 1.00 11.84 165 PRO A O 1
ATOM 1282 N N . SER A 1 168 ? 7.426 13.722 -1.182 1.00 10.30 166 SER A N 1
ATOM 1283 C CA . SER A 1 168 ? 6.891 14.402 -2.328 1.00 9.72 166 SER A CA 1
ATOM 1284 C C . SER A 1 168 ? 5.706 15.333 -2.014 1.00 10.03 166 SER A C 1
ATOM 1285 O O . SER A 1 168 ? 5.314 16.128 -2.917 1.00 11.23 166 SER A O 1
ATOM 1288 N N . SER A 1 169 ? 5.097 15.220 -0.810 1.00 10.70 167 SER A N 1
ATOM 1289 C CA . SER A 1 169 ? 3.808 15.797 -0.565 1.00 10.97 167 SER A CA 1
ATOM 1290 C C . SER A 1 169 ? 3.835 17.204 0.129 1.00 13.07 167 SER A C 1
ATOM 1291 O O . SER A 1 169 ? 4.849 17.599 0.785 1.00 12.48 167 SER A O 1
ATOM 1294 N N . THR A 1 170 ? 2.742 17.946 -0.086 1.00 11.58 168 THR A N 1
ATOM 1295 C CA . THR A 1 170 ? 2.644 19.318 0.404 1.00 13.27 168 THR A CA 1
ATOM 1296 C C . THR A 1 170 ? 1.954 19.397 1.747 1.00 12.51 168 THR A C 1
ATOM 1297 O O . THR A 1 170 ? 2.550 19.900 2.733 1.00 15.95 168 THR A O 1
ATOM 1301 N N . LEU A 1 171 ? 0.706 19.005 1.804 1.00 12.56 169 LEU A N 1
ATOM 1302 C CA . LEU A 1 171 ? -0.113 19.058 3.062 1.00 13.63 169 LEU A CA 1
ATOM 1303 C C . LEU A 1 171 ? -0.559 17.735 3.599 1.00 12.99 169 LEU A C 1
ATOM 1304 O O . LEU A 1 171 ? -0.803 17.560 4.808 1.00 12.36 169 LEU A O 1
ATOM 1309 N N . ALA A 1 172 ? -0.749 16.766 2.714 1.00 12.20 170 ALA A N 1
ATOM 1310 C CA . ALA A 1 172 ? -1.303 15.494 3.048 1.00 10.73 170 ALA A CA 1
ATOM 1311 C C . ALA A 1 172 ? -0.590 14.480 2.217 1.00 10.07 170 ALA A C 1
ATOM 1312 O O . ALA A 1 172 ? -0.417 14.704 1.021 1.00 9.06 170 ALA A O 1
ATOM 1314 N N . VAL A 1 173 ? -0.122 13.405 2.849 1.00 8.65 171 VAL A N 1
ATOM 1315 C CA . VAL A 1 173 ? 0.636 12.408 2.083 1.00 8.93 171 VAL A CA 1
ATOM 1316 C C . VAL A 1 173 ? -0.187 11.963 0.811 1.00 8.53 171 VAL A C 1
ATOM 1317 O O . VAL A 1 173 ? -1.384 11.635 0.877 1.00 9.47 171 VAL A O 1
ATOM 1321 N N . GLY A 1 174 ? 0.511 11.942 -0.324 1.00 9.45 172 GLY A N 1
ATOM 1322 C CA . GLY A 1 174 ? -0.006 11.583 -1.588 1.00 9.42 172 GLY A CA 1
ATOM 1323 C C . GLY A 1 174 ? -0.777 12.610 -2.337 1.00 9.99 172 GLY A C 1
ATOM 1324 O O . GLY A 1 174 ? -1.404 12.305 -3.392 1.00 9.40 172 GLY A O 1
ATOM 1325 N N . ASP A 1 175 ? -0.770 13.828 -1.840 1.00 9.59 173 ASP A N 1
ATOM 1326 C CA . ASP A 1 175 ? -1.382 14.906 -2.580 1.00 9.44 173 ASP A CA 1
ATOM 1327 C C . ASP A 1 175 ? -0.593 15.279 -3.868 1.00 9.29 173 ASP A C 1
ATOM 1328 O O . ASP A 1 175 ? -1.172 15.832 -4.803 1.00 8.39 173 ASP A O 1
ATOM 1333 N N . VAL A 1 176 ? 0.713 14.979 -3.913 1.00 8.94 174 VAL A N 1
ATOM 1334 C CA . VAL A 1 176 ? 1.543 15.290 -5.084 1.00 8.31 174 VAL A CA 1
ATOM 1335 C C . VAL A 1 176 ? 2.526 14.139 -5.283 1.00 8.89 174 VAL A C 1
ATOM 1336 O O . VAL A 1 176 ? 3.116 13.681 -4.288 1.00 9.30 174 VAL A O 1
ATOM 1340 N N . VAL A 1 177 ? 2.678 13.707 -6.526 1.00 8.49 175 VAL A N 1
ATOM 1341 C CA . VAL A 1 177 ? 3.732 12.734 -6.922 1.00 8.41 175 VAL A CA 1
ATOM 1342 C C . VAL A 1 177 ? 4.560 13.300 -8.016 1.00 8.67 175 VAL A C 1
ATOM 1343 O O . VAL A 1 177 ? 4.131 14.186 -8.789 1.00 8.76 175 VAL A O 1
ATOM 1347 N N . LYS A 1 178 ? 5.794 12.845 -8.114 1.00 8.71 176 LYS A N 1
ATOM 1348 C CA . LYS A 1 178 ? 6.659 13.294 -9.200 1.00 9.92 176 LYS A CA 1
ATOM 1349 C C . LYS A 1 178 ? 6.868 12.093 -10.110 1.00 9.58 176 LYS A C 1
ATOM 1350 O O . LYS A 1 178 ? 7.137 11.011 -9.658 1.00 10.09 176 LYS A O 1
ATOM 1356 N N . ASN A 1 179 ? 6.790 12.291 -11.415 1.00 8.88 177 ASN A N 1
ATOM 1357 C CA . ASN A 1 179 ? 6.939 11.252 -12.412 1.00 9.02 177 ASN A CA 1
ATOM 1358 C C . ASN A 1 179 ? 8.151 11.496 -13.307 1.00 9.44 177 ASN A C 1
ATOM 1359 O O . ASN A 1 179 ? 8.264 12.529 -13.970 1.00 11.01 177 ASN A O 1
ATOM 1364 N N . GLY A 1 180 ? 9.005 10.504 -13.363 1.00 9.50 178 GLY A N 1
ATOM 1365 C CA . GLY A 1 180 ? 10.198 10.563 -14.237 1.00 11.88 178 GLY A CA 1
ATOM 1366 C C . GLY A 1 180 ? 9.819 10.417 -15.704 1.00 12.92 178 GLY A C 1
ATOM 1367 O O . GLY A 1 180 ? 8.686 10.071 -16.080 1.00 14.69 178 GLY A O 1
ATOM 1368 N N . ARG A 1 181 ? 10.687 10.935 -16.545 1.00 13.86 179 ARG A N 1
ATOM 1369 C CA . ARG A 1 181 ? 10.625 10.713 -17.986 1.00 15.33 179 ARG A CA 1
ATOM 1370 C C . ARG A 1 181 ? 11.489 9.430 -18.195 1.00 14.23 179 ARG A C 1
ATOM 1371 O O . ARG A 1 181 ? 12.655 9.403 -17.922 1.00 15.12 179 ARG A O 1
ATOM 1379 N N . ARG A 1 182 ? 10.864 8.361 -18.672 1.00 13.56 180 ARG A N 1
ATOM 1380 C CA . ARG A 1 182 ? 11.622 7.146 -18.914 1.00 13.99 180 ARG A CA 1
ATOM 1381 C C . ARG A 1 182 ? 12.644 7.475 -19.990 1.00 15.07 180 ARG A C 1
ATOM 1382 O O . ARG A 1 182 ? 12.316 8.135 -20.975 1.00 13.58 180 ARG A O 1
ATOM 1390 N N . GLY A 1 183 ? 13.881 7.023 -19.812 1.00 14.56 181 GLY A N 1
ATOM 1391 C CA . GLY A 1 183 ? 14.895 7.325 -20.789 1.00 15.12 181 GLY A CA 1
ATOM 1392 C C . GLY A 1 183 ? 14.964 8.798 -20.998 1.00 18.09 181 GLY A C 1
ATOM 1393 O O . GLY A 1 183 ? 15.261 9.240 -22.075 1.00 22.67 181 GLY A O 1
ATOM 1394 N N . GLY A 1 184 ? 14.674 9.573 -19.943 1.00 17.61 182 GLY A N 1
ATOM 1395 C CA . GLY A 1 184 ? 14.588 11.017 -20.064 1.00 18.37 182 GLY A CA 1
ATOM 1396 C C . GLY A 1 184 ? 13.589 11.625 -21.044 1.00 18.76 182 GLY A C 1
ATOM 1397 O O . GLY A 1 184 ? 13.648 12.808 -21.290 1.00 20.96 182 GLY A O 1
ATOM 1398 N N . GLY A 1 185 ? 12.668 10.813 -21.583 1.00 19.20 183 GLY A N 1
ATOM 1399 C CA . GLY A 1 185 ? 11.634 11.232 -22.504 1.00 19.25 183 GLY A CA 1
ATOM 1400 C C . GLY A 1 185 ? 11.725 10.512 -23.849 1.00 19.55 183 GLY A C 1
ATOM 1401 O O . GLY A 1 185 ? 10.920 10.734 -24.742 1.00 18.16 183 GLY A O 1
ATOM 1402 N N . PHE A 1 186 ? 12.723 9.618 -23.946 1.00 19.35 184 PHE A N 1
ATOM 1403 C CA . PHE A 1 186 ? 13.127 9.074 -25.228 1.00 19.13 184 PHE A CA 1
ATOM 1404 C C . PHE A 1 186 ? 12.892 7.588 -25.466 1.00 19.34 184 PHE A C 1
ATOM 1405 O O . PHE A 1 186 ? 13.133 7.040 -26.556 1.00 18.19 184 PHE A O 1
ATOM 1413 N N . LEU A 1 187 ? 12.317 6.927 -24.498 1.00 13.97 185 LEU A N 1
ATOM 1414 C CA . LEU A 1 187 ? 11.984 5.542 -24.593 1.00 13.08 185 LEU A CA 1
ATOM 1415 C C . LEU A 1 187 ? 10.475 5.331 -24.393 1.00 15.59 185 LEU A C 1
ATOM 1416 O O . LEU A 1 187 ? 9.811 6.038 -23.624 1.00 14.55 185 LEU A O 1
ATOM 1421 N N . THR A 1 188 ? 9.968 4.268 -24.990 1.00 15.85 186 THR A N 1
ATOM 1422 C CA . THR A 1 188 ? 8.525 4.018 -24.946 1.00 17.66 186 THR A CA 1
ATOM 1423 C C . THR A 1 188 ? 8.103 3.858 -23.479 1.00 16.33 186 THR A C 1
ATOM 1424 O O . THR A 1 188 ? 8.722 3.080 -22.717 1.00 17.17 186 THR A O 1
ATOM 1428 N N . ASP A 1 189 ? 6.980 4.494 -23.109 1.00 15.02 187 ASP A N 1
ATOM 1429 C CA . ASP A 1 189 ? 6.540 4.475 -21.694 1.00 12.94 187 ASP A CA 1
ATOM 1430 C C . ASP A 1 189 ? 5.095 4.052 -21.678 1.00 12.33 187 ASP A C 1
ATOM 1431 O O . ASP A 1 189 ? 4.245 4.783 -22.156 1.00 12.95 187 ASP A O 1
ATOM 1436 N N . THR A 1 190 ? 4.852 2.924 -21.088 1.00 11.39 188 THR A N 1
ATOM 1437 C CA . THR A 1 190 ? 3.478 2.392 -20.945 1.00 11.82 188 THR A CA 1
ATOM 1438 C C . THR A 1 190 ? 2.611 3.108 -19.904 1.00 11.26 188 THR A C 1
ATOM 1439 O O . THR A 1 190 ? 1.401 2.900 -19.863 1.00 12.11 188 THR A O 1
ATOM 1443 N N . GLY A 1 191 ? 3.228 3.906 -19.015 1.00 9.88 189 GLY A N 1
ATOM 1444 C CA . GLY A 1 191 ? 2.492 4.444 -17.880 1.00 9.24 189 GLY A CA 1
ATOM 1445 C C . GLY A 1 191 ? 2.075 3.479 -16.803 1.00 9.00 189 GLY A C 1
ATOM 1446 O O . GLY A 1 191 ? 1.289 3.862 -15.942 1.00 9.37 189 GLY A O 1
ATOM 1447 N N . GLU A 1 192 ? 2.555 2.233 -16.858 1.00 9.96 190 GLU A N 1
ATOM 1448 C CA . GLU A 1 192 ? 2.100 1.209 -15.935 1.00 10.22 190 GLU A CA 1
ATOM 1449 C C . GLU A 1 192 ? 2.347 1.639 -14.493 1.00 8.83 190 GLU A C 1
ATOM 1450 O O . GLU A 1 192 ? 1.419 1.530 -13.640 1.00 8.60 190 GLU A O 1
ATOM 1456 N N . LEU A 1 193 ? 3.583 2.089 -14.218 1.00 8.29 191 LEU A N 1
ATOM 1457 C CA . LEU A 1 193 ? 3.852 2.500 -12.848 1.00 7.64 191 LEU A CA 1
ATOM 1458 C C . LEU A 1 193 ? 2.997 3.670 -12.386 1.00 7.02 191 LEU A C 1
ATOM 1459 O O . LEU A 1 193 ? 2.416 3.639 -11.299 1.00 6.89 191 LEU A O 1
ATOM 1464 N N . LEU A 1 194 ? 2.969 4.764 -13.141 1.00 6.52 192 LEU A N 1
ATOM 1465 C CA . LEU A 1 194 ? 2.194 5.946 -12.736 1.00 6.51 192 LEU A CA 1
ATOM 1466 C C . LEU A 1 194 ? 0.720 5.538 -12.509 1.00 6.99 192 LEU A C 1
ATOM 1467 O O . LEU A 1 194 ? 0.104 5.942 -11.506 1.00 7.44 192 LEU A O 1
ATOM 1472 N N . ALA A 1 195 ? 0.199 4.673 -13.400 1.00 7.57 193 ALA A N 1
ATOM 1473 C CA . ALA A 1 195 ? -1.224 4.324 -13.229 1.00 8.19 193 ALA A CA 1
ATOM 1474 C C . ALA A 1 195 ? -1.444 3.499 -11.940 1.00 8.12 193 ALA A C 1
ATOM 1475 O O . ALA A 1 195 ? -2.430 3.669 -11.261 1.00 9.06 193 ALA A O 1
ATOM 1477 N N . ALA A 1 196 ? -0.494 2.631 -11.591 1.00 8.02 194 ALA A N 1
ATOM 1478 C CA . ALA A 1 196 ? -0.554 1.897 -10.362 1.00 8.58 194 ALA A CA 1
ATOM 1479 C C . ALA A 1 196 ? -0.416 2.757 -9.101 1.00 7.94 194 ALA A C 1
ATOM 1480 O O . ALA A 1 196 ? -1.164 2.585 -8.125 1.00 7.64 194 ALA A O 1
ATOM 1482 N N . VAL A 1 197 ? 0.573 3.656 -9.077 1.00 7.27 195 VAL A N 1
ATOM 1483 C CA . VAL A 1 197 ? 0.737 4.526 -7.907 1.00 6.87 195 VAL A CA 1
ATOM 1484 C C . VAL A 1 197 ? -0.514 5.466 -7.759 1.00 6.60 195 VAL A C 1
ATOM 1485 O O . VAL A 1 197 ? -1.083 5.632 -6.647 1.00 6.62 195 VAL A O 1
ATOM 1489 N N . VAL A 1 198 ? -1.027 6.008 -8.896 1.00 6.82 196 VAL A N 1
ATOM 1490 C CA . VAL A 1 198 ? -2.194 6.871 -8.864 1.00 7.66 196 VAL A CA 1
ATOM 1491 C C . VAL A 1 198 ? -3.413 6.100 -8.319 1.00 7.62 196 VAL A C 1
ATOM 1492 O O . VAL A 1 198 ? -4.114 6.630 -7.466 1.00 8.51 196 VAL A O 1
ATOM 1496 N N . ALA A 1 199 ? -3.610 4.850 -8.789 1.00 8.59 197 ALA A N 1
ATOM 1497 C CA . ALA A 1 199 ? -4.691 3.930 -8.348 1.00 9.58 197 ALA A CA 1
ATOM 1498 C C . ALA A 1 199 ? -4.566 3.740 -6.835 1.00 9.79 197 ALA A C 1
ATOM 1499 O O . ALA A 1 199 ? -5.551 3.835 -6.096 1.00 10.77 197 ALA A O 1
ATOM 1501 N N . ALA A 1 200 ? -3.341 3.509 -6.385 1.00 9.68 198 ALA A N 1
ATOM 1502 C CA . ALA A 1 200 ? -3.112 3.283 -4.937 1.00 9.99 198 ALA A CA 1
ATOM 1503 C C . ALA A 1 200 ? -3.400 4.533 -4.104 1.00 9.62 198 ALA A C 1
ATOM 1504 O O . ALA A 1 200 ? -4.104 4.477 -3.042 1.00 12.62 198 ALA A O 1
ATOM 1506 N N . VAL A 1 201 ? -2.934 5.690 -4.551 1.00 10.09 199 VAL A N 1
ATOM 1507 C CA . VAL A 1 201 ? -3.193 6.930 -3.912 1.00 9.19 199 VAL A CA 1
ATOM 1508 C C . VAL A 1 201 ? -4.704 7.259 -3.869 1.00 11.08 199 VAL A C 1
ATOM 1509 O O . VAL A 1 201 ? -5.207 7.726 -2.873 1.00 13.14 199 VAL A O 1
ATOM 1513 N N . GLU A 1 202 ? -5.391 7.005 -4.973 1.00 10.73 200 GLU A N 1
ATOM 1514 C CA . GLU A 1 202 ? -6.837 7.214 -4.991 1.00 10.51 200 GLU A CA 1
ATOM 1515 C C . GLU A 1 202 ? -7.509 6.157 -4.044 1.00 9.35 200 GLU A C 1
ATOM 1516 O O . GLU A 1 202 ? -8.516 6.446 -3.451 1.00 9.56 200 GLU A O 1
ATOM 1522 N N . GLU A 1 203 ? -7.073 4.910 -4.001 1.00 11.40 201 GLU A N 1
ATOM 1523 C CA . GLU A 1 203 ? -7.707 3.920 -3.114 1.00 12.14 201 GLU A CA 1
ATOM 1524 C C . GLU A 1 203 ? -7.630 4.349 -1.654 1.00 14.39 201 GLU A C 1
ATOM 1525 O O . GLU A 1 203 ? -8.555 4.103 -0.881 1.00 13.17 201 GLU A O 1
ATOM 1531 N N . VAL A 1 204 ? -6.526 5.004 -1.298 1.00 14.30 202 VAL A N 1
ATOM 1532 C CA . VAL A 1 204 ? -6.253 5.413 0.066 1.00 13.49 202 VAL A CA 1
ATOM 1533 C C . VAL A 1 204 ? -6.833 6.717 0.422 1.00 13.61 202 VAL A C 1
ATOM 1534 O O . VAL A 1 204 ? -7.391 6.850 1.535 1.00 18.02 202 VAL A O 1
ATOM 1538 N N . ASN A 1 205 ? -6.767 7.698 -0.458 1.00 13.44 203 ASN A N 1
ATOM 1539 C CA . ASN A 1 205 ? -7.128 9.054 -0.157 1.00 12.54 203 ASN A CA 1
ATOM 1540 C C . ASN A 1 205 ? -8.526 9.411 -0.771 1.00 13.61 203 ASN A C 1
ATOM 1541 O O . ASN A 1 205 ? -9.041 10.427 -0.437 1.00 15.40 203 ASN A O 1
ATOM 1546 N N . HIS A 1 206 ? -8.955 8.682 -1.794 1.00 13.52 204 HIS A N 1
ATOM 1547 C CA . HIS A 1 206 ? -10.135 9.073 -2.566 1.00 13.82 204 HIS A CA 1
ATOM 1548 C C . HIS A 1 206 ? -9.980 10.431 -3.303 1.00 12.30 204 HIS A C 1
ATOM 1549 O O . HIS A 1 206 ? -10.964 11.236 -3.516 1.00 14.05 204 HIS A O 1
ATOM 1556 N N . GLN A 1 207 ? -8.728 10.715 -3.701 1.00 12.98 205 GLN A N 1
ATOM 1557 C CA . GLN A 1 207 ? -8.314 11.912 -4.457 1.00 15.61 205 GLN A CA 1
ATOM 1558 C C . GLN A 1 207 ? -7.044 11.594 -5.284 1.00 14.96 205 GLN A C 1
ATOM 1559 O O . GLN A 1 207 ? -6.111 11.037 -4.734 1.00 14.54 205 GLN A O 1
ATOM 1565 N N . ALA A 1 208 ? -7.015 11.853 -6.600 1.00 13.08 206 ALA A N 1
ATOM 1566 C CA . ALA A 1 208 ? -5.798 11.713 -7.404 1.00 12.50 206 ALA A CA 1
ATOM 1567 C C . ALA A 1 208 ? -4.732 12.704 -6.901 1.00 12.72 206 ALA A C 1
ATOM 1568 O O . ALA A 1 208 ? -5.025 13.814 -6.433 1.00 13.28 206 ALA A O 1
ATOM 1570 N N . PRO A 1 209 ? -3.500 12.273 -6.933 1.00 11.64 207 PRO A N 1
ATOM 1571 C CA . PRO A 1 209 ? -2.477 13.271 -6.648 1.00 12.78 207 PRO A CA 1
ATOM 1572 C C . PRO A 1 209 ? -2.300 14.284 -7.758 1.00 13.63 207 PRO A C 1
ATOM 1573 O O . PRO A 1 209 ? -2.496 13.910 -8.943 1.00 13.28 207 PRO A O 1
ATOM 1577 N N . ALA A 1 210 ? -1.847 15.497 -7.436 1.00 12.09 208 ALA A N 1
ATOM 1578 C CA . ALA A 1 210 ? -1.243 16.377 -8.425 1.00 13.05 208 ALA A CA 1
ATOM 1579 C C . ALA A 1 210 ? 0.074 15.852 -8.987 1.00 12.07 208 ALA A C 1
ATOM 1580 O O . ALA A 1 210 ? 0.795 15.126 -8.308 1.00 12.68 208 ALA A O 1
ATOM 1582 N N . LEU A 1 211 ? 0.371 16.119 -10.256 1.00 12.34 209 LEU A N 1
ATOM 1583 C CA . LEU A 1 211 ? 1.552 15.552 -10.844 1.00 11.33 209 LEU A CA 1
ATOM 1584 C C . LEU A 1 211 ? 2.636 16.595 -11.193 1.00 13.81 209 LEU A C 1
ATOM 1585 O O . LEU A 1 211 ? 2.358 17.677 -11.849 1.00 14.33 209 LEU A O 1
ATOM 1590 N N . LEU A 1 212 ? 3.908 16.259 -10.898 1.00 14.86 210 LEU A N 1
ATOM 1591 C CA A LEU A 1 212 ? 5.067 16.980 -11.479 0.50 15.96 210 LEU A CA 1
ATOM 1592 C CA B LEU A 1 212 ? 5.066 16.987 -11.473 0.50 15.87 210 LEU A CA 1
ATOM 1593 C C . LEU A 1 212 ? 5.868 16.073 -12.398 1.00 17.13 210 LEU A C 1
ATOM 1594 O O . LEU A 1 212 ? 5.967 14.902 -12.140 1.00 15.49 210 LEU A O 1
ATOM 1603 N N . THR A 1 213 ? 6.457 16.626 -13.466 1.00 16.86 211 THR A N 1
ATOM 1604 C CA . THR A 1 213 ? 7.234 15.827 -14.460 1.00 17.35 211 THR A CA 1
ATOM 1605 C C . THR A 1 213 ? 8.688 16.277 -14.603 1.00 18.77 211 THR A C 1
ATOM 1606 O O . THR A 1 213 ? 9.404 15.832 -15.516 1.00 15.41 211 THR A O 1
ATOM 1610 N N . THR A 1 214 ? 9.095 17.081 -13.645 1.00 17.66 212 THR A N 1
ATOM 1611 C CA . THR A 1 214 ? 10.347 17.779 -13.614 1.00 23.31 212 THR A CA 1
ATOM 1612 C C . THR A 1 214 ? 10.727 17.699 -12.134 1.00 24.14 212 THR A C 1
ATOM 1613 O O . THR A 1 214 ? 9.924 17.204 -11.315 1.00 23.59 212 THR A O 1
ATOM 1617 N N A GLY A 1 215 ? 11.929 18.163 -11.836 0.50 25.99 213 GLY A N 1
ATOM 1618 N N B GLY A 1 215 ? 11.941 18.106 -11.752 0.50 24.77 213 GLY A N 1
ATOM 1619 C CA A GLY A 1 215 ? 12.426 18.162 -10.475 0.50 27.05 213 GLY A CA 1
ATOM 1620 C CA B GLY A 1 215 ? 12.249 18.464 -10.320 0.50 24.59 213 GLY A CA 1
ATOM 1621 C C A GLY A 1 215 ? 12.758 16.762 -10.043 0.50 26.48 213 GLY A C 1
ATOM 1622 C C B GLY A 1 215 ? 12.635 17.434 -9.243 0.50 22.31 213 GLY A C 1
ATOM 1623 O O A GLY A 1 215 ? 13.083 15.901 -10.859 0.50 26.01 213 GLY A O 1
ATOM 1624 O O B GLY A 1 215 ? 12.639 17.755 -8.029 0.50 21.87 213 GLY A O 1
ATOM 1625 N N A GLY A 1 216 ? 12.678 16.525 -8.750 0.50 25.02 214 GLY A N 1
ATOM 1626 N N B GLY A 1 216 ? 12.955 16.214 -9.678 0.50 21.60 214 GLY A N 1
ATOM 1627 C CA A GLY A 1 216 ? 13.050 15.235 -8.238 0.50 24.90 214 GLY A CA 1
ATOM 1628 C CA B GLY A 1 216 ? 13.217 15.095 -8.793 0.50 21.53 214 GLY A CA 1
ATOM 1629 C C A GLY A 1 216 ? 14.571 15.129 -8.205 0.50 24.03 214 GLY A C 1
ATOM 1630 C C B GLY A 1 216 ? 14.691 15.012 -8.414 0.50 21.67 214 GLY A C 1
ATOM 1631 O O A GLY A 1 216 ? 15.321 15.892 -8.864 0.50 25.02 214 GLY A O 1
ATOM 1632 O O B GLY A 1 216 ? 15.545 15.725 -9.004 0.50 22.11 214 GLY A O 1
ATOM 1633 N N . THR A 1 217 ? 15.019 14.149 -7.451 1.00 19.84 215 THR A N 1
ATOM 1634 C CA . THR A 1 217 ? 16.433 14.022 -7.087 1.00 17.86 215 THR A CA 1
ATOM 1635 C C . THR A 1 217 ? 17.272 13.624 -8.266 1.00 16.06 215 THR A C 1
ATOM 1636 O O . THR A 1 217 ? 16.793 12.933 -9.179 1.00 12.42 215 THR A O 1
ATOM 1640 N N . SER A 1 218 ? 18.553 13.937 -8.241 1.00 16.45 216 SER A N 1
ATOM 1641 C CA . SER A 1 218 ? 19.404 13.443 -9.300 1.00 18.74 216 SER A CA 1
ATOM 1642 C C . SER A 1 218 ? 19.443 11.892 -9.358 1.00 16.76 216 SER A C 1
ATOM 1643 O O . SER A 1 218 ? 19.519 11.358 -10.435 1.00 18.19 216 SER A O 1
ATOM 1646 N N . ASP A 1 219 ? 19.372 11.151 -8.234 1.00 17.88 217 ASP A N 1
ATOM 1647 C CA . ASP A 1 219 ? 19.433 9.709 -8.311 1.00 17.05 217 ASP A CA 1
ATOM 1648 C C . ASP A 1 219 ? 18.182 9.177 -9.051 1.00 14.06 217 ASP A C 1
ATOM 1649 O O . ASP A 1 219 ? 18.260 8.260 -9.848 1.00 13.19 217 ASP A O 1
ATOM 1654 N N . GLY A 1 220 ? 16.986 9.655 -8.676 1.00 14.63 218 GLY A N 1
ATOM 1655 C CA . GLY A 1 220 ? 15.784 9.157 -9.390 1.00 13.14 218 GLY A CA 1
ATOM 1656 C C . GLY A 1 220 ? 15.838 9.479 -10.846 1.00 12.16 218 GLY A C 1
ATOM 1657 O O . GLY A 1 220 ? 15.349 8.730 -11.694 1.00 9.60 218 GLY A O 1
ATOM 1658 N N . ARG A 1 221 ? 16.391 10.669 -11.154 1.00 11.08 219 ARG A N 1
ATOM 1659 C CA . ARG A 1 221 ? 16.466 11.042 -12.559 1.00 12.71 219 ARG A CA 1
ATOM 1660 C C . ARG A 1 221 ? 17.467 10.134 -13.273 1.00 11.07 219 ARG A C 1
ATOM 1661 O O . ARG A 1 221 ? 17.275 9.808 -14.458 1.00 10.45 219 ARG A O 1
ATOM 1669 N N . PHE A 1 222 ? 18.530 9.744 -12.581 1.00 11.06 220 PHE A N 1
ATOM 1670 C CA . PHE A 1 222 ? 19.477 8.771 -13.216 1.00 11.06 220 PHE A CA 1
ATOM 1671 C C . PHE A 1 222 ? 18.836 7.387 -13.468 1.00 10.68 220 PHE A C 1
ATOM 1672 O O . PHE A 1 222 ? 19.021 6.795 -14.534 1.00 9.40 220 PHE A O 1
ATOM 1680 N N . ILE A 1 223 ? 18.095 6.869 -12.503 1.00 10.60 221 ILE A N 1
ATOM 1681 C CA . ILE A 1 223 ? 17.362 5.584 -12.619 1.00 10.64 221 ILE A CA 1
ATOM 1682 C C . ILE A 1 223 ? 16.434 5.697 -13.874 1.00 9.46 221 ILE A C 1
ATOM 1683 O O . ILE A 1 223 ? 16.359 4.739 -14.666 1.00 8.68 221 ILE A O 1
ATOM 1688 N N . ALA A 1 224 ? 15.776 6.844 -14.026 1.00 8.84 222 ALA A N 1
ATOM 1689 C CA . ALA A 1 224 ? 14.852 7.093 -15.187 1.00 8.48 222 ALA A CA 1
ATOM 1690 C C . ALA A 1 224 ? 15.651 7.144 -16.481 1.00 8.44 222 ALA A C 1
ATOM 1691 O O . ALA A 1 224 ? 15.292 6.519 -17.462 1.00 9.73 222 ALA A O 1
ATOM 1693 N N . GLN A 1 225 ? 16.757 7.874 -16.492 1.00 7.84 223 GLN A N 1
ATOM 1694 C CA . GLN A 1 225 ? 17.507 8.047 -17.720 1.00 8.72 223 GLN A CA 1
ATOM 1695 C C . GLN A 1 225 ? 17.950 6.720 -18.236 1.00 8.83 223 GLN A C 1
ATOM 1696 O O . GLN A 1 225 ? 18.031 6.573 -19.484 1.00 8.94 223 GLN A O 1
ATOM 1702 N N . MET A 1 226 ? 18.364 5.846 -17.345 1.00 9.20 224 MET A N 1
ATOM 1703 C CA . MET A 1 226 ? 18.968 4.541 -17.666 1.00 11.20 224 MET A CA 1
ATOM 1704 C C . MET A 1 226 ? 17.916 3.588 -18.139 1.00 13.74 224 MET A C 1
ATOM 1705 O O . MET A 1 226 ? 18.275 2.638 -18.826 1.00 16.57 224 MET A O 1
ATOM 1710 N N . GLY A 1 227 ? 16.617 3.911 -17.909 1.00 10.79 225 GLY A N 1
ATOM 1711 C CA . GLY A 1 227 ? 15.571 3.036 -18.446 1.00 10.78 225 GLY A CA 1
ATOM 1712 C C . GLY A 1 227 ? 14.313 2.748 -17.691 1.00 10.35 225 GLY A C 1
ATOM 1713 O O . GLY A 1 227 ? 13.393 2.077 -18.244 1.00 10.93 225 GLY A O 1
ATOM 1714 N N . ALA A 1 228 ? 14.280 3.100 -16.395 1.00 9.37 226 ALA A N 1
ATOM 1715 C CA . ALA A 1 228 ? 13.159 2.713 -15.542 1.00 9.14 226 ALA A CA 1
ATOM 1716 C C . ALA A 1 228 ? 12.078 3.808 -15.612 1.00 7.64 226 ALA A C 1
ATOM 1717 O O . ALA A 1 228 ? 12.373 4.983 -15.793 1.00 8.93 226 ALA A O 1
ATOM 1719 N N . GLN A 1 229 ? 10.821 3.397 -15.519 1.00 7.74 227 GLN A N 1
ATOM 1720 C CA . GLN A 1 229 ? 9.697 4.258 -15.040 1.00 7.85 227 GLN A CA 1
ATOM 1721 C C . GLN A 1 229 ? 9.958 4.490 -13.533 1.00 6.88 227 GLN A C 1
ATOM 1722 O O . GLN A 1 229 ? 10.244 3.561 -12.789 1.00 6.70 227 GLN A O 1
ATOM 1728 N N . VAL A 1 230 ? 9.908 5.766 -13.155 1.00 7.55 228 VAL A N 1
ATOM 1729 C CA . VAL A 1 230 ? 10.159 6.190 -11.776 1.00 7.25 228 VAL A CA 1
ATOM 1730 C C . VAL A 1 230 ? 9.061 7.128 -11.326 1.00 7.43 228 VAL A C 1
ATOM 1731 O O . VAL A 1 230 ? 8.738 8.104 -12.066 1.00 8.23 228 VAL A O 1
ATOM 1735 N N . VAL A 1 231 ? 8.627 6.967 -10.078 1.00 7.39 229 VAL A N 1
ATOM 1736 C CA . VAL A 1 231 ? 7.717 7.881 -9.419 1.00 7.23 229 VAL A CA 1
ATOM 1737 C C . VAL A 1 231 ? 8.268 8.183 -8.059 1.00 6.83 229 VAL A C 1
ATOM 1738 O O . VAL A 1 231 ? 8.634 7.242 -7.339 1.00 6.36 229 VAL A O 1
ATOM 1742 N N A GLU A 1 232 ? 8.263 9.464 -7.675 0.50 7.26 230 GLU A N 1
ATOM 1743 N N B GLU A 1 232 ? 8.187 9.448 -7.659 0.50 7.00 230 GLU A N 1
ATOM 1744 C CA A GLU A 1 232 ? 8.580 9.873 -6.289 0.50 7.60 230 GLU A CA 1
ATOM 1745 C CA B GLU A 1 232 ? 8.514 9.828 -6.290 0.50 7.27 230 GLU A CA 1
ATOM 1746 C C A GLU A 1 232 ? 7.256 10.058 -5.537 0.50 7.30 230 GLU A C 1
ATOM 1747 C C B GLU A 1 232 ? 7.225 10.043 -5.539 0.50 7.09 230 GLU A C 1
ATOM 1748 O O A GLU A 1 232 ? 6.424 10.851 -5.925 0.50 7.41 230 GLU A O 1
ATOM 1749 O O B GLU A 1 232 ? 6.394 10.842 -5.918 0.50 7.23 230 GLU A O 1
ATOM 1760 N N . LEU A 1 233 ? 7.100 9.324 -4.444 1.00 7.28 231 LEU A N 1
ATOM 1761 C CA . LEU A 1 233 ? 5.947 9.425 -3.558 1.00 7.72 231 LEU A CA 1
ATOM 1762 C C . LEU A 1 233 ? 6.408 9.193 -2.129 1.00 7.48 231 LEU A C 1
ATOM 1763 O O . LEU A 1 233 ? 7.075 8.187 -1.801 1.00 8.92 231 LEU A O 1
ATOM 1768 N N . GLY A 1 234 ? 6.087 10.162 -1.299 1.00 8.42 232 GLY A N 1
ATOM 1769 C CA . GLY A 1 234 ? 6.466 10.094 0.117 1.00 8.10 232 GLY A CA 1
ATOM 1770 C C . GLY A 1 234 ? 5.761 11.129 0.945 1.00 8.63 232 GLY A C 1
ATOM 1771 O O . GLY A 1 234 ? 4.772 11.742 0.526 1.00 7.91 232 GLY A O 1
ATOM 1772 N N . PRO A 1 235 ? 6.222 11.302 2.186 1.00 8.10 233 PRO A N 1
ATOM 1773 C CA . PRO A 1 235 ? 5.464 12.131 3.091 1.00 8.10 233 PRO A CA 1
ATOM 1774 C C . PRO A 1 235 ? 5.574 13.636 2.759 1.00 8.03 233 PRO A C 1
ATOM 1775 O O . PRO A 1 235 ? 6.247 14.089 1.814 1.00 8.69 233 PRO A O 1
ATOM 1779 N N . VAL A 1 236 ? 4.831 14.398 3.554 1.00 9.45 234 VAL A N 1
ATOM 1780 C CA . VAL A 1 236 ? 4.891 15.871 3.547 1.00 9.40 234 VAL A CA 1
ATOM 1781 C C . VAL A 1 236 ? 6.343 16.341 3.776 1.00 10.38 234 VAL A C 1
ATOM 1782 O O . VAL A 1 236 ? 7.096 15.844 4.697 1.00 9.79 234 VAL A O 1
ATOM 1786 N N . ASN A 1 237 ? 6.747 17.343 2.995 1.00 11.09 235 ASN A N 1
ATOM 1787 C CA . ASN A 1 237 ? 8.121 17.785 2.936 1.00 12.37 235 ASN A CA 1
ATOM 1788 C C . ASN A 1 237 ? 8.391 19.142 3.612 1.00 12.69 235 ASN A C 1
ATOM 1789 O O . ASN A 1 237 ? 9.505 19.618 3.522 1.00 13.94 235 ASN A O 1
ATOM 1794 N N . ALA A 1 238 ? 7.372 19.689 4.256 1.00 13.90 236 ALA A N 1
ATOM 1795 C CA . ALA A 1 238 ? 7.482 21.009 4.947 1.00 15.35 236 ALA A CA 1
ATOM 1796 C C . ALA A 1 238 ? 8.745 21.153 5.855 1.00 17.56 236 ALA A C 1
ATOM 1797 O O . ALA A 1 238 ? 9.419 22.210 5.841 1.00 15.49 236 ALA A O 1
ATOM 1799 N N . THR A 1 239 ? 9.075 20.092 6.621 1.00 14.38 237 THR A N 1
ATOM 1800 C CA . THR A 1 239 ? 10.139 20.203 7.639 1.00 14.23 237 THR A CA 1
ATOM 1801 C C . THR A 1 239 ? 11.427 19.503 7.309 1.00 12.81 237 THR A C 1
ATOM 1802 O O . THR A 1 239 ? 12.343 19.479 8.166 1.00 12.01 237 THR A O 1
ATOM 1806 N N . ILE A 1 240 ? 11.598 19.008 6.071 1.00 12.33 238 ILE A N 1
ATOM 1807 C CA . ILE A 1 240 ? 12.895 18.440 5.669 1.00 13.49 238 ILE A CA 1
ATOM 1808 C C . ILE A 1 240 ? 14.055 19.473 5.802 1.00 13.64 238 ILE A C 1
ATOM 1809 O O . ILE A 1 240 ? 13.849 20.658 5.489 1.00 12.31 238 ILE A O 1
ATOM 1814 N N . HIS A 1 241 ? 15.200 19.027 6.302 1.00 14.11 239 HIS A N 1
ATOM 1815 C CA . HIS A 1 241 ? 16.366 19.859 6.423 1.00 15.85 239 HIS A CA 1
ATOM 1816 C C . HIS A 1 241 ? 16.070 21.119 7.319 1.00 17.07 239 HIS A C 1
ATOM 1817 O O . HIS A 1 241 ? 16.738 22.172 7.142 1.00 16.46 239 HIS A O 1
ATOM 1824 N N . LYS A 1 242 ? 15.036 21.052 8.161 1.00 15.69 240 LYS A N 1
ATOM 1825 C CA . LYS A 1 242 ? 14.764 22.125 9.173 1.00 15.69 240 LYS A CA 1
ATOM 1826 C C . LYS A 1 242 ? 14.898 21.563 10.612 1.00 16.77 240 LYS A C 1
ATOM 1827 O O . LYS A 1 242 ? 14.948 20.377 10.852 1.00 16.24 240 LYS A O 1
ATOM 1833 N N . VAL A 1 243 ? 15.014 22.437 11.609 1.00 16.07 241 VAL A N 1
ATOM 1834 C CA . VAL A 1 243 ? 14.971 21.881 12.934 1.00 15.95 241 VAL A CA 1
ATOM 1835 C C . VAL A 1 243 ? 13.542 21.434 13.194 1.00 13.39 241 VAL A C 1
ATOM 1836 O O . VAL A 1 243 ? 12.582 21.822 12.552 1.00 14.25 241 VAL A O 1
ATOM 1840 N N . ASN A 1 244 ? 13.359 20.609 14.216 1.00 11.48 242 ASN A N 1
ATOM 1841 C CA . ASN A 1 244 ? 12.040 20.131 14.607 1.00 11.08 242 ASN A CA 1
ATOM 1842 C C . ASN A 1 244 ? 11.354 19.371 13.451 1.00 11.23 242 ASN A C 1
ATOM 1843 O O . ASN A 1 244 ? 10.126 19.302 13.433 1.00 12.54 242 ASN A O 1
ATOM 1848 N N . GLU A 1 245 ? 12.192 18.786 12.587 1.00 11.15 243 GLU A N 1
ATOM 1849 C CA . GLU A 1 245 ? 11.689 17.824 11.517 1.00 11.38 243 GLU A CA 1
ATOM 1850 C C . GLU A 1 245 ? 10.705 16.843 12.130 1.00 12.08 243 GLU A C 1
ATOM 1851 O O . GLU A 1 245 ? 10.989 16.203 13.199 1.00 12.40 243 GLU A O 1
ATOM 1857 N N . CYS A 1 246 ? 9.547 16.674 11.520 1.00 11.14 244 CYS A N 1
ATOM 1858 C CA . CYS A 1 246 ? 8.590 15.676 12.009 1.00 11.15 244 CYS A CA 1
ATOM 1859 C C . CYS A 1 246 ? 7.689 15.073 10.920 1.00 10.58 244 CYS A C 1
ATOM 1860 O O . CYS A 1 246 ? 7.714 15.538 9.783 1.00 10.32 244 CYS A O 1
ATOM 1863 N N . VAL A 1 247 ? 6.907 14.079 11.238 1.00 9.96 245 VAL A N 1
ATOM 1864 C CA . VAL A 1 247 ? 6.005 13.479 10.226 1.00 9.47 245 VAL A CA 1
ATOM 1865 C C . VAL A 1 247 ? 4.741 13.066 10.938 1.00 9.73 245 VAL A C 1
ATOM 1866 O O . VAL A 1 247 ? 4.749 12.544 12.057 1.00 10.65 245 VAL A O 1
ATOM 1870 N N . ARG A 1 248 ? 3.613 13.310 10.310 1.00 9.80 246 ARG A N 1
ATOM 1871 C CA . ARG A 1 248 ? 2.367 12.841 10.876 1.00 9.55 246 ARG A CA 1
ATOM 1872 C C . ARG A 1 248 ? 2.310 11.302 10.900 1.00 9.92 246 ARG A C 1
ATOM 1873 O O . ARG A 1 248 ? 2.444 10.640 9.842 1.00 9.95 246 ARG A O 1
ATOM 1881 N N . ILE A 1 249 ? 2.138 10.668 12.034 1.00 8.78 247 ILE A N 1
ATOM 1882 C CA . ILE A 1 249 ? 2.151 9.195 12.059 1.00 8.67 247 ILE A CA 1
ATOM 1883 C C . ILE A 1 249 ? 1.049 8.506 11.265 1.00 8.30 247 ILE A C 1
ATOM 1884 O O . ILE A 1 249 ? 1.286 7.541 10.557 1.00 8.24 247 ILE A O 1
ATOM 1889 N N . ALA A 1 250 ? -0.135 9.101 11.269 1.00 8.89 248 ALA A N 1
ATOM 1890 C CA . ALA A 1 250 ? -1.221 8.557 10.438 1.00 9.26 248 ALA A CA 1
ATOM 1891 C C . ALA A 1 250 ? -0.855 8.584 8.954 1.00 9.11 248 ALA A C 1
ATOM 1892 O O . ALA A 1 250 ? -1.430 7.832 8.153 1.00 10.34 248 ALA A O 1
ATOM 1894 N N . ASP A 1 251 ? 0.017 9.486 8.566 1.00 8.90 249 ASP A N 1
ATOM 1895 C CA . ASP A 1 251 ? 0.390 9.581 7.152 1.00 8.58 249 ASP A CA 1
ATOM 1896 C C . ASP A 1 251 ? 1.334 8.459 6.873 1.00 8.64 249 ASP A C 1
ATOM 1897 O O . ASP A 1 251 ? 1.314 7.920 5.783 1.00 8.04 249 ASP A O 1
ATOM 1902 N N . LEU A 1 252 ? 2.247 8.139 7.806 1.00 8.13 250 LEU A N 1
ATOM 1903 C CA . LEU A 1 252 ? 3.048 6.931 7.611 1.00 8.18 250 LEU A CA 1
ATOM 1904 C C . LEU A 1 252 ? 2.215 5.647 7.423 1.00 7.57 250 LEU A C 1
ATOM 1905 O O . LEU A 1 252 ? 2.493 4.849 6.551 1.00 7.03 250 LEU A O 1
ATOM 1910 N N . GLU A 1 253 ? 1.112 5.492 8.166 1.00 8.25 251 GLU A N 1
ATOM 1911 C CA . GLU A 1 253 ? 0.227 4.368 8.036 1.00 8.59 251 GLU A CA 1
ATOM 1912 C C . GLU A 1 253 ? -0.401 4.350 6.594 1.00 8.09 251 GLU A C 1
ATOM 1913 O O . GLU A 1 253 ? -0.500 3.300 5.972 1.00 8.83 251 GLU A O 1
ATOM 1919 N N . LYS A 1 254 ? -0.809 5.535 6.132 1.00 7.88 252 LYS A N 1
ATOM 1920 C CA . LYS A 1 254 ? -1.356 5.676 4.786 1.00 8.66 252 LYS A CA 1
ATOM 1921 C C . LYS A 1 254 ? -0.359 5.339 3.767 1.00 8.44 252 LYS A C 1
ATOM 1922 O O . LYS A 1 254 ? -0.641 4.674 2.758 1.00 7.32 252 LYS A O 1
ATOM 1928 N N . LEU A 1 255 ? 0.825 5.931 3.894 1.00 7.45 253 LEU A N 1
ATOM 1929 C CA . LEU A 1 255 ? 1.880 5.749 2.883 1.00 6.88 253 LEU A CA 1
ATOM 1930 C C . LEU A 1 255 ? 2.223 4.272 2.724 1.00 6.55 253 LEU A C 1
ATOM 1931 O O . LEU A 1 255 ? 2.388 3.736 1.648 1.00 7.23 253 LEU A O 1
ATOM 1936 N N . THR A 1 256 ? 2.284 3.568 3.838 1.00 6.35 254 THR A N 1
ATOM 1937 C CA . THR A 1 256 ? 2.532 2.148 3.793 1.00 7.35 254 THR A CA 1
ATOM 1938 C C . THR A 1 256 ? 1.411 1.409 2.947 1.00 7.68 254 THR A C 1
ATOM 1939 O O . THR A 1 256 ? 1.676 0.538 2.149 1.00 7.12 254 THR A O 1
ATOM 1943 N N . ASP A 1 257 ? 0.153 1.710 3.224 1.00 8.30 255 ASP A N 1
ATOM 1944 C CA . ASP A 1 257 ? -0.924 1.186 2.411 1.00 8.88 255 ASP A CA 1
ATOM 1945 C C . ASP A 1 257 ? -0.786 1.557 0.914 1.00 7.76 255 ASP A C 1
ATOM 1946 O O . ASP A 1 257 ? -1.055 0.780 -0.034 1.00 8.03 255 ASP A O 1
ATOM 1951 N N . MET A 1 258 ? -0.369 2.764 0.647 1.00 7.46 256 MET A N 1
ATOM 1952 C CA . MET A 1 258 ? -0.187 3.142 -0.756 1.00 8.41 256 MET A CA 1
ATOM 1953 C C . MET A 1 258 ? 0.895 2.284 -1.367 1.00 8.29 256 MET A C 1
ATOM 1954 O O . MET A 1 258 ? 0.758 1.838 -2.510 1.00 8.65 256 MET A O 1
ATOM 1959 N N . TYR A 1 259 ? 1.992 2.057 -0.663 1.00 8.06 257 TYR A N 1
ATOM 1960 C CA . TYR A 1 259 ? 3.059 1.225 -1.197 1.00 8.85 257 TYR A CA 1
ATOM 1961 C C . TYR A 1 259 ? 2.553 -0.209 -1.429 1.00 9.29 257 TYR A C 1
ATOM 1962 O O . TYR A 1 259 ? 2.900 -0.868 -2.424 1.00 9.25 257 TYR A O 1
ATOM 1971 N N . GLN A 1 260 ? 1.800 -0.711 -0.494 1.00 9.76 258 GLN A N 1
ATOM 1972 C CA . GLN A 1 260 ? 1.290 -2.074 -0.554 1.00 10.31 258 GLN A CA 1
ATOM 1973 C C . GLN A 1 260 ? 0.363 -2.242 -1.730 1.00 11.27 258 GLN A C 1
ATOM 1974 O O . GLN A 1 260 ? 0.453 -3.248 -2.432 1.00 11.73 258 GLN A O 1
ATOM 1980 N N . LYS A 1 261 ? -0.517 -1.271 -1.919 1.00 10.37 259 LYS A N 1
ATOM 1981 C CA . LYS A 1 261 ? -1.481 -1.291 -3.033 1.00 9.78 259 LYS A CA 1
ATOM 1982 C C . LYS A 1 261 ? -0.734 -1.194 -4.376 1.00 9.79 259 LYS A C 1
ATOM 1983 O O . LYS A 1 261 ? -1.094 -1.851 -5.352 1.00 10.46 259 LYS A O 1
ATOM 1989 N N . THR A 1 262 ? 0.334 -0.439 -4.447 1.00 9.18 260 THR A N 1
ATOM 1990 C CA . THR A 1 262 ? 1.115 -0.420 -5.695 1.00 9.46 260 THR A CA 1
ATOM 1991 C C . THR A 1 262 ? 1.673 -1.819 -6.016 1.00 10.03 260 THR A C 1
ATOM 1992 O O . THR A 1 262 ? 1.630 -2.311 -7.164 1.00 10.45 260 THR A O 1
ATOM 1996 N N . LEU A 1 263 ? 2.235 -2.467 -5.012 1.00 9.59 261 LEU A N 1
ATOM 1997 C CA . LEU A 1 263 ? 2.749 -3.838 -5.240 1.00 9.65 261 LEU A CA 1
ATOM 1998 C C . LEU A 1 263 ? 1.571 -4.743 -5.726 1.00 10.45 261 LEU A C 1
ATOM 1999 O O . LEU A 1 263 ? 1.737 -5.534 -6.678 1.00 9.49 261 LEU A O 1
ATOM 2004 N N . ASN A 1 264 ? 0.438 -4.633 -5.062 1.00 10.53 262 ASN A N 1
ATOM 2005 C CA . ASN A 1 264 ? -0.768 -5.428 -5.463 1.00 9.81 262 ASN A CA 1
ATOM 2006 C C . ASN A 1 264 ? -1.085 -5.185 -6.931 1.00 10.02 262 ASN A C 1
ATOM 2007 O O . ASN A 1 264 ? -1.326 -6.133 -7.733 1.00 11.88 262 ASN A O 1
ATOM 2012 N N . HIS A 1 265 ? -1.185 -3.921 -7.334 1.00 9.83 263 HIS A N 1
ATOM 2013 C CA . HIS A 1 265 ? -1.444 -3.637 -8.766 1.00 11.11 263 HIS A CA 1
ATOM 2014 C C . HIS A 1 265 ? -0.420 -4.245 -9.738 1.00 11.78 263 HIS A C 1
ATOM 2015 O O . HIS A 1 265 ? -0.776 -4.967 -10.707 1.00 13.17 263 HIS A O 1
ATOM 2022 N N . LEU A 1 266 ? 0.873 -4.044 -9.490 1.00 11.34 264 LEU A N 1
ATOM 2023 C CA . LEU A 1 266 ? 1.953 -4.429 -10.337 1.00 11.56 264 LEU A CA 1
ATOM 2024 C C . LEU A 1 266 ? 2.342 -5.934 -10.345 1.00 12.09 264 LEU A C 1
ATOM 2025 O O . LEU A 1 266 ? 2.665 -6.452 -11.451 1.00 13.42 264 LEU A O 1
ATOM 2030 N N . LEU A 1 267 ? 2.270 -6.580 -9.186 1.00 14.17 265 LEU A N 1
ATOM 2031 C CA . LEU A 1 267 ? 2.861 -7.903 -8.959 1.00 14.74 265 LEU A CA 1
ATOM 2032 C C . LEU A 1 267 ? 1.862 -8.933 -8.345 1.00 17.99 265 LEU A C 1
ATOM 2033 O O . LEU A 1 267 ? 2.233 -10.098 -8.133 1.00 16.79 265 LEU A O 1
ATOM 2038 N N . GLY A 1 268 ? 0.696 -8.467 -7.961 1.00 19.33 266 GLY A N 1
ATOM 2039 C CA . GLY A 1 268 ? -0.289 -9.304 -7.283 1.00 22.85 266 GLY A CA 1
ATOM 2040 C C . GLY A 1 268 ? -1.267 -9.958 -8.254 1.00 28.58 266 GLY A C 1
ATOM 2041 O O . GLY A 1 268 ? -0.863 -10.487 -9.298 1.00 32.31 266 GLY A O 1
ATOM 2042 N N . THR B 1 4 ? 24.682 12.860 23.339 1.00 45.29 2 THR B N 1
ATOM 2043 C CA . THR B 1 4 ? 24.419 11.720 24.275 1.00 40.40 2 THR B CA 1
ATOM 2044 C C . THR B 1 4 ? 23.797 12.189 25.585 1.00 37.92 2 THR B C 1
ATOM 2045 O O . THR B 1 4 ? 24.103 13.279 26.128 1.00 31.49 2 THR B O 1
ATOM 2049 N N . ASP B 1 5 ? 22.952 11.329 26.129 1.00 33.51 3 ASP B N 1
ATOM 2050 C CA . ASP B 1 5 ? 22.380 11.589 27.468 1.00 30.53 3 ASP B CA 1
ATOM 2051 C C . ASP B 1 5 ? 23.420 11.501 28.572 1.00 29.19 3 ASP B C 1
ATOM 2052 O O . ASP B 1 5 ? 24.400 10.743 28.499 1.00 31.35 3 ASP B O 1
ATOM 2057 N N . SER B 1 6 ? 23.194 12.314 29.598 1.00 21.98 4 SER B N 1
ATOM 2058 C CA . SER B 1 6 ? 23.800 12.144 30.888 1.00 19.11 4 SER B CA 1
ATOM 2059 C C . SER B 1 6 ? 23.445 10.755 31.388 1.00 15.46 4 SER B C 1
ATOM 2060 O O . SER B 1 6 ? 22.370 10.280 31.053 1.00 12.27 4 SER B O 1
ATOM 2063 N N . PRO B 1 7 ? 24.255 10.181 32.311 1.00 12.96 5 PRO B N 1
ATOM 2064 C CA . PRO B 1 7 ? 23.952 8.831 32.773 1.00 12.76 5 PRO B CA 1
ATOM 2065 C C . PRO B 1 7 ? 22.661 8.805 33.600 1.00 10.92 5 PRO B C 1
ATOM 2066 O O . PRO B 1 7 ? 21.955 7.809 33.538 1.00 11.50 5 PRO B O 1
ATOM 2070 N N . VAL B 1 8 ? 22.377 9.876 34.308 1.00 9.89 6 VAL B N 1
ATOM 2071 C CA . VAL B 1 8 ? 21.045 9.956 35.022 1.00 9.99 6 VAL B CA 1
ATOM 2072 C C . VAL B 1 8 ? 19.852 9.899 34.050 1.00 9.64 6 VAL B C 1
ATOM 2073 O O . VAL B 1 8 ? 18.942 9.095 34.246 1.00 7.94 6 VAL B O 1
ATOM 2077 N N . LEU B 1 9 ? 19.871 10.729 32.988 1.00 10.48 7 LEU B N 1
ATOM 2078 C CA . LEU B 1 9 ? 18.777 10.781 32.025 1.00 11.12 7 LEU B CA 1
ATOM 2079 C C . LEU B 1 9 ? 18.629 9.468 31.227 1.00 10.21 7 LEU B C 1
ATOM 2080 O O . LEU B 1 9 ? 17.536 8.966 31.032 1.00 10.67 7 LEU B O 1
ATOM 2085 N N . ALA B 1 10 ? 19.759 8.902 30.825 1.00 10.28 8 ALA B N 1
ATOM 2086 C CA . ALA B 1 10 ? 19.814 7.599 30.167 1.00 10.25 8 ALA B CA 1
ATOM 2087 C C . ALA B 1 10 ? 19.145 6.504 30.992 1.00 9.74 8 ALA B C 1
ATOM 2088 O O . ALA B 1 10 ? 18.315 5.769 30.483 1.00 10.42 8 ALA B O 1
ATOM 2090 N N . LEU B 1 11 ? 19.482 6.415 32.310 1.00 9.69 9 LEU B N 1
ATOM 2091 C CA . LEU B 1 11 ? 18.831 5.410 33.170 1.00 9.03 9 LEU B CA 1
ATOM 2092 C C . LEU B 1 11 ? 17.362 5.705 33.447 1.00 9.08 9 LEU B C 1
ATOM 2093 O O . LEU B 1 11 ? 16.537 4.791 33.423 1.00 10.48 9 LEU B O 1
ATOM 2098 N N . ALA B 1 12 ? 17.010 6.962 33.717 1.00 9.66 10 ALA B N 1
ATOM 2099 C CA . ALA B 1 12 ? 15.615 7.370 33.904 1.00 9.97 10 ALA B CA 1
ATOM 2100 C C . ALA B 1 12 ? 14.759 6.940 32.707 1.00 10.82 10 ALA B C 1
ATOM 2101 O O . ALA B 1 12 ? 13.690 6.312 32.880 1.00 11.29 10 ALA B O 1
ATOM 2103 N N . LYS B 1 13 ? 15.279 7.200 31.520 1.00 11.27 11 LYS B N 1
ATOM 2104 C CA . LYS B 1 13 ? 14.626 6.749 30.267 1.00 10.95 11 LYS B CA 1
ATOM 2105 C C . LYS B 1 13 ? 14.394 5.267 30.208 1.00 10.92 11 LYS B C 1
ATOM 2106 O O . LYS B 1 13 ? 13.249 4.815 29.963 1.00 11.09 11 LYS B O 1
ATOM 2112 N N . GLU B 1 14 ? 15.439 4.494 30.516 1.00 11.94 12 GLU B N 1
ATOM 2113 C CA . GLU B 1 14 ? 15.319 3.077 30.425 1.00 13.91 12 GLU B CA 1
ATOM 2114 C C . GLU B 1 14 ? 14.269 2.603 31.358 1.00 13.27 12 GLU B C 1
ATOM 2115 O O . GLU B 1 14 ? 13.514 1.713 31.034 1.00 12.75 12 GLU B O 1
ATOM 2121 N N . LEU B 1 15 ? 14.255 3.115 32.612 1.00 10.44 13 LEU B N 1
ATOM 2122 C CA . LEU B 1 15 ? 13.217 2.664 33.576 1.00 10.44 13 LEU B CA 1
ATOM 2123 C C . LEU B 1 15 ? 11.781 2.951 33.127 1.00 9.39 13 LEU B C 1
ATOM 2124 O O . LEU B 1 15 ? 10.880 2.120 33.263 1.00 11.02 13 LEU B O 1
ATOM 2129 N N . ILE B 1 16 ? 11.528 4.163 32.651 1.00 9.66 14 ILE B N 1
ATOM 2130 C CA . ILE B 1 16 ? 10.193 4.633 32.276 1.00 8.88 14 ILE B CA 1
ATOM 2131 C C . ILE B 1 16 ? 9.654 3.740 31.177 1.00 9.78 14 ILE B C 1
ATOM 2132 O O . ILE B 1 16 ? 8.465 3.522 31.144 1.00 9.89 14 ILE B O 1
ATOM 2137 N N . SER B 1 17 ? 10.544 3.287 30.318 1.00 11.62 15 SER B N 1
ATOM 2138 C CA . SER B 1 17 ? 10.127 2.492 29.149 1.00 12.66 15 SER B CA 1
ATOM 2139 C C . SER B 1 17 ? 9.553 1.141 29.613 1.00 14.37 15 SER B C 1
ATOM 2140 O O . SER B 1 17 ? 8.882 0.421 28.832 1.00 15.69 15 SER B O 1
ATOM 2143 N N . ARG B 1 18 ? 9.792 0.748 30.871 1.00 12.70 16 ARG B N 1
ATOM 2144 C CA A ARG B 1 18 ? 9.255 -0.486 31.392 0.50 13.57 16 ARG B CA 1
ATOM 2145 C CA B ARG B 1 18 ? 9.211 -0.488 31.408 0.50 13.81 16 ARG B CA 1
ATOM 2146 C C . ARG B 1 18 ? 7.877 -0.211 32.055 1.00 13.72 16 ARG B C 1
ATOM 2147 O O . ARG B 1 18 ? 7.750 0.589 33.012 1.00 12.19 16 ARG B O 1
ATOM 2162 N N . GLN B 1 19 ? 6.831 -0.921 31.599 1.00 13.57 17 GLN B N 1
ATOM 2163 C CA A GLN B 1 19 ? 5.456 -0.671 32.025 0.50 13.86 17 GLN B CA 1
ATOM 2164 C CA B GLN B 1 19 ? 5.448 -0.632 32.043 0.50 14.05 17 GLN B CA 1
ATOM 2165 C C . GLN B 1 19 ? 5.144 -1.380 33.340 1.00 14.97 17 GLN B C 1
ATOM 2166 O O . GLN B 1 19 ? 4.353 -2.389 33.388 1.00 15.27 17 GLN B O 1
ATOM 2177 N N . SER B 1 20 ? 5.757 -0.862 34.406 1.00 13.27 18 SER B N 1
ATOM 2178 C CA . SER B 1 20 ? 5.713 -1.518 35.720 1.00 12.90 18 SER B CA 1
ATOM 2179 C C . SER B 1 20 ? 4.483 -1.122 36.486 1.00 14.34 18 SER B C 1
ATOM 2180 O O . SER B 1 20 ? 4.521 -0.645 37.623 1.00 12.93 18 SER B O 1
ATOM 2183 N N . VAL B 1 21 ? 3.298 -1.357 35.913 1.00 12.93 19 VAL B N 1
ATOM 2184 C CA . VAL B 1 21 ? 2.072 -0.907 36.549 1.00 14.04 19 VAL B CA 1
ATOM 2185 C C . VAL B 1 21 ? 1.794 -1.778 37.771 1.00 15.17 19 VAL B C 1
ATOM 2186 O O . VAL B 1 21 ? 1.785 -2.962 37.641 1.00 15.99 19 VAL B O 1
ATOM 2190 N N . THR B 1 22 ? 1.594 -1.154 38.939 1.00 15.29 20 THR B N 1
ATOM 2191 C CA . THR B 1 22 ? 1.534 -1.873 40.254 1.00 17.58 20 THR B CA 1
ATOM 2192 C C . THR B 1 22 ? 0.648 -3.109 40.155 1.00 19.55 20 THR B C 1
ATOM 2193 O O . THR B 1 22 ? -0.487 -3.000 39.634 1.00 20.31 20 THR B O 1
ATOM 2197 N N . PRO B 1 23 ? 1.133 -4.259 40.661 1.00 20.22 21 PRO B N 1
ATOM 2198 C CA . PRO B 1 23 ? 2.402 -4.547 41.382 1.00 19.32 21 PRO B CA 1
ATOM 2199 C C . PRO B 1 23 ? 3.489 -5.014 40.488 1.00 21.56 21 PRO B C 1
ATOM 2200 O O . PRO B 1 23 ? 4.450 -5.622 40.949 1.00 21.21 21 PRO B O 1
ATOM 2204 N N . ALA B 1 24 ? 3.367 -4.780 39.193 1.00 20.39 22 ALA B N 1
ATOM 2205 C CA . ALA B 1 24 ? 4.272 -5.523 38.319 1.00 20.59 22 ALA B CA 1
ATOM 2206 C C . ALA B 1 24 ? 5.556 -4.715 38.120 1.00 21.28 22 ALA B C 1
ATOM 2207 O O . ALA B 1 24 ? 5.513 -3.523 38.107 1.00 25.62 22 ALA B O 1
ATOM 2209 N N . ASP B 1 25 ? 6.690 -5.399 38.150 1.00 20.27 23 ASP B N 1
ATOM 2210 C CA . ASP B 1 25 ? 7.987 -4.759 38.031 1.00 20.39 23 ASP B CA 1
ATOM 2211 C C . ASP B 1 25 ? 8.537 -4.607 36.612 1.00 15.94 23 ASP B C 1
ATOM 2212 O O . ASP B 1 25 ? 9.402 -3.782 36.381 1.00 16.00 23 ASP B O 1
ATOM 2217 N N . ALA B 1 26 ? 8.172 -5.505 35.701 1.00 17.33 24 ALA B N 1
ATOM 2218 C CA . ALA B 1 26 ? 8.582 -5.366 34.287 1.00 16.24 24 ALA B CA 1
ATOM 2219 C C . ALA B 1 26 ? 10.087 -5.222 34.043 1.00 16.40 24 ALA B C 1
ATOM 2220 O O . ALA B 1 26 ? 10.479 -4.561 33.132 1.00 17.08 24 ALA B O 1
ATOM 2222 N N . GLY B 1 27 ? 10.957 -5.824 34.847 1.00 15.39 25 GLY B N 1
ATOM 2223 C CA . GLY B 1 27 ? 12.412 -5.740 34.594 1.00 13.78 25 GLY B CA 1
ATOM 2224 C C . GLY B 1 27 ? 13.189 -4.572 35.255 1.00 13.22 25 GLY B C 1
ATOM 2225 O O . GLY B 1 27 ? 14.393 -4.558 35.240 1.00 12.51 25 GLY B O 1
ATOM 2226 N N . CYS B 1 28 ? 12.458 -3.632 35.820 1.00 12.43 26 CYS B N 1
ATOM 2227 C CA . CYS B 1 28 ? 13.078 -2.447 36.432 1.00 12.23 26 CYS B CA 1
ATOM 2228 C C . CYS B 1 28 ? 14.134 -2.799 37.487 1.00 11.89 26 CYS B C 1
ATOM 2229 O O . CYS B 1 28 ? 15.261 -2.262 37.530 1.00 11.58 26 CYS B O 1
ATOM 2232 N N . GLN B 1 29 ? 13.723 -3.659 38.402 1.00 11.38 27 GLN B N 1
ATOM 2233 C CA . GLN B 1 29 ? 14.619 -4.117 39.435 1.00 12.52 27 GLN B CA 1
ATOM 2234 C C . GLN B 1 29 ? 15.861 -4.778 38.908 1.00 12.57 27 GLN B C 1
ATOM 2235 O O . GLN B 1 29 ? 16.923 -4.487 39.375 1.00 12.71 27 GLN B O 1
ATOM 2241 N N . ASP B 1 30 ? 15.764 -5.621 37.876 1.00 13.75 28 ASP B N 1
ATOM 2242 C CA . ASP B 1 30 ? 16.976 -6.154 37.296 1.00 15.45 28 ASP B CA 1
ATOM 2243 C C . ASP B 1 30 ? 17.910 -5.150 36.663 1.00 14.11 28 ASP B C 1
ATOM 2244 O O . ASP B 1 30 ? 19.123 -5.340 36.723 1.00 16.60 28 ASP B O 1
ATOM 2249 N N . LEU B 1 31 ? 17.392 -4.082 36.050 1.00 14.04 29 LEU B N 1
ATOM 2250 C CA . LEU B 1 31 ? 18.262 -2.993 35.585 1.00 14.69 29 LEU B CA 1
ATOM 2251 C C . LEU B 1 31 ? 19.078 -2.449 36.743 1.00 12.70 29 LEU B C 1
ATOM 2252 O O . LEU B 1 31 ? 20.286 -2.252 36.653 1.00 14.10 29 LEU B O 1
ATOM 2257 N N . MET B 1 32 ? 18.413 -2.205 37.887 1.00 10.15 30 MET B N 1
ATOM 2258 C CA . MET B 1 32 ? 19.187 -1.638 38.996 1.00 10.07 30 MET B CA 1
ATOM 2259 C C . MET B 1 32 ? 20.174 -2.683 39.581 1.00 10.15 30 MET B C 1
ATOM 2260 O O . MET B 1 32 ? 21.288 -2.355 39.973 1.00 9.89 30 MET B O 1
ATOM 2265 N N . ILE B 1 33 ? 19.767 -3.939 39.638 1.00 11.27 31 ILE B N 1
ATOM 2266 C CA . ILE B 1 33 ? 20.570 -4.963 40.287 1.00 11.26 31 ILE B CA 1
ATOM 2267 C C . ILE B 1 33 ? 21.844 -5.143 39.513 1.00 12.94 31 ILE B C 1
ATOM 2268 O O . ILE B 1 33 ? 22.901 -5.283 40.051 1.00 12.46 31 ILE B O 1
ATOM 2273 N N . GLU B 1 34 ? 21.740 -5.096 38.188 1.00 14.81 32 GLU B N 1
ATOM 2274 C CA . GLU B 1 34 ? 23.003 -5.217 37.375 1.00 14.47 32 GLU B CA 1
ATOM 2275 C C . GLU B 1 34 ? 24.011 -4.137 37.674 1.00 14.87 32 GLU B C 1
ATOM 2276 O O . GLU B 1 34 ? 25.216 -4.378 37.793 1.00 14.78 32 GLU B O 1
ATOM 2279 N N . ARG B 1 35 ? 23.515 -2.891 37.759 1.00 12.04 33 ARG B N 1
ATOM 2280 C CA . ARG B 1 35 ? 24.344 -1.734 38.062 1.00 11.14 33 ARG B CA 1
ATOM 2281 C C . ARG B 1 35 ? 24.999 -1.896 39.429 1.00 10.80 33 ARG B C 1
ATOM 2282 O O . ARG B 1 35 ? 26.167 -1.558 39.650 1.00 11.61 33 ARG B O 1
ATOM 2290 N N . LEU B 1 36 ? 24.256 -2.399 40.400 1.00 10.81 34 LEU B N 1
ATOM 2291 C CA . LEU B 1 36 ? 24.765 -2.481 41.755 1.00 10.92 34 LEU B CA 1
ATOM 2292 C C . LEU B 1 36 ? 25.728 -3.652 41.894 1.00 12.61 34 LEU B C 1
ATOM 2293 O O . LEU B 1 36 ? 26.682 -3.533 42.659 1.00 13.31 34 LEU B O 1
ATOM 2298 N N . LYS B 1 37 ? 25.414 -4.792 41.268 1.00 14.35 35 LYS B N 1
ATOM 2299 C CA . LYS B 1 37 ? 26.348 -5.932 41.309 1.00 14.81 35 LYS B CA 1
ATOM 2300 C C . LYS B 1 37 ? 27.711 -5.499 40.829 1.00 15.07 35 LYS B C 1
ATOM 2301 O O . LYS B 1 37 ? 28.708 -5.975 41.370 1.00 17.86 35 LYS B O 1
ATOM 2307 N N . ALA B 1 38 ? 27.780 -4.598 39.843 1.00 14.78 36 ALA B N 1
ATOM 2308 C CA . ALA B 1 38 ? 29.073 -4.176 39.313 1.00 18.36 36 ALA B CA 1
ATOM 2309 C C . ALA B 1 38 ? 29.811 -3.204 40.215 1.00 19.04 36 ALA B C 1
ATOM 2310 O O . ALA B 1 38 ? 30.930 -2.872 39.954 1.00 21.08 36 ALA B O 1
ATOM 2312 N N . LEU B 1 39 ? 29.180 -2.746 41.303 1.00 16.18 37 LEU B N 1
ATOM 2313 C CA . LEU B 1 39 ? 29.829 -1.958 42.359 1.00 15.75 37 LEU B CA 1
ATOM 2314 C C . LEU B 1 39 ? 30.110 -2.801 43.610 1.00 15.72 37 LEU B C 1
ATOM 2315 O O . LEU B 1 39 ? 30.273 -2.267 44.701 1.00 18.20 37 LEU B O 1
ATOM 2320 N N . GLY B 1 40 ? 30.050 -4.105 43.477 1.00 18.29 38 GLY B N 1
ATOM 2321 C CA . GLY B 1 40 ? 30.319 -4.948 44.648 1.00 18.99 38 GLY B CA 1
ATOM 2322 C C . GLY B 1 40 ? 29.217 -5.058 45.677 1.00 18.23 38 GLY B C 1
ATOM 2323 O O . GLY B 1 40 ? 29.445 -5.563 46.779 1.00 20.28 38 GLY B O 1
ATOM 2324 N N . PHE B 1 41 ? 28.004 -4.642 45.349 1.00 16.89 39 PHE B N 1
ATOM 2325 C CA . PHE B 1 41 ? 26.875 -4.968 46.235 1.00 14.06 39 PHE B CA 1
ATOM 2326 C C . PHE B 1 41 ? 26.509 -6.437 46.244 1.00 14.93 39 PHE B C 1
ATOM 2327 O O . PHE B 1 41 ? 26.450 -7.119 45.191 1.00 17.09 39 PHE B O 1
ATOM 2335 N N . GLU B 1 42 ? 26.180 -6.922 47.420 1.00 16.44 40 GLU B N 1
ATOM 2336 C CA . GLU B 1 42 ? 25.471 -8.201 47.543 1.00 17.79 40 GLU B CA 1
ATOM 2337 C C . GLU B 1 42 ? 23.955 -8.052 47.392 1.00 17.23 40 GLU B C 1
ATOM 2338 O O . GLU B 1 42 ? 23.348 -7.210 48.025 1.00 17.08 40 GLU B O 1
ATOM 2344 N N . ILE B 1 43 ? 23.341 -8.934 46.613 1.00 17.16 41 ILE B N 1
ATOM 2345 C CA . ILE B 1 43 ? 21.922 -8.885 46.270 1.00 16.10 41 ILE B CA 1
ATOM 2346 C C . ILE B 1 43 ? 21.056 -9.990 46.803 1.00 18.06 41 ILE B C 1
ATOM 2347 O O . ILE B 1 43 ? 21.390 -11.188 46.744 1.00 18.70 41 ILE B O 1
ATOM 2352 N N . GLU B 1 44 ? 19.901 -9.603 47.328 1.00 15.84 42 GLU B N 1
ATOM 2353 C CA A GLU B 1 44 ? 18.877 -10.526 47.771 0.50 16.95 42 GLU B CA 1
ATOM 2354 C CA B GLU B 1 44 ? 18.914 -10.542 47.739 0.50 18.37 42 GLU B CA 1
ATOM 2355 C C . GLU B 1 44 ? 17.549 -10.104 47.195 1.00 17.75 42 GLU B C 1
ATOM 2356 O O . GLU B 1 44 ? 16.915 -9.187 47.695 1.00 17.23 42 GLU B O 1
ATOM 2367 N N . SER B 1 45 ? 17.119 -10.738 46.117 1.00 17.61 43 SER B N 1
ATOM 2368 C CA A SER B 1 45 ? 15.775 -10.524 45.672 0.50 17.97 43 SER B CA 1
ATOM 2369 C CA B SER B 1 45 ? 15.771 -10.569 45.618 0.50 19.05 43 SER B CA 1
ATOM 2370 C C . SER B 1 45 ? 14.857 -11.294 46.597 1.00 20.68 43 SER B C 1
ATOM 2371 O O . SER B 1 45 ? 15.292 -12.258 47.285 1.00 20.21 43 SER B O 1
ATOM 2376 N N . MET B 1 46 ? 13.633 -10.789 46.715 1.00 22.72 44 MET B N 1
ATOM 2377 C CA . MET B 1 46 ? 12.618 -11.305 47.677 1.00 23.27 44 MET B CA 1
ATOM 2378 C C . MET B 1 46 ? 11.277 -11.065 47.055 1.00 24.96 44 MET B C 1
ATOM 2379 O O . MET B 1 46 ? 10.856 -9.907 46.896 1.00 28.57 44 MET B O 1
ATOM 2384 N N . VAL B 1 47 ? 10.596 -12.132 46.629 1.00 26.11 45 VAL B N 1
ATOM 2385 C CA . VAL B 1 47 ? 9.219 -12.019 46.183 1.00 26.86 45 VAL B CA 1
ATOM 2386 C C . VAL B 1 47 ? 8.250 -12.284 47.352 1.00 27.84 45 VAL B C 1
ATOM 2387 O O . VAL B 1 47 ? 8.395 -13.249 48.099 1.00 27.43 45 VAL B O 1
ATOM 2391 N N . PHE B 1 48 ? 7.227 -11.440 47.473 1.00 27.66 46 PHE B N 1
ATOM 2392 C CA . PHE B 1 48 ? 6.164 -11.663 48.442 1.00 27.00 46 PHE B CA 1
ATOM 2393 C C . PHE B 1 48 ? 4.834 -11.370 47.791 1.00 27.48 46 PHE B C 1
ATOM 2394 O O . PHE B 1 48 ? 4.648 -10.300 47.169 1.00 25.42 46 PHE B O 1
ATOM 2402 N N . GLU B 1 49 ? 3.869 -12.271 47.988 1.00 29.49 47 GLU B N 1
ATOM 2403 C CA . GLU B 1 49 ? 2.618 -12.208 47.225 1.00 31.27 47 GLU B CA 1
ATOM 2404 C C . GLU B 1 49 ? 3.009 -12.184 45.721 1.00 27.51 47 GLU B C 1
ATOM 2405 O O . GLU B 1 49 ? 3.836 -12.999 45.282 1.00 26.45 47 GLU B O 1
ATOM 2411 N N . ASP B 1 50 ? 2.476 -11.237 44.980 1.00 28.44 48 ASP B N 1
ATOM 2412 C CA . ASP B 1 50 ? 2.774 -11.133 43.549 1.00 32.64 48 ASP B CA 1
ATOM 2413 C C . ASP B 1 50 ? 3.767 -10.041 43.134 1.00 34.12 48 ASP B C 1
ATOM 2414 O O . ASP B 1 50 ? 3.766 -9.591 41.999 1.00 34.51 48 ASP B O 1
ATOM 2419 N N . THR B 1 51 ? 4.571 -9.613 44.076 1.00 31.61 49 THR B N 1
ATOM 2420 C CA . THR B 1 51 ? 5.514 -8.575 43.769 1.00 32.00 49 THR B CA 1
ATOM 2421 C C . THR B 1 51 ? 6.945 -8.906 44.017 1.00 25.78 49 THR B C 1
ATOM 2422 O O . THR B 1 51 ? 7.257 -9.785 44.733 1.00 22.75 49 THR B O 1
ATOM 2426 N N . THR B 1 52 ? 7.782 -8.105 43.380 1.00 19.99 50 THR B N 1
ATOM 2427 C CA . THR B 1 52 ? 9.167 -8.312 43.316 1.00 17.44 50 THR B CA 1
ATOM 2428 C C . THR B 1 52 ? 9.878 -7.254 44.167 1.00 14.77 50 THR B C 1
ATOM 2429 O O . THR B 1 52 ? 9.511 -6.169 44.120 1.00 15.59 50 THR B O 1
ATOM 2433 N N . ASN B 1 53 ? 10.833 -7.667 44.976 1.00 14.07 51 ASN B N 1
ATOM 2434 C CA . ASN B 1 53 ? 11.560 -6.740 45.834 1.00 12.66 51 ASN B CA 1
ATOM 2435 C C . ASN B 1 53 ? 13.012 -7.100 45.861 1.00 12.58 51 ASN B C 1
ATOM 2436 O O . ASN B 1 53 ? 13.416 -8.277 45.655 1.00 11.76 51 ASN B O 1
ATOM 2441 N N . PHE B 1 54 ? 13.873 -6.153 46.197 1.00 10.42 52 PHE B N 1
ATOM 2442 C CA . PHE B 1 54 ? 15.227 -6.529 46.537 1.00 9.20 52 PHE B CA 1
ATOM 2443 C C . PHE B 1 54 ? 15.849 -5.689 47.639 1.00 9.29 52 PHE B C 1
ATOM 2444 O O . PHE B 1 54 ? 15.483 -4.510 47.857 1.00 8.22 52 PHE B O 1
ATOM 2452 N N . TRP B 1 55 ? 16.803 -6.344 48.294 1.00 10.11 53 TRP B N 1
ATOM 2453 C CA . TRP B 1 55 ? 17.723 -5.736 49.258 1.00 9.74 53 TRP B CA 1
ATOM 2454 C C . TRP B 1 55 ? 19.137 -5.901 48.746 1.00 11.52 53 TRP B C 1
ATOM 2455 O O . TRP B 1 55 ? 19.522 -7.003 48.306 1.00 12.37 53 TRP B O 1
ATOM 2466 N N . ALA B 1 56 ? 19.923 -4.854 48.709 1.00 11.67 54 ALA B N 1
ATOM 2467 C CA . ALA B 1 56 ? 21.303 -4.936 48.289 1.00 11.01 54 ALA B CA 1
ATOM 2468 C C . ALA B 1 56 ? 22.175 -4.228 49.266 1.00 11.51 54 ALA B C 1
ATOM 2469 O O . ALA B 1 56 ? 21.806 -3.156 49.734 1.00 10.83 54 ALA B O 1
ATOM 2471 N N . ARG B 1 57 ? 23.368 -4.736 49.547 1.00 10.23 55 ARG B N 1
ATOM 2472 C CA . ARG B 1 57 ? 24.216 -4.090 50.503 1.00 11.03 55 ARG B CA 1
ATOM 2473 C C . ARG B 1 57 ? 25.708 -4.070 50.083 1.00 11.46 55 ARG B C 1
ATOM 2474 O O . ARG B 1 57 ? 26.220 -5.078 49.568 1.00 12.65 55 ARG B O 1
ATOM 2482 N N . ARG B 1 58 ? 26.382 -2.971 50.358 1.00 12.15 56 ARG B N 1
ATOM 2483 C CA . ARG B 1 58 ? 27.835 -2.829 50.165 1.00 12.94 56 ARG B CA 1
ATOM 2484 C C . ARG B 1 58 ? 28.473 -2.205 51.383 1.00 12.80 56 ARG B C 1
ATOM 2485 O O . ARG B 1 58 ? 28.314 -0.993 51.682 1.00 12.31 56 ARG B O 1
ATOM 2493 N N . GLY B 1 59 ? 29.310 -3.027 52.052 1.00 15.55 57 GLY B N 1
ATOM 2494 C CA . GLY B 1 59 ? 29.930 -2.672 53.292 1.00 14.87 57 GLY B CA 1
ATOM 2495 C C . GLY B 1 59 ? 29.355 -3.565 54.367 1.00 16.40 57 GLY B C 1
ATOM 2496 O O . GLY B 1 59 ? 28.240 -4.075 54.228 1.00 17.35 57 GLY B O 1
ATOM 2497 N N . THR B 1 60 ? 30.150 -3.812 55.416 1.00 16.18 58 THR B N 1
ATOM 2498 C CA . THR B 1 60 ? 29.731 -4.524 56.611 1.00 16.80 58 THR B CA 1
ATOM 2499 C C . THR B 1 60 ? 29.689 -3.637 57.846 1.00 15.51 58 THR B C 1
ATOM 2500 O O . THR B 1 60 ? 29.177 -4.087 58.882 1.00 19.93 58 THR B O 1
ATOM 2504 N N . GLN B 1 61 ? 30.253 -2.436 57.772 1.00 16.03 59 GLN B N 1
ATOM 2505 C CA . GLN B 1 61 ? 30.452 -1.569 58.936 1.00 13.91 59 GLN B CA 1
ATOM 2506 C C . GLN B 1 61 ? 29.319 -0.582 59.109 1.00 15.35 59 GLN B C 1
ATOM 2507 O O . GLN B 1 61 ? 28.659 -0.255 58.136 1.00 14.52 59 GLN B O 1
ATOM 2513 N N . SER B 1 62 ? 29.175 -0.057 60.312 1.00 14.60 60 SER B N 1
ATOM 2514 C CA A SER B 1 62 ? 28.155 0.956 60.567 0.50 14.84 60 SER B CA 1
ATOM 2515 C CA B SER B 1 62 ? 28.211 1.005 60.664 0.50 15.44 60 SER B CA 1
ATOM 2516 C C . SER B 1 62 ? 28.725 2.362 60.235 1.00 15.61 60 SER B C 1
ATOM 2517 O O . SER B 1 62 ? 29.919 2.559 60.115 1.00 16.83 60 SER B O 1
ATOM 2522 N N . PRO B 1 63 ? 27.845 3.365 59.950 1.00 13.43 61 PRO B N 1
ATOM 2523 C CA . PRO B 1 63 ? 26.376 3.195 59.903 1.00 13.59 61 PRO B CA 1
ATOM 2524 C C . PRO B 1 63 ? 25.899 2.597 58.569 1.00 11.23 61 PRO B C 1
ATOM 2525 O O . PRO B 1 63 ? 26.609 2.667 57.565 1.00 10.80 61 PRO B O 1
ATOM 2529 N N . LEU B 1 64 ? 24.762 1.928 58.631 1.00 9.93 62 LEU B N 1
ATOM 2530 C CA . LEU B 1 64 ? 24.064 1.395 57.430 1.00 9.36 62 LEU B CA 1
ATOM 2531 C C . LEU B 1 64 ? 23.124 2.502 56.882 1.00 9.00 62 LEU B C 1
ATOM 2532 O O . LEU B 1 64 ? 22.175 2.926 57.626 1.00 8.04 62 LEU B O 1
ATOM 2537 N N . PHE B 1 65 ? 23.413 2.965 55.682 1.00 7.72 63 PHE B N 1
ATOM 2538 C CA . PHE B 1 65 ? 22.649 4.094 55.029 1.00 8.41 63 PHE B CA 1
ATOM 2539 C C . PHE B 1 65 ? 21.955 3.441 53.844 1.00 7.50 63 PHE B C 1
ATOM 2540 O O . PHE B 1 65 ? 22.589 2.779 53.042 1.00 8.03 63 PHE B O 1
ATOM 2548 N N . VAL B 1 66 ? 20.658 3.689 53.670 1.00 7.11 64 VAL B N 1
ATOM 2549 C CA . VAL B 1 66 ? 19.823 3.004 52.669 1.00 6.83 64 VAL B CA 1
ATOM 2550 C C . VAL B 1 66 ? 19.068 4.038 51.835 1.00 7.06 64 VAL B C 1
ATOM 2551 O O . VAL B 1 66 ? 18.441 4.952 52.377 1.00 7.67 64 VAL B O 1
ATOM 2555 N N . PHE B 1 67 ? 19.125 3.798 50.527 1.00 7.00 65 PHE B N 1
ATOM 2556 C CA . PHE B 1 67 ? 18.139 4.335 49.596 1.00 7.56 65 PHE B CA 1
ATOM 2557 C C . PHE B 1 67 ? 16.925 3.407 49.467 1.00 7.33 65 PHE B C 1
ATOM 2558 O O . PHE B 1 67 ? 17.103 2.249 49.129 1.00 7.65 65 PHE B O 1
ATOM 2566 N N . ALA B 1 68 ? 15.702 3.911 49.685 1.00 7.67 66 ALA B N 1
ATOM 2567 C CA . ALA B 1 68 ? 14.414 3.195 49.585 1.00 7.47 66 ALA B CA 1
ATOM 2568 C C . ALA B 1 68 ? 13.546 3.814 48.535 1.00 8.25 66 ALA B C 1
ATOM 2569 O O . ALA B 1 68 ? 13.476 5.059 48.339 1.00 7.59 66 ALA B O 1
ATOM 2571 N N . GLY B 1 69 ? 12.866 2.923 47.794 1.00 8.47 67 GLY B N 1
ATOM 2572 C CA . GLY B 1 69 ? 11.921 3.396 46.821 1.00 8.57 67 GLY B CA 1
ATOM 2573 C C . GLY B 1 69 ? 11.193 2.294 46.160 1.00 8.37 67 GLY B C 1
ATOM 2574 O O . GLY B 1 69 ? 11.255 1.126 46.606 1.00 9.22 67 GLY B O 1
ATOM 2575 N N . HIS B 1 70 ? 10.486 2.628 45.057 1.00 7.81 68 HIS B N 1
ATOM 2576 C CA . HIS B 1 70 ? 9.685 1.582 44.432 1.00 8.95 68 HIS B CA 1
ATOM 2577 C C . HIS B 1 70 ? 9.805 1.728 42.962 1.00 9.32 68 HIS B C 1
ATOM 2578 O O . HIS B 1 70 ? 9.935 2.832 42.411 1.00 8.88 68 HIS B O 1
ATOM 2585 N N . THR B 1 71 ? 9.609 0.609 42.286 1.00 10.36 69 THR B N 1
ATOM 2586 C CA . THR B 1 71 ? 9.690 0.582 40.828 1.00 12.24 69 THR B CA 1
ATOM 2587 C C . THR B 1 71 ? 8.316 0.556 40.148 1.00 12.55 69 THR B C 1
ATOM 2588 O O . THR B 1 71 ? 8.253 0.753 38.908 1.00 14.54 69 THR B O 1
ATOM 2592 N N . ASP B 1 72 ? 7.247 0.339 40.902 1.00 13.52 70 ASP B N 1
ATOM 2593 C CA . ASP B 1 72 ? 5.880 0.335 40.323 1.00 13.92 70 ASP B CA 1
ATOM 2594 C C . ASP B 1 72 ? 5.400 1.723 40.034 1.00 14.83 70 ASP B C 1
ATOM 2595 O O . ASP B 1 72 ? 5.814 2.684 40.672 1.00 13.94 70 ASP B O 1
ATOM 2600 N N . VAL B 1 73 ? 4.497 1.854 39.064 1.00 13.65 71 VAL B N 1
ATOM 2601 C CA . VAL B 1 73 ? 3.811 3.159 38.793 1.00 12.70 71 VAL B CA 1
ATOM 2602 C C . VAL B 1 73 ? 2.297 2.970 38.704 1.00 14.34 71 VAL B C 1
ATOM 2603 O O . VAL B 1 73 ? 1.858 1.831 38.598 1.00 15.18 71 VAL B O 1
ATOM 2607 N N . VAL B 1 74 ? 1.543 4.036 38.904 1.00 13.89 72 VAL B N 1
ATOM 2608 C CA . VAL B 1 74 ? 0.079 3.938 38.705 1.00 16.09 72 VAL B CA 1
ATOM 2609 C C . VAL B 1 74 ? -0.290 3.912 37.221 1.00 16.81 72 VAL B C 1
ATOM 2610 O O . VAL B 1 74 ? 0.434 4.436 36.355 1.00 15.99 72 VAL B O 1
ATOM 2614 N N . PRO B 1 75 ? -1.473 3.355 36.915 1.00 18.34 73 PRO B N 1
ATOM 2615 C CA . PRO B 1 75 ? -1.929 3.301 35.537 1.00 19.07 73 PRO B CA 1
ATOM 2616 C C . PRO B 1 75 ? -1.812 4.611 34.760 1.00 17.82 73 PRO B C 1
ATOM 2617 O O . PRO B 1 75 ? -1.934 5.697 35.369 1.00 21.46 73 PRO B O 1
ATOM 2621 N N . ALA B 1 76 ? -1.727 4.513 33.438 1.00 20.50 74 ALA B N 1
ATOM 2622 C CA . ALA B 1 76 ? -1.681 5.746 32.596 1.00 20.19 74 ALA B CA 1
ATOM 2623 C C . ALA B 1 76 ? -2.881 6.654 32.703 1.00 19.18 74 ALA B C 1
ATOM 2624 O O . ALA B 1 76 ? -2.738 7.876 32.653 1.00 17.32 74 ALA B O 1
ATOM 2626 N N . GLY B 1 77 ? -4.088 6.078 32.790 1.00 21.50 75 GLY B N 1
ATOM 2627 C CA . GLY B 1 77 ? -5.287 6.931 32.755 1.00 18.34 75 GLY B CA 1
ATOM 2628 C C . GLY B 1 77 ? -5.682 7.133 31.307 1.00 19.93 75 GLY B C 1
ATOM 2629 O O . GLY B 1 77 ? -5.196 6.381 30.444 1.00 22.02 75 GLY B O 1
ATOM 2630 N N . PRO B 1 78 ? -6.564 8.123 31.055 1.00 20.97 76 PRO B N 1
ATOM 2631 C CA . PRO B 1 78 ? -7.122 8.240 29.690 1.00 19.75 76 PRO B CA 1
ATOM 2632 C C . PRO B 1 78 ? -6.051 8.511 28.662 1.00 17.51 76 PRO B C 1
ATOM 2633 O O . PRO B 1 78 ? -5.438 9.586 28.644 1.00 17.89 76 PRO B O 1
ATOM 2637 N N . LEU B 1 79 ? -5.842 7.554 27.750 1.00 19.22 77 LEU B N 1
ATOM 2638 C CA . LEU B 1 79 ? -4.824 7.714 26.704 1.00 19.76 77 LEU B CA 1
ATOM 2639 C C . LEU B 1 79 ? -5.015 8.884 25.772 1.00 20.39 77 LEU B C 1
ATOM 2640 O O . LEU B 1 79 ? -4.050 9.542 25.363 1.00 16.80 77 LEU B O 1
ATOM 2645 N N . SER B 1 80 ? -6.281 9.166 25.471 1.00 19.18 78 SER B N 1
ATOM 2646 C CA . SER B 1 80 ? -6.687 10.407 24.833 1.00 20.04 78 SER B CA 1
ATOM 2647 C C . SER B 1 80 ? -6.315 11.717 25.492 1.00 19.18 78 SER B C 1
ATOM 2648 O O . SER B 1 80 ? -6.255 12.753 24.823 1.00 19.06 78 SER B O 1
ATOM 2651 N N . GLN B 1 81 ? -6.008 11.756 26.804 1.00 16.75 79 GLN B N 1
ATOM 2652 C CA . GLN B 1 81 ? -5.526 13.010 27.389 1.00 17.76 79 GLN B CA 1
ATOM 2653 C C . GLN B 1 81 ? -3.968 13.141 27.457 1.00 15.61 79 GLN B C 1
ATOM 2654 O O . GLN B 1 81 ? -3.458 14.221 27.832 1.00 15.68 79 GLN B O 1
ATOM 2660 N N . TRP B 1 82 ? -3.265 12.074 27.078 1.00 15.91 80 TRP B N 1
ATOM 2661 C CA . TRP B 1 82 ? -1.777 12.043 27.016 1.00 15.13 80 TRP B CA 1
ATOM 2662 C C . TRP B 1 82 ? -1.279 12.649 25.735 1.00 14.85 80 TRP B C 1
ATOM 2663 O O . TRP B 1 82 ? -1.765 12.219 24.660 1.00 16.19 80 TRP B O 1
ATOM 2674 N N . HIS B 1 83 ? -0.367 13.598 25.824 1.00 13.13 81 HIS B N 1
ATOM 2675 C CA . HIS B 1 83 ? 0.261 14.253 24.679 1.00 13.14 81 HIS B CA 1
ATOM 2676 C C . HIS B 1 83 ? 1.436 13.453 24.110 1.00 12.16 81 HIS B C 1
ATOM 2677 O O . HIS B 1 83 ? 1.978 13.854 23.049 1.00 11.65 81 HIS B O 1
ATOM 2684 N N . THR B 1 84 ? 1.927 12.498 24.925 1.00 11.16 82 THR B N 1
ATOM 2685 C CA . THR B 1 84 ? 3.100 11.669 24.638 1.00 10.25 82 THR B CA 1
ATOM 2686 C C . THR B 1 84 ? 2.766 10.288 25.092 1.00 10.45 82 THR B C 1
ATOM 2687 O O . THR B 1 84 ? 1.918 10.051 25.939 1.00 11.76 82 THR B O 1
ATOM 2691 N N . PRO B 1 85 ? 3.468 9.326 24.581 1.00 10.67 83 PRO B N 1
ATOM 2692 C CA . PRO B 1 85 ? 2.970 8.010 24.987 1.00 11.34 83 PRO B CA 1
ATOM 2693 C C . PRO B 1 85 ? 3.438 7.724 26.432 1.00 11.74 83 PRO B C 1
ATOM 2694 O O . PRO B 1 85 ? 4.590 7.960 26.687 1.00 11.86 83 PRO B O 1
ATOM 2698 N N . PRO B 1 86 ? 2.554 7.253 27.310 1.00 12.32 84 PRO B N 1
ATOM 2699 C CA . PRO B 1 86 ? 2.969 7.263 28.775 1.00 13.17 84 PRO B CA 1
ATOM 2700 C C . PRO B 1 86 ? 4.164 6.361 29.092 1.00 14.14 84 PRO B C 1
ATOM 2701 O O . PRO B 1 86 ? 4.964 6.688 30.012 1.00 12.30 84 PRO B O 1
ATOM 2705 N N . PHE B 1 87 ? 4.324 5.260 28.373 1.00 13.14 85 PHE B N 1
ATOM 2706 C CA . PHE B 1 87 ? 5.481 4.352 28.579 1.00 13.65 85 PHE B CA 1
ATOM 2707 C C . PHE B 1 87 ? 6.631 4.475 27.590 1.00 11.90 85 PHE B C 1
ATOM 2708 O O . PHE B 1 87 ? 7.444 3.587 27.437 1.00 11.24 85 PHE B O 1
ATOM 2716 N N . GLU B 1 88 ? 6.681 5.620 26.925 1.00 11.38 86 GLU B N 1
ATOM 2717 C CA . GLU B 1 88 ? 7.857 6.000 26.174 1.00 13.63 86 GLU B CA 1
ATOM 2718 C C . GLU B 1 88 ? 8.390 7.275 26.804 1.00 12.13 86 GLU B C 1
ATOM 2719 O O . GLU B 1 88 ? 7.679 8.277 26.890 1.00 11.37 86 GLU B O 1
ATOM 2725 N N . PRO B 1 89 ? 9.644 7.244 27.236 1.00 12.02 87 PRO B N 1
ATOM 2726 C CA . PRO B 1 89 ? 10.284 8.448 27.763 1.00 11.18 87 PRO B CA 1
ATOM 2727 C C . PRO B 1 89 ? 10.408 9.428 26.595 1.00 12.22 87 PRO B C 1
ATOM 2728 O O . PRO B 1 89 ? 10.935 9.085 25.533 1.00 15.58 87 PRO B O 1
ATOM 2732 N N . THR B 1 90 ? 9.883 10.632 26.802 1.00 11.74 88 THR B N 1
ATOM 2733 C CA . THR B 1 90 ? 9.701 11.647 25.785 1.00 11.74 88 THR B CA 1
ATOM 2734 C C . THR B 1 90 ? 10.239 12.962 26.327 1.00 10.70 88 THR B C 1
ATOM 2735 O O . THR B 1 90 ? 9.638 13.526 27.293 1.00 9.60 88 THR B O 1
ATOM 2739 N N . VAL B 1 91 ? 11.312 13.421 25.721 1.00 10.83 89 VAL B N 1
ATOM 2740 C CA . VAL B 1 91 ? 11.995 14.670 26.045 1.00 10.38 89 VAL B CA 1
ATOM 2741 C C . VAL B 1 91 ? 11.491 15.841 25.243 1.00 11.63 89 VAL B C 1
ATOM 2742 O O . VAL B 1 91 ? 11.447 15.743 24.008 1.00 10.83 89 VAL B O 1
ATOM 2746 N N . ILE B 1 92 ? 11.069 16.898 25.897 1.00 11.75 90 ILE B N 1
ATOM 2747 C CA . ILE B 1 92 ? 10.454 18.092 25.265 1.00 13.37 90 ILE B CA 1
ATOM 2748 C C . ILE B 1 92 ? 10.871 19.315 26.086 1.00 13.91 90 ILE B C 1
ATOM 2749 O O . ILE B 1 92 ? 10.518 19.365 27.282 1.00 14.47 90 ILE B O 1
ATOM 2754 N N . ASP B 1 93 ? 11.659 20.224 25.536 1.00 14.11 91 ASP B N 1
ATOM 2755 C CA . ASP B 1 93 ? 11.975 21.520 26.228 1.00 13.56 91 ASP B CA 1
ATOM 2756 C C . ASP B 1 93 ? 12.388 21.252 27.661 1.00 15.10 91 ASP B C 1
ATOM 2757 O O . ASP B 1 93 ? 11.835 21.873 28.611 1.00 15.39 91 ASP B O 1
ATOM 2762 N N . GLY B 1 94 ? 13.336 20.345 27.798 1.00 12.29 92 GLY B N 1
ATOM 2763 C CA . GLY B 1 94 ? 13.955 20.193 29.170 1.00 11.65 92 GLY B CA 1
ATOM 2764 C C . GLY B 1 94 ? 13.249 19.288 30.125 1.00 11.79 92 GLY B C 1
ATOM 2765 O O . GLY B 1 94 ? 13.743 19.141 31.268 1.00 11.66 92 GLY B O 1
ATOM 2766 N N . PHE B 1 95 ? 12.109 18.741 29.774 1.00 11.79 93 PHE B N 1
ATOM 2767 C CA . PHE B 1 95 ? 11.307 17.938 30.681 1.00 10.50 93 PHE B CA 1
ATOM 2768 C C . PHE B 1 95 ? 11.200 16.538 30.135 1.00 11.35 93 PHE B C 1
ATOM 2769 O O . PHE B 1 95 ? 10.947 16.329 28.929 1.00 10.66 93 PHE B O 1
ATOM 2777 N N . LEU B 1 96 ? 11.422 15.578 31.003 1.00 8.67 94 LEU B N 1
ATOM 2778 C CA . LEU B 1 96 ? 11.255 14.171 30.679 1.00 8.40 94 LEU B CA 1
ATOM 2779 C C . LEU B 1 96 ? 9.803 13.783 31.021 1.00 8.64 94 LEU B C 1
ATOM 2780 O O . LEU B 1 96 ? 9.372 13.797 32.173 1.00 7.39 94 LEU B O 1
ATOM 2785 N N . HIS B 1 97 ? 9.078 13.386 29.998 1.00 8.58 95 HIS B N 1
ATOM 2786 C CA . HIS B 1 97 ? 7.708 12.987 30.129 1.00 8.27 95 HIS B CA 1
ATOM 2787 C C . HIS B 1 97 ? 7.537 11.510 30.154 1.00 9.20 95 HIS B C 1
ATOM 2788 O O . HIS B 1 97 ? 8.094 10.817 29.290 1.00 9.02 95 HIS B O 1
ATOM 2795 N N . GLY B 1 98 ? 6.638 11.044 30.989 1.00 8.05 96 GLY B N 1
ATOM 2796 C CA . GLY B 1 98 ? 6.305 9.622 31.094 1.00 8.46 96 GLY B CA 1
ATOM 2797 C C . GLY B 1 98 ? 5.789 9.210 32.446 1.00 9.74 96 GLY B C 1
ATOM 2798 O O . GLY B 1 98 ? 6.156 9.784 33.471 1.00 10.01 96 GLY B O 1
ATOM 2799 N N . ARG B 1 99 ? 5.006 8.157 32.451 1.00 10.28 97 ARG B N 1
ATOM 2800 C CA . ARG B 1 99 ? 4.626 7.543 33.753 1.00 11.30 97 ARG B CA 1
ATOM 2801 C C . ARG B 1 99 ? 5.847 7.079 34.499 1.00 10.32 97 ARG B C 1
ATOM 2802 O O . ARG B 1 99 ? 6.706 6.381 33.975 1.00 12.48 97 ARG B O 1
ATOM 2810 N N . GLY B 1 100 ? 5.944 7.508 35.772 1.00 9.94 98 GLY B N 1
ATOM 2811 C CA . GLY B 1 100 ? 7.130 7.222 36.566 1.00 10.21 98 GLY B CA 1
ATOM 2812 C C . GLY B 1 100 ? 8.153 8.301 36.571 1.00 10.20 98 GLY B C 1
ATOM 2813 O O . GLY B 1 100 ? 9.007 8.265 37.437 1.00 9.54 98 GLY B O 1
ATOM 2814 N N . ALA B 1 101 ? 8.091 9.283 35.669 1.00 9.16 99 ALA B N 1
ATOM 2815 C CA . ALA B 1 101 ? 9.145 10.266 35.534 1.00 9.84 99 ALA B CA 1
ATOM 2816 C C . ALA B 1 101 ? 9.362 10.914 36.883 1.00 9.99 99 ALA B C 1
ATOM 2817 O O . ALA B 1 101 ? 10.518 11.195 37.274 1.00 10.49 99 ALA B O 1
ATOM 2819 N N . ALA B 1 102 ? 8.275 11.254 37.531 1.00 10.09 100 ALA B N 1
ATOM 2820 C CA . ALA B 1 102 ? 8.360 11.962 38.855 1.00 10.64 100 ALA B CA 1
ATOM 2821 C C . ALA B 1 102 ? 8.195 10.974 39.988 1.00 10.38 100 ALA B C 1
ATOM 2822 O O . ALA B 1 102 ? 8.861 11.082 41.053 1.00 12.02 100 ALA B O 1
ATOM 2824 N N . ASP B 1 103 ? 7.272 10.020 39.873 1.00 10.79 101 ASP B N 1
ATOM 2825 C CA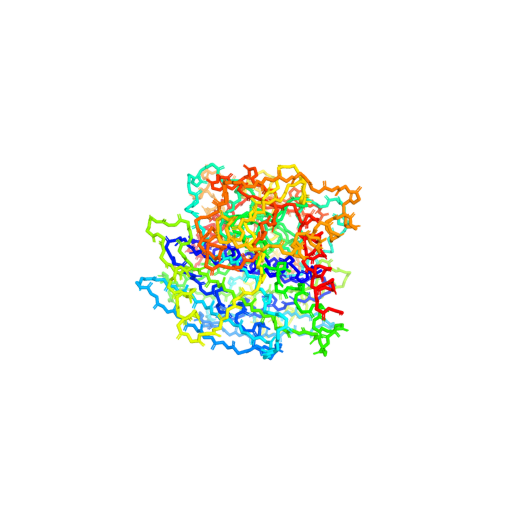 . ASP B 1 103 ? 7.012 9.036 40.925 1.00 9.65 101 ASP B CA 1
ATOM 2826 C C . ASP B 1 103 ? 7.242 7.605 40.448 1.00 9.48 101 ASP B C 1
ATOM 2827 O O . ASP B 1 103 ? 6.285 6.936 40.060 1.00 9.96 101 ASP B O 1
ATOM 2832 N N . MET B 1 104 ? 8.458 7.048 40.565 1.00 7.80 102 MET B N 1
ATOM 2833 C CA . MET B 1 104 ? 9.639 7.785 41.125 1.00 7.35 102 MET B CA 1
ATOM 2834 C C . MET B 1 104 ? 10.888 7.292 40.406 1.00 7.07 102 MET B C 1
ATOM 2835 O O . MET B 1 104 ? 11.995 7.158 40.946 1.00 7.09 102 MET B O 1
ATOM 2840 N N . LYS B 1 105 ? 10.720 6.971 39.118 1.00 6.84 103 LYS B N 1
ATOM 2841 C CA . LYS B 1 105 ? 11.856 6.441 38.366 1.00 7.85 103 LYS B CA 1
ATOM 2842 C C . LYS B 1 105 ? 13.010 7.379 38.175 1.00 7.39 103 LYS B C 1
ATOM 2843 O O . LYS B 1 105 ? 14.143 6.959 38.143 1.00 8.47 103 LYS B O 1
ATOM 2849 N N . GLY B 1 106 ? 12.718 8.676 38.025 1.00 7.86 104 GLY B N 1
ATOM 2850 C CA . GLY B 1 106 ? 13.727 9.680 38.013 1.00 7.41 104 GLY B CA 1
ATOM 2851 C C . GLY B 1 106 ? 14.592 9.589 39.286 1.00 7.05 104 GLY B C 1
ATOM 2852 O O . GLY B 1 106 ? 15.837 9.392 39.126 1.00 7.32 104 GLY B O 1
ATOM 2853 N N . SER B 1 107 ? 13.948 9.549 40.446 1.00 7.42 105 SER B N 1
ATOM 2854 C CA . SER B 1 107 ? 14.710 9.378 41.704 1.00 7.43 105 SER B CA 1
ATOM 2855 C C . SER B 1 107 ? 15.578 8.133 41.749 1.00 6.49 105 SER B C 1
ATOM 2856 O O . SER B 1 107 ? 16.706 8.158 42.254 1.00 6.26 105 SER B O 1
ATOM 2859 N N . LEU B 1 108 ? 15.032 7.011 41.300 1.00 6.14 106 LEU B N 1
ATOM 2860 C CA . LEU B 1 108 ? 15.770 5.753 41.303 1.00 5.99 106 LEU B CA 1
ATOM 2861 C C . LEU B 1 108 ? 17.037 5.867 40.517 1.00 6.24 106 LEU B C 1
ATOM 2862 O O . LEU B 1 108 ? 18.103 5.340 40.889 1.00 6.37 106 LEU B O 1
ATOM 2867 N N . ALA B 1 109 ? 16.902 6.485 39.333 1.00 5.56 107 ALA B N 1
ATOM 2868 C CA . ALA B 1 109 ? 18.031 6.736 38.509 1.00 6.50 107 ALA B CA 1
ATOM 2869 C C . ALA B 1 109 ? 19.119 7.600 39.171 1.00 6.36 107 ALA B C 1
ATOM 2870 O O . ALA B 1 109 ? 20.325 7.341 39.066 1.00 7.28 107 ALA B O 1
ATOM 2872 N N . CYS B 1 110 ? 18.678 8.622 39.890 1.00 6.37 108 CYS B N 1
ATOM 2873 C CA . CYS B 1 110 ? 19.541 9.528 40.632 1.00 6.90 108 CYS B CA 1
ATOM 2874 C C . CYS B 1 110 ? 20.262 8.800 41.716 1.00 6.69 108 CYS B C 1
ATOM 2875 O O . CYS B 1 110 ? 21.437 9.112 41.958 1.00 6.76 108 CYS B O 1
ATOM 2878 N N . MET B 1 111 ? 19.648 7.792 42.322 1.00 6.61 109 MET B N 1
ATOM 2879 C CA . MET B 1 111 ? 20.242 7.076 43.444 1.00 7.48 109 MET B CA 1
ATOM 2880 C C . MET B 1 111 ? 21.381 6.256 42.902 1.00 7.88 109 MET B C 1
ATOM 2881 O O . MET B 1 111 ? 22.457 6.224 43.436 1.00 8.62 109 MET B O 1
ATOM 2886 N N . ILE B 1 112 ? 21.110 5.589 41.788 1.00 8.36 110 ILE B N 1
ATOM 2887 C CA . ILE B 1 112 ? 22.091 4.665 41.199 1.00 8.99 110 ILE B CA 1
ATOM 2888 C C . ILE B 1 112 ? 23.334 5.442 40.739 1.00 9.38 110 ILE B C 1
ATOM 2889 O O . ILE B 1 112 ? 24.450 5.047 41.067 1.00 9.68 110 ILE B O 1
ATOM 2894 N N . VAL B 1 113 ? 23.150 6.555 40.024 1.00 9.55 111 VAL B N 1
ATOM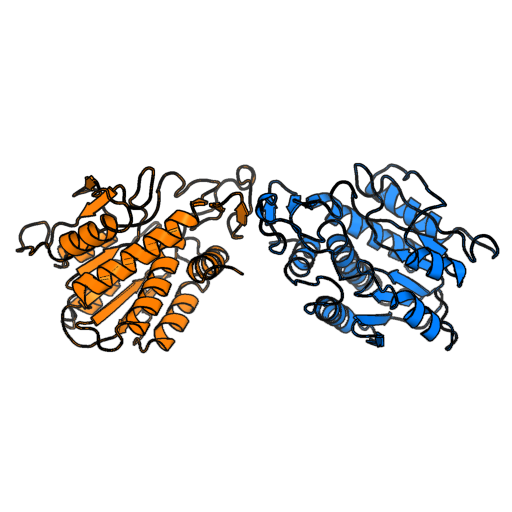 2895 C CA . VAL B 1 113 ? 24.289 7.353 39.522 1.00 9.84 111 VAL B CA 1
ATOM 2896 C C . VAL B 1 113 ? 25.046 8.052 40.699 1.00 9.63 111 VAL B C 1
ATOM 2897 O O . VAL B 1 113 ? 26.276 8.094 40.715 1.00 8.96 111 VAL B O 1
ATOM 2901 N N . ALA B 1 114 ? 24.328 8.544 41.745 1.00 8.29 112 ALA B N 1
ATOM 2902 C CA . ALA B 1 114 ? 25.006 9.133 42.935 1.00 8.29 112 ALA B CA 1
ATOM 2903 C C . ALA B 1 114 ? 25.889 8.103 43.616 1.00 8.78 112 ALA B C 1
ATOM 2904 O O . ALA B 1 114 ? 27.009 8.443 44.025 1.00 9.58 112 ALA B O 1
ATOM 2906 N N . VAL B 1 115 ? 25.429 6.864 43.693 1.00 8.86 113 VAL B N 1
ATOM 2907 C CA . VAL B 1 115 ? 26.216 5.813 44.282 1.00 9.86 113 VAL B CA 1
ATOM 2908 C C . VAL B 1 115 ? 27.423 5.512 43.383 1.00 10.83 113 VAL B C 1
ATOM 2909 O O . VAL B 1 115 ? 28.559 5.385 43.939 1.00 12.98 113 VAL B O 1
ATOM 2913 N N . GLU B 1 116 ? 27.208 5.345 42.090 1.00 10.23 114 GLU B N 1
ATOM 2914 C CA . GLU B 1 116 ? 28.328 5.168 41.172 1.00 11.26 114 GLU B CA 1
ATOM 2915 C C . GLU B 1 116 ? 29.353 6.292 41.349 1.00 12.14 114 GLU B C 1
ATOM 2916 O O . GLU B 1 116 ? 30.526 5.980 41.447 1.00 13.20 114 GLU B O 1
ATOM 2922 N N . ARG B 1 117 ? 28.940 7.556 41.374 1.00 10.73 115 ARG B N 1
ATOM 2923 C CA . ARG B 1 117 ? 29.906 8.645 41.550 1.00 11.25 115 ARG B CA 1
ATOM 2924 C C . ARG B 1 117 ? 30.618 8.611 42.905 1.00 12.60 115 ARG B C 1
ATOM 2925 O O . ARG B 1 117 ? 31.826 8.835 42.985 1.00 15.85 115 ARG B O 1
ATOM 2933 N N . PHE B 1 118 ? 29.864 8.328 43.962 1.00 11.11 116 PHE B N 1
ATOM 2934 C CA . PHE B 1 118 ? 30.407 8.228 45.280 1.00 11.40 116 PHE B CA 1
ATOM 2935 C C . PHE B 1 118 ? 31.438 7.133 45.420 1.00 12.00 116 PHE B C 1
ATOM 2936 O O . PHE B 1 118 ? 32.535 7.401 45.936 1.00 13.72 116 PHE B O 1
ATOM 2944 N N . ILE B 1 119 ? 31.136 5.925 45.018 1.00 13.15 117 ILE B N 1
ATOM 2945 C CA . ILE B 1 119 ? 32.065 4.798 45.199 1.00 14.39 117 ILE B CA 1
ATOM 2946 C C . ILE B 1 119 ? 33.340 5.037 44.385 1.00 16.50 117 ILE B C 1
ATOM 2947 O O . ILE B 1 119 ? 34.419 4.564 44.812 1.00 15.20 117 ILE B O 1
ATOM 2952 N N . ALA B 1 120 ? 33.207 5.748 43.257 1.00 15.97 118 ALA B N 1
ATOM 2953 C CA . ALA B 1 120 ? 34.370 6.073 42.374 1.00 17.78 118 ALA B CA 1
ATOM 2954 C C . ALA B 1 120 ? 35.290 7.044 43.136 1.00 20.98 118 ALA B C 1
ATOM 2955 O O . ALA B 1 120 ? 36.533 6.919 43.135 1.00 23.74 118 ALA B O 1
ATOM 2957 N N . GLU B 1 121 ? 34.712 8.009 43.813 1.00 19.09 119 GLU B N 1
ATOM 2958 C CA . GLU B 1 121 ? 35.471 8.935 44.615 1.00 20.58 119 GLU B CA 1
ATOM 2959 C C . GLU B 1 121 ? 35.895 8.453 45.991 1.00 20.84 119 GLU B C 1
ATOM 2960 O O . GLU B 1 121 ? 36.915 8.932 46.531 1.00 23.37 119 GLU B O 1
ATOM 2966 N N . HIS B 1 122 ? 35.103 7.553 46.594 1.00 17.55 120 HIS B N 1
ATOM 2967 C CA . HIS B 1 122 ? 35.305 7.083 48.002 1.00 18.51 120 HIS B CA 1
ATOM 2968 C C . HIS B 1 122 ? 35.118 5.575 48.083 1.00 19.14 120 HIS B C 1
ATOM 2969 O O . HIS B 1 122 ? 34.191 5.076 48.713 1.00 21.06 120 HIS B O 1
ATOM 2976 N N . PRO B 1 123 ? 36.001 4.819 47.440 1.00 20.60 121 PRO B N 1
ATOM 2977 C CA . PRO B 1 123 ? 35.886 3.358 47.402 1.00 21.94 121 PRO B CA 1
ATOM 2978 C C . PRO B 1 123 ? 36.049 2.734 48.787 1.00 20.35 121 PRO B C 1
ATOM 2979 O O . PRO B 1 123 ? 35.477 1.672 49.076 1.00 21.75 121 PRO B O 1
ATOM 2983 N N . ASP B 1 124 ? 36.748 3.479 49.632 1.00 23.81 122 ASP B N 1
ATOM 2984 C CA . ASP B 1 124 ? 37.102 3.093 50.993 1.00 23.69 122 ASP B CA 1
ATOM 2985 C C . ASP B 1 124 ? 36.155 3.697 52.002 1.00 22.20 122 ASP B C 1
ATOM 2986 O O . ASP B 1 124 ? 36.517 3.876 53.177 1.00 20.71 122 ASP B O 1
ATOM 2991 N N . HIS B 1 125 ? 34.934 4.064 51.560 1.00 18.58 123 HIS B N 1
ATOM 2992 C CA . HIS B 1 125 ? 33.998 4.745 52.431 1.00 16.83 123 HIS B CA 1
ATOM 2993 C C . HIS B 1 125 ? 33.764 4.085 53.790 1.00 16.08 123 HIS B C 1
ATOM 2994 O O . HIS B 1 125 ? 33.803 2.859 53.955 1.00 19.37 123 HIS B O 1
ATOM 3001 N N . GLN B 1 126 ? 33.400 4.918 54.733 1.00 16.65 124 GLN B N 1
ATOM 3002 C CA A GLN B 1 126 ? 32.926 4.436 56.027 0.50 16.49 124 GLN B CA 1
ATOM 3003 C CA B GLN B 1 126 ? 32.897 4.481 56.042 0.50 16.44 124 GLN B CA 1
ATOM 3004 C C . GLN B 1 126 ? 31.543 3.766 55.857 1.00 15.53 124 GLN B C 1
ATOM 3005 O O . GLN B 1 126 ? 30.848 3.991 54.860 1.00 15.11 124 GLN B O 1
ATOM 3016 N N . GLY B 1 127 ? 31.144 2.960 56.822 1.00 14.00 125 GLY B N 1
ATOM 3017 C CA . GLY B 1 127 ? 29.762 2.445 56.792 1.00 12.44 125 GLY B CA 1
ATOM 3018 C C . GLY B 1 127 ? 29.414 1.579 55.604 1.00 12.12 125 GLY B C 1
ATOM 3019 O O . GLY B 1 127 ? 30.326 1.118 54.834 1.00 11.95 125 GLY B O 1
ATOM 3020 N N . SER B 1 128 ? 28.074 1.306 55.466 1.00 10.17 126 SER B N 1
ATOM 3021 C CA . SER B 1 128 ? 27.510 0.462 54.486 1.00 9.89 126 SER B CA 1
ATOM 3022 C C . SER B 1 128 ? 26.470 1.242 53.685 1.00 10.22 126 SER B C 1
ATOM 3023 O O . SER B 1 128 ? 25.751 2.045 54.265 1.00 9.59 126 SER B O 1
ATOM 3026 N N . ILE B 1 129 ? 26.383 0.986 52.405 1.00 10.73 127 ILE B N 1
ATOM 3027 C CA . ILE B 1 129 ? 25.230 1.478 51.600 1.00 10.64 127 ILE B CA 1
ATOM 3028 C C . ILE B 1 129 ? 24.268 0.319 51.272 1.00 10.85 127 ILE B C 1
ATOM 3029 O O . ILE B 1 129 ? 24.684 -0.791 50.903 1.00 12.49 127 ILE B O 1
ATOM 3034 N N . GLY B 1 130 ? 22.960 0.524 51.455 1.00 9.35 128 GLY B N 1
ATOM 3035 C CA . GLY B 1 130 ? 21.945 -0.452 51.120 1.00 10.13 128 GLY B CA 1
ATOM 3036 C C . GLY B 1 130 ? 20.962 0.192 50.116 1.00 9.14 128 GLY B C 1
ATOM 3037 O O . GLY B 1 130 ? 20.854 1.415 50.082 1.00 8.69 128 GLY B O 1
ATOM 3038 N N . PHE B 1 131 ? 20.292 -0.662 49.348 1.00 8.63 129 PHE B N 1
ATOM 3039 C CA . PHE B 1 131 ? 19.083 -0.352 48.614 1.00 8.19 129 PHE B CA 1
ATOM 3040 C C . PHE B 1 131 ? 17.989 -1.258 49.011 1.00 8.24 129 PHE B C 1
ATOM 3041 O O . PHE B 1 131 ? 18.202 -2.456 49.128 1.00 8.14 129 PHE B O 1
ATOM 3049 N N . LEU B 1 132 ? 16.830 -0.677 49.261 1.00 8.10 130 LEU B N 1
ATOM 3050 C CA . LEU B 1 132 ? 15.608 -1.423 49.600 1.00 8.51 130 LEU B CA 1
ATOM 3051 C C . LEU B 1 132 ? 14.496 -1.001 48.607 1.00 8.41 130 LEU B C 1
ATOM 3052 O O . LEU B 1 132 ? 13.909 0.093 48.714 1.00 10.05 130 LEU B O 1
ATOM 3057 N N . ILE B 1 133 ? 14.200 -1.880 47.654 1.00 7.52 131 ILE B N 1
ATOM 3058 C CA . ILE B 1 133 ? 13.322 -1.505 46.522 1.00 8.02 131 ILE B CA 1
ATOM 3059 C C . ILE B 1 133 ? 12.174 -2.497 46.416 1.00 9.08 131 ILE B C 1
ATOM 3060 O O . ILE B 1 133 ? 12.392 -3.737 46.426 1.00 10.31 131 ILE B O 1
ATOM 3065 N N . THR B 1 134 ? 10.989 -1.953 46.239 1.00 9.07 132 THR B N 1
ATOM 3066 C CA A THR B 1 134 ? 9.793 -2.769 46.189 0.50 9.00 132 THR B CA 1
ATOM 3067 C CA B THR B 1 134 ? 9.776 -2.759 46.151 0.50 9.77 132 THR B CA 1
ATOM 3068 C C . THR B 1 134 ? 9.099 -2.482 44.838 1.00 11.72 132 THR B C 1
ATOM 3069 O O . THR B 1 134 ? 9.474 -1.531 44.161 1.00 12.11 132 THR B O 1
ATOM 3076 N N . SER B 1 135 ? 8.086 -3.288 44.470 1.00 13.61 133 SER B N 1
ATOM 3077 C CA . SER B 1 135 ? 7.238 -3.001 43.297 1.00 13.30 133 SER B CA 1
ATOM 3078 C C . SER B 1 135 ? 5.725 -2.945 43.671 1.00 15.54 133 SER B C 1
ATOM 3079 O O . SER B 1 135 ? 4.867 -3.116 42.811 1.00 13.74 133 SER B O 1
ATOM 3082 N N . ASP B 1 136 ? 5.377 -2.654 44.916 1.00 14.62 134 ASP B N 1
ATOM 3083 C CA . ASP B 1 136 ? 3.979 -2.563 45.290 1.00 17.52 134 ASP B CA 1
ATOM 3084 C C . ASP B 1 136 ? 3.558 -1.311 46.028 1.00 20.86 134 ASP B C 1
ATOM 3085 O O . ASP B 1 136 ? 2.466 -1.277 46.613 1.00 20.41 134 ASP B O 1
ATOM 3090 N N . GLU B 1 137 ? 4.317 -0.224 45.926 1.00 21.61 135 GLU B N 1
ATOM 3091 C CA . GLU B 1 137 ? 4.069 0.924 46.802 1.00 24.15 135 GLU B CA 1
ATOM 3092 C C . GLU B 1 137 ? 2.830 1.694 46.510 1.00 25.39 135 GLU B C 1
ATOM 3093 O O . GLU B 1 137 ? 2.300 2.369 47.383 1.00 24.49 135 GLU B O 1
ATOM 3099 N N . GLU B 1 138 ? 2.420 1.614 45.279 1.00 23.04 136 GLU B N 1
ATOM 3100 C CA . GLU B 1 138 ? 1.350 2.413 44.763 1.00 30.06 136 GLU B CA 1
ATOM 3101 C C . GLU B 1 138 ? 0.036 1.687 44.878 1.00 32.69 136 GLU B C 1
ATOM 3102 O O . GLU B 1 138 ? -0.967 2.222 44.541 1.00 36.05 136 GLU B O 1
ATOM 3108 N N . GLY B 1 139 ? 0.095 0.464 45.338 1.00 28.38 137 GLY B N 1
ATOM 3109 C CA . GLY B 1 139 ? -0.871 -0.532 44.985 1.00 36.00 137 GLY B CA 1
ATOM 3110 C C . GLY B 1 139 ? -1.923 -0.717 45.987 1.00 38.11 137 GLY B C 1
ATOM 3111 O O . GLY B 1 139 ? -1.866 -0.108 47.010 1.00 38.80 137 GLY B O 1
ATOM 3112 N N . PRO B 1 140 ? -2.925 -1.633 45.596 1.00 44.01 138 PRO B N 1
ATOM 3113 C CA . PRO B 1 140 ? -4.033 -1.737 46.539 1.00 47.04 138 PRO B CA 1
ATOM 3114 C C . PRO B 1 140 ? -3.632 -2.132 47.909 1.00 49.64 138 PRO B C 1
ATOM 3115 O O . PRO B 1 140 ? -4.063 -1.479 48.838 1.00 51.00 138 PRO B O 1
ATOM 3119 N N . PHE B 1 141 ? -2.829 -3.184 48.013 1.00 50.28 139 PHE B N 1
ATOM 3120 C CA . PHE B 1 141 ? -2.424 -3.771 49.282 1.00 48.50 139 PHE B CA 1
ATOM 3121 C C . PHE B 1 141 ? -0.911 -3.644 49.469 1.00 49.99 139 PHE B C 1
ATOM 3122 O O . PHE B 1 141 ? -0.145 -4.306 48.810 1.00 5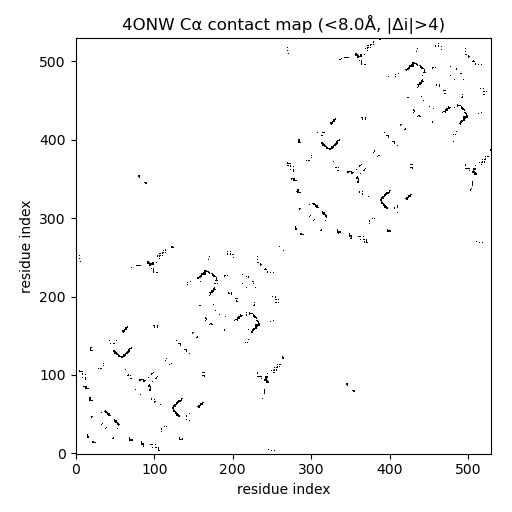4.61 139 PHE B O 1
ATOM 3124 N N . ILE B 1 142 ? -0.480 -2.742 50.344 1.00 46.39 140 ILE B N 1
ATOM 3125 C CA . ILE B 1 142 ? 0.963 -2.475 50.515 1.00 42.94 140 ILE B CA 1
ATOM 3126 C C . ILE B 1 142 ? 1.598 -3.367 51.635 1.00 39.48 140 ILE B C 1
ATOM 3127 O O . ILE B 1 142 ? 1.174 -3.369 52.828 1.00 32.29 140 ILE B O 1
ATOM 3132 N N . ASN B 1 143 ? 2.672 -4.032 51.189 1.00 35.40 141 ASN B N 1
ATOM 3133 C CA . ASN B 1 143 ? 3.202 -5.256 51.746 1.00 29.11 141 ASN B CA 1
ATOM 3134 C C . ASN B 1 143 ? 4.756 -5.341 51.758 1.00 21.72 141 ASN B C 1
ATOM 3135 O O . ASN B 1 143 ? 5.371 -5.732 52.763 1.00 16.00 141 ASN B O 1
ATOM 3140 N N . GLY B 1 144 ? 5.410 -5.050 50.620 1.00 17.35 142 GLY B N 1
ATOM 3141 C CA . GLY B 1 144 ? 6.811 -5.391 50.397 1.00 14.51 142 GLY B CA 1
ATOM 3142 C C . GLY B 1 144 ? 7.827 -4.797 51.340 1.00 13.07 142 GLY B C 1
ATOM 3143 O O . GLY B 1 144 ? 8.686 -5.526 51.793 1.00 13.18 142 GLY B O 1
ATOM 3144 N N . THR B 1 145 ? 7.757 -3.479 51.573 1.00 13.10 143 THR B N 1
ATOM 3145 C CA . THR B 1 145 ? 8.584 -2.813 52.567 1.00 12.67 143 THR B CA 1
ATOM 3146 C C . THR B 1 145 ? 8.534 -3.542 53.883 1.00 10.49 143 THR B C 1
ATOM 3147 O O . THR B 1 145 ? 9.638 -3.855 54.488 1.00 11.30 143 THR B O 1
ATOM 3151 N N . VAL B 1 146 ? 7.314 -3.712 54.390 1.00 8.99 144 VAL B N 1
ATOM 3152 C CA . VAL B 1 146 ? 7.160 -4.385 55.701 1.00 8.77 144 VAL B CA 1
ATOM 3153 C C . VAL B 1 146 ? 7.944 -5.698 55.717 1.00 9.44 144 VAL B C 1
ATOM 3154 O O . VAL B 1 146 ? 8.727 -6.010 56.670 1.00 8.77 144 VAL B O 1
ATOM 3158 N N . ARG B 1 147 ? 7.731 -6.531 54.703 1.00 9.35 145 ARG B N 1
ATOM 3159 C CA . ARG B 1 147 ? 8.306 -7.837 54.717 1.00 11.43 145 ARG B CA 1
ATOM 3160 C C . ARG B 1 147 ? 9.813 -7.811 54.641 1.00 10.04 145 ARG B C 1
ATOM 3161 O O . ARG B 1 147 ? 10.504 -8.577 55.235 1.00 11.31 145 ARG B O 1
ATOM 3169 N N . VAL B 1 148 ? 10.360 -6.933 53.826 1.00 10.54 146 VAL B N 1
ATOM 3170 C CA . VAL B 1 148 ? 11.776 -6.812 53.703 1.00 9.82 146 VAL B CA 1
ATOM 3171 C C . VAL B 1 148 ? 12.349 -6.309 55.071 1.00 9.31 146 VAL B C 1
ATOM 3172 O O . VAL B 1 148 ? 13.311 -6.825 55.572 1.00 8.62 146 VAL B O 1
ATOM 3176 N N . VAL B 1 149 ? 11.763 -5.232 55.584 1.00 10.92 147 VAL B N 1
ATOM 3177 C CA . VAL B 1 149 ? 12.245 -4.657 56.838 1.00 9.72 147 VAL B CA 1
ATOM 3178 C C . VAL B 1 149 ? 12.273 -5.700 58.001 1.00 10.16 147 VAL B C 1
ATOM 3179 O O . VAL B 1 149 ? 13.237 -5.756 58.763 1.00 10.08 147 VAL B O 1
ATOM 3183 N N . GLU B 1 150 ? 11.242 -6.529 58.058 1.00 10.27 148 GLU B N 1
ATOM 3184 C CA . GLU B 1 150 ? 11.133 -7.527 59.124 1.00 10.19 148 GLU B CA 1
ATOM 3185 C C . GLU B 1 150 ? 12.187 -8.562 58.983 1.00 9.99 148 GLU B C 1
ATOM 3186 O O . GLU B 1 150 ? 12.689 -9.100 59.984 1.00 10.07 148 GLU B O 1
ATOM 3192 N N . THR B 1 151 ? 12.458 -8.941 57.745 1.00 10.13 149 THR B N 1
ATOM 3193 C CA . THR B 1 151 ? 13.428 -9.936 57.435 1.00 11.35 149 THR B CA 1
ATOM 3194 C C . THR B 1 151 ? 14.787 -9.413 57.905 1.00 11.13 149 THR B C 1
ATOM 3195 O O . THR B 1 151 ? 15.544 -10.123 58.570 1.00 11.33 149 THR B O 1
ATOM 3199 N N . LEU B 1 152 ? 15.045 -8.100 57.718 1.00 10.38 150 LEU B N 1
ATOM 3200 C CA . LEU B 1 152 ? 16.309 -7.493 58.142 1.00 10.60 150 LEU B CA 1
ATOM 3201 C C . LEU B 1 152 ? 16.430 -7.427 59.667 1.00 9.90 150 LEU B C 1
ATOM 3202 O O . LEU B 1 152 ? 17.434 -7.766 60.238 1.00 11.62 150 LEU B O 1
ATOM 3207 N N . MET B 1 153 ? 15.376 -7.000 60.314 1.00 10.92 151 MET B N 1
ATOM 3208 C CA . MET B 1 153 ? 15.341 -6.865 61.741 1.00 11.29 151 MET B CA 1
ATOM 3209 C C . MET B 1 153 ? 15.559 -8.193 62.437 1.00 12.08 151 MET B C 1
ATOM 3210 O O . MET B 1 153 ? 16.176 -8.210 63.482 1.00 12.49 151 MET B O 1
ATOM 3215 N N . ALA B 1 154 ? 14.996 -9.270 61.895 1.00 11.67 152 ALA B N 1
ATOM 3216 C CA . ALA B 1 154 ? 15.110 -10.605 62.500 1.00 13.76 152 ALA B CA 1
ATOM 3217 C C . ALA B 1 154 ? 16.462 -11.217 62.377 1.00 14.59 152 ALA B C 1
ATOM 3218 O O . ALA B 1 154 ? 16.688 -12.258 63.028 1.00 16.64 152 ALA B O 1
ATOM 3220 N N . ARG B 1 155 ? 17.353 -10.680 61.567 1.00 13.36 153 ARG B N 1
ATOM 3221 C CA . ARG B 1 155 ? 18.687 -11.084 61.566 1.00 15.29 153 ARG B CA 1
ATOM 3222 C C . ARG B 1 155 ? 19.566 -10.000 62.121 1.00 16.07 153 ARG B C 1
ATOM 3223 O O . ARG B 1 155 ? 20.751 -9.973 61.882 1.00 16.02 153 ARG B O 1
ATOM 3231 N N . ASN B 1 156 ? 18.987 -9.057 62.875 1.00 16.05 154 ASN B N 1
ATOM 3232 C CA A ASN B 1 156 ? 19.768 -7.968 63.494 0.50 16.72 154 ASN B CA 1
ATOM 3233 C CA B ASN B 1 156 ? 19.813 -8.045 63.510 0.50 17.52 154 ASN B CA 1
ATOM 3234 C C . ASN B 1 156 ? 20.615 -7.133 62.518 1.00 16.66 154 ASN B C 1
ATOM 3235 O O . ASN B 1 156 ? 21.735 -6.697 62.807 1.00 19.27 154 ASN B O 1
ATOM 3244 N N . GLU B 1 157 ? 20.038 -6.860 61.341 1.00 15.51 155 GLU B N 1
ATOM 3245 C CA . GLU B 1 157 ? 20.584 -5.976 60.337 1.00 14.90 155 GLU B CA 1
ATOM 3246 C C . GLU B 1 157 ? 19.739 -4.676 60.327 1.00 14.06 155 GLU B C 1
ATOM 3247 O O . GLU B 1 157 ? 18.688 -4.556 59.615 1.00 16.23 155 GLU B O 1
ATOM 3253 N N . LEU B 1 158 ? 20.180 -3.690 61.117 1.00 13.59 156 LEU B N 1
ATOM 3254 C CA . LEU B 1 158 ? 19.343 -2.597 61.513 1.00 13.12 156 LEU B CA 1
ATOM 3255 C C . LEU B 1 158 ? 19.754 -1.323 60.786 1.00 13.18 156 LEU B C 1
ATOM 3256 O O . LEU B 1 158 ? 20.857 -0.718 61.078 1.00 15.04 156 LEU B O 1
ATOM 3261 N N . ILE B 1 159 ? 18.891 -0.881 59.886 1.00 11.29 157 ILE B N 1
ATOM 3262 C CA . ILE B 1 159 ? 19.165 0.358 59.166 1.00 11.05 157 ILE B CA 1
ATOM 3263 C C . ILE B 1 159 ? 19.285 1.544 60.096 1.00 9.71 157 ILE B C 1
ATOM 3264 O O . ILE B 1 159 ? 18.374 1.797 60.876 1.00 11.56 157 ILE B O 1
ATOM 3269 N N . ASP B 1 160 ? 20.358 2.338 59.964 1.00 9.37 158 ASP B N 1
ATOM 3270 C CA . ASP B 1 160 ? 20.535 3.553 60.797 1.00 9.89 158 ASP B CA 1
ATOM 3271 C C . ASP B 1 160 ? 19.892 4.816 60.190 1.00 9.01 158 ASP B C 1
ATOM 3272 O O . ASP B 1 160 ? 19.284 5.661 60.868 1.00 10.44 158 ASP B O 1
ATOM 3277 N N . MET B 1 161 ? 20.051 4.887 58.886 1.00 8.51 159 MET B N 1
ATOM 3278 C CA . MET B 1 161 ? 19.623 6.079 58.123 1.00 7.85 159 MET B CA 1
ATOM 3279 C C . MET B 1 161 ? 19.104 5.684 56.750 1.00 8.11 159 MET B C 1
ATOM 3280 O O . MET B 1 161 ? 19.684 4.817 56.157 1.00 8.26 159 MET B O 1
ATOM 3285 N N . CYS B 1 162 ? 18.118 6.447 56.253 1.00 7.09 160 CYS B N 1
ATOM 3286 C CA . CYS B 1 162 ? 17.388 6.075 55.011 1.00 6.74 160 CYS B CA 1
ATOM 3287 C C . CYS B 1 162 ? 16.781 7.301 54.336 1.00 6.93 160 CYS B C 1
ATOM 3288 O O . CYS B 1 162 ? 16.166 8.126 54.977 1.00 7.76 160 CYS B O 1
ATOM 3291 N N . ILE B 1 163 ? 17.059 7.368 53.054 1.00 6.61 161 ILE B N 1
ATOM 3292 C CA . ILE B 1 163 ? 16.426 8.389 52.129 1.00 7.53 161 ILE B CA 1
ATOM 3293 C C . ILE B 1 163 ? 15.437 7.600 51.308 1.00 8.81 161 ILE B C 1
ATOM 3294 O O . ILE B 1 163 ? 15.797 6.687 50.626 1.00 8.81 161 ILE B O 1
ATOM 3299 N N . VAL B 1 164 ? 14.183 7.973 51.483 1.00 9.11 162 VAL B N 1
ATOM 3300 C CA . VAL B 1 164 ? 13.091 7.530 50.617 1.00 9.89 162 VAL B CA 1
ATOM 3301 C C . VAL B 1 164 ? 12.963 8.545 49.505 1.00 10.49 162 VAL B C 1
ATOM 3302 O O . VAL B 1 164 ? 12.692 9.726 49.765 1.00 9.65 162 VAL B O 1
ATOM 3306 N N . GLY B 1 165 ? 13.087 8.117 48.255 1.00 9.50 163 GLY B N 1
ATOM 3307 C CA . GLY B 1 165 ? 13.164 8.992 47.121 1.00 9.81 163 GLY B CA 1
ATOM 3308 C C . GLY B 1 165 ? 11.820 9.441 46.550 1.00 11.13 163 GLY B C 1
ATOM 3309 O O . GLY B 1 165 ? 11.789 9.839 45.397 1.00 11.58 163 GLY B O 1
ATOM 3310 N N . GLU B 1 166 ? 10.751 9.340 47.322 1.00 11.44 164 GLU B N 1
ATOM 3311 C CA . GLU B 1 166 ? 9.436 9.787 46.856 1.00 12.99 164 GLU B CA 1
ATOM 3312 C C . GLU B 1 166 ? 9.476 11.253 46.566 1.00 11.26 164 GLU B C 1
ATOM 3313 O O . GLU B 1 166 ? 10.163 12.021 47.197 1.00 11.69 164 GLU B O 1
ATOM 3319 N N . PRO B 1 167 ? 8.750 11.712 45.548 1.00 10.98 165 PRO B N 1
ATOM 3320 C CA . PRO B 1 167 ? 8.766 13.135 45.253 1.00 9.60 165 PRO B CA 1
ATOM 3321 C C . PRO B 1 167 ? 8.188 14.050 46.306 1.00 11.00 165 PRO B C 1
ATOM 3322 O O . PRO B 1 167 ? 6.965 14.013 46.604 1.00 15.28 165 PRO B O 1
ATOM 3326 N N . SER B 1 168 ? 9.110 14.776 46.890 1.00 10.47 166 SER B N 1
ATOM 3327 C CA . SER B 1 168 ? 8.824 15.566 48.098 1.00 9.38 166 SER B CA 1
ATOM 3328 C C . SER B 1 168 ? 8.580 17.020 47.758 1.00 9.93 166 SER B C 1
ATOM 3329 O O . SER B 1 168 ? 8.181 17.769 48.688 1.00 10.24 166 SER B O 1
ATOM 3332 N N . SER B 1 169 ? 8.924 17.464 46.537 1.00 9.13 167 SER B N 1
ATOM 3333 C CA . SER B 1 169 ? 9.175 18.898 46.304 1.00 9.40 167 SER B CA 1
ATOM 3334 C C . SER B 1 169 ? 7.928 19.564 45.706 1.00 10.48 167 SER B C 1
ATOM 3335 O O . SER B 1 169 ? 7.112 18.888 45.100 1.00 9.14 167 SER B O 1
ATOM 3338 N N . THR B 1 170 ? 7.768 20.849 45.933 1.00 10.76 168 THR B N 1
ATOM 3339 C CA . THR B 1 170 ? 6.567 21.560 45.442 1.00 13.56 168 THR B CA 1
ATOM 3340 C C . THR B 1 170 ? 6.778 22.279 44.101 1.00 14.00 168 THR B C 1
ATOM 3341 O O . THR B 1 170 ? 6.040 22.012 43.134 1.00 15.14 168 THR B O 1
ATOM 3345 N N . LEU B 1 171 ? 7.759 23.155 44.000 1.00 14.48 169 LEU B N 1
ATOM 3346 C CA . LEU B 1 171 ? 8.069 23.947 42.785 1.00 17.47 169 LEU B CA 1
ATOM 3347 C C . LEU B 1 171 ? 9.404 23.592 42.165 1.00 15.22 169 LEU B C 1
ATOM 3348 O O . LEU B 1 171 ? 9.619 23.698 40.926 1.00 18.07 169 LEU B O 1
ATOM 3353 N N . ALA B 1 172 ? 10.340 23.207 43.025 1.00 15.09 170 ALA B N 1
ATOM 3354 C CA . ALA B 1 172 ? 11.746 23.066 42.681 1.00 14.18 170 ALA B CA 1
ATOM 3355 C C . ALA B 1 172 ? 12.355 21.990 43.575 1.00 12.26 170 ALA B C 1
ATOM 3356 O O . ALA B 1 172 ? 12.082 21.970 44.769 1.00 11.18 170 ALA B O 1
ATOM 3358 N N . VAL B 1 173 ? 13.229 21.148 43.011 1.00 11.35 171 VAL B N 1
ATOM 3359 C CA . VAL B 1 173 ? 13.640 19.976 43.756 1.00 9.93 171 VAL B CA 1
ATOM 3360 C C . VAL B 1 173 ? 14.424 20.455 44.985 1.00 9.35 171 VAL B C 1
ATOM 3361 O O . VAL B 1 173 ? 15.297 21.303 44.875 1.00 9.14 171 VAL B O 1
ATOM 3365 N N . GLY B 1 174 ? 14.089 19.809 46.112 1.00 9.24 172 GLY B N 1
ATOM 3366 C CA . GLY B 1 174 ? 14.688 20.095 47.384 1.00 10.08 172 GLY B CA 1
ATOM 3367 C C . GLY B 1 174 ? 14.089 21.288 48.087 1.00 10.78 172 GLY B C 1
ATOM 3368 O O . GLY B 1 174 ? 14.632 21.712 49.169 1.00 11.40 172 GLY B O 1
ATOM 3369 N N . ASP B 1 175 ? 12.983 21.848 47.600 1.00 10.55 173 ASP B N 1
ATOM 3370 C CA . ASP B 1 175 ? 12.334 22.954 48.367 1.00 12.62 173 ASP B CA 1
ATOM 3371 C C . ASP B 1 175 ? 11.581 22.504 49.602 1.00 12.86 173 ASP B C 1
ATOM 3372 O O . ASP B 1 175 ? 11.280 23.320 50.458 1.00 11.69 173 ASP B O 1
ATOM 3377 N N . VAL B 1 176 ? 11.306 21.199 49.694 1.00 12.36 174 VAL B N 1
ATOM 3378 C CA . VAL B 1 176 ? 10.642 20.556 50.810 1.00 10.88 174 VAL B CA 1
ATOM 3379 C C . VAL B 1 176 ? 11.256 19.157 50.981 1.00 11.47 174 VAL B C 1
ATOM 3380 O O . VAL B 1 176 ? 11.600 18.491 49.993 1.00 12.38 174 VAL B O 1
ATOM 3384 N N . VAL B 1 177 ? 11.493 18.771 52.222 1.00 11.49 175 VAL B N 1
ATOM 3385 C CA . VAL B 1 177 ? 11.830 17.393 52.563 1.00 10.63 175 VAL B CA 1
ATOM 3386 C C . VAL B 1 177 ? 10.948 17.000 53.726 1.00 11.62 175 VAL B C 1
ATOM 3387 O O . VAL B 1 177 ? 10.466 17.853 54.491 1.00 13.04 175 VAL B O 1
ATOM 3391 N N . LYS B 1 178 ? 10.709 15.712 53.865 1.00 11.87 176 LYS B N 1
ATOM 3392 C CA . LYS B 1 178 ? 9.955 15.216 55.004 1.00 11.30 176 LYS B CA 1
ATOM 3393 C C . LYS B 1 178 ? 10.911 14.496 55.929 1.00 10.48 176 LYS B C 1
ATOM 3394 O O . LYS B 1 178 ? 11.789 13.798 55.473 1.00 11.64 176 LYS B O 1
ATOM 3400 N N . ASN B 1 179 ? 10.763 14.681 57.242 1.00 9.53 177 ASN B N 1
ATOM 3401 C CA . ASN B 1 179 ? 11.602 14.012 58.229 1.00 9.60 177 ASN B CA 1
ATOM 3402 C C . ASN B 1 179 ? 10.724 13.041 59.007 1.00 10.21 177 ASN B C 1
ATOM 3403 O O . ASN B 1 179 ? 9.673 13.436 59.487 1.00 9.82 177 ASN B O 1
ATOM 3408 N N . GLY B 1 180 ? 11.178 11.809 59.094 1.00 9.88 178 GLY B N 1
ATOM 3409 C CA . GLY B 1 180 ? 10.608 10.779 59.923 1.00 11.98 178 GLY B CA 1
ATOM 3410 C C . GLY B 1 180 ? 10.948 11.055 61.375 1.00 14.71 178 GLY B C 1
ATOM 3411 O O . GLY B 1 180 ? 11.808 11.827 61.689 1.00 15.89 178 GLY B O 1
ATOM 3412 N N . ARG B 1 181 ? 10.162 10.531 62.267 1.00 14.64 179 ARG B N 1
ATOM 3413 C CA . ARG B 1 181 ? 10.390 10.687 63.693 1.00 15.40 179 ARG B CA 1
ATOM 3414 C C . ARG B 1 181 ? 10.922 9.262 64.060 1.00 14.02 179 ARG B C 1
ATOM 3415 O O . ARG B 1 181 ? 10.184 8.282 63.953 1.00 14.44 179 ARG B O 1
ATOM 3423 N N . ARG B 1 182 ? 12.172 9.156 64.487 1.00 13.49 180 ARG B N 1
ATOM 3424 C CA . ARG B 1 182 ? 12.697 7.832 64.768 1.00 12.81 180 ARG B CA 1
ATOM 3425 C C . ARG B 1 182 ? 11.832 7.227 65.861 1.00 11.75 180 ARG B C 1
ATOM 3426 O O . ARG B 1 182 ? 11.526 7.885 66.856 1.00 11.08 180 ARG B O 1
ATOM 3434 N N . GLY B 1 183 ? 11.437 5.972 65.677 1.00 9.95 181 GLY B N 1
ATOM 3435 C CA . GLY B 1 183 ? 10.612 5.310 66.652 1.00 10.31 181 GLY B CA 1
ATOM 3436 C C . GLY B 1 183 ? 9.380 5.987 67.233 1.00 11.11 181 GLY B C 1
ATOM 3437 O O . GLY B 1 183 ? 9.171 5.964 68.499 1.00 12.80 181 GLY B O 1
ATOM 3438 N N . GLY B 1 184 ? 8.685 6.667 66.319 1.00 12.98 182 GLY B N 1
ATOM 3439 C CA . GLY B 1 184 ? 7.559 7.626 66.515 1.00 15.93 182 GLY B CA 1
ATOM 3440 C C . GLY B 1 184 ? 7.875 8.771 67.403 1.00 17.17 182 GLY B C 1
ATOM 3441 O O . GLY B 1 184 ? 7.001 9.307 68.117 1.00 17.03 182 GLY B O 1
ATOM 3442 N N . GLY B 1 185 ? 9.152 9.079 67.483 1.00 15.50 183 GLY B N 1
ATOM 3443 C CA . GLY B 1 185 ? 9.620 10.066 68.421 1.00 16.26 183 GLY B CA 1
ATOM 3444 C C . GLY B 1 185 ? 9.894 9.639 69.849 1.00 15.67 183 GLY B C 1
ATOM 3445 O O . GLY B 1 185 ? 10.110 10.475 70.672 1.00 16.62 183 GLY B O 1
ATOM 3446 N N . PHE B 1 186 ? 9.938 8.330 70.160 1.00 16.65 184 PHE B N 1
ATOM 3447 C CA A PHE B 1 186 ? 10.266 7.880 71.538 0.50 16.68 184 PHE B CA 1
ATOM 3448 C CA B PHE B 1 186 ? 10.312 7.935 71.550 0.50 15.96 184 PHE B CA 1
ATOM 3449 C C . PHE B 1 186 ? 11.644 7.240 71.620 1.00 16.82 184 PHE B C 1
ATOM 3450 O O . PHE B 1 186 ? 12.033 6.712 72.644 1.00 20.36 184 PHE B O 1
ATOM 3465 N N . LEU B 1 187 ? 12.386 7.305 70.523 1.00 13.13 185 LEU B N 1
ATOM 3466 C CA . LEU B 1 187 ? 13.718 6.929 70.515 1.00 11.75 185 LEU B CA 1
ATOM 3467 C C . LEU B 1 187 ? 14.461 8.254 70.419 1.00 13.64 185 LEU B C 1
ATOM 3468 O O . LEU B 1 187 ? 13.876 9.250 69.948 1.00 15.59 185 LEU B O 1
ATOM 3473 N N . THR B 1 188 ? 15.699 8.232 70.897 1.00 14.44 186 THR B N 1
ATOM 3474 C CA . THR B 1 188 ? 16.666 9.337 70.754 1.00 17.01 186 THR B CA 1
ATOM 3475 C C . THR B 1 188 ? 17.043 9.488 69.233 1.00 15.56 186 THR B C 1
ATOM 3476 O O . THR B 1 188 ? 17.269 8.535 68.555 1.00 16.84 186 THR B O 1
ATOM 3480 N N . ASP B 1 189 ? 17.147 10.728 68.759 1.00 14.09 187 ASP B N 1
ATOM 3481 C CA . ASP B 1 189 ? 17.473 10.955 67.320 1.00 12.24 187 ASP B CA 1
ATOM 3482 C C . ASP B 1 189 ? 18.578 11.994 67.292 1.00 12.65 187 ASP B C 1
ATOM 3483 O O . ASP B 1 189 ? 18.355 13.107 67.755 1.00 11.52 187 ASP B O 1
ATOM 3488 N N . THR B 1 190 ? 19.731 11.573 66.812 1.00 10.99 188 THR B N 1
ATOM 3489 C CA . THR B 1 190 ? 20.908 12.421 66.670 1.00 11.45 188 THR B CA 1
ATOM 3490 C C . THR B 1 190 ? 20.767 13.568 65.678 1.00 11.48 188 THR B C 1
ATOM 3491 O O . THR B 1 190 ? 21.516 14.554 65.739 1.00 13.80 188 THR B O 1
ATOM 3495 N N . GLY B 1 191 ? 19.845 13.423 64.728 1.00 10.43 189 GLY B N 1
ATOM 3496 C CA . GLY B 1 191 ? 19.675 14.389 63.680 1.00 8.75 189 GLY B CA 1
ATOM 3497 C C . GLY B 1 191 ? 20.707 14.318 62.613 1.00 8.15 189 GLY B C 1
ATOM 3498 O O . GLY B 1 191 ? 20.672 15.199 61.731 1.00 7.91 189 GLY B O 1
ATOM 3499 N N . GLU B 1 192 ? 21.555 13.275 62.615 1.00 8.31 190 GLU B N 1
ATOM 3500 C CA . GLU B 1 192 ? 22.690 13.206 61.679 1.00 8.66 190 GLU B CA 1
ATOM 3501 C C . GLU B 1 192 ? 22.202 13.179 60.225 1.00 7.67 190 GLU B C 1
ATOM 3502 O O . GLU B 1 192 ? 22.787 13.824 59.330 1.00 8.57 190 GLU B O 1
ATOM 3508 N N . LEU B 1 193 ? 21.122 12.446 59.976 1.00 7.27 191 LEU B N 1
ATOM 3509 C CA . LEU B 1 193 ? 20.694 12.287 58.619 1.00 7.14 191 LEU B CA 1
ATOM 3510 C C . LEU B 1 193 ? 20.096 13.599 58.077 1.00 7.11 191 LEU B C 1
ATOM 3511 O O . LEU B 1 193 ? 20.415 14.015 56.962 1.00 6.83 191 LEU B O 1
ATOM 3516 N N . LEU B 1 194 ? 19.220 14.238 58.838 1.00 6.98 192 LEU B N 1
ATOM 3517 C CA . LEU B 1 194 ? 18.598 15.428 58.400 1.00 7.18 192 LEU B CA 1
ATOM 3518 C C . LEU B 1 194 ? 19.682 16.50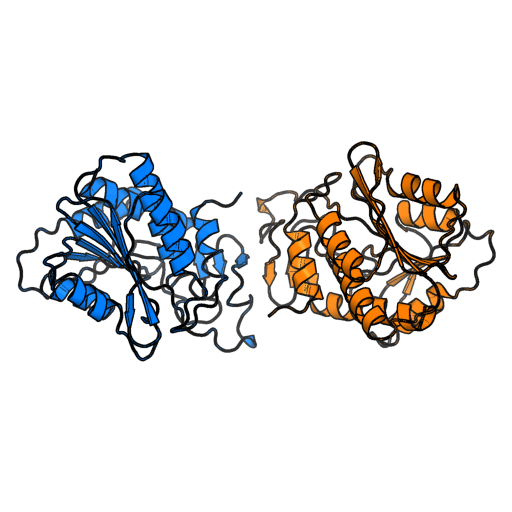6 58.249 1.00 7.37 192 LEU B C 1
ATOM 3519 O O . LEU B 1 194 ? 19.671 17.281 57.284 1.00 7.26 192 LEU B O 1
ATOM 3524 N N . ALA B 1 195 ? 20.648 16.532 59.184 1.00 7.75 193 ALA B N 1
ATOM 3525 C CA . ALA B 1 195 ? 21.800 17.479 58.990 1.00 7.96 193 ALA B CA 1
ATOM 3526 C C . ALA B 1 195 ? 22.495 17.310 57.633 1.00 7.74 193 ALA B C 1
ATOM 3527 O O . ALA B 1 195 ? 22.774 18.327 56.969 1.00 7.19 193 ALA B O 1
ATOM 3529 N N . ALA B 1 196 ? 22.723 16.050 57.233 1.00 7.77 194 ALA B N 1
ATOM 3530 C CA . ALA B 1 196 ? 23.497 15.785 56.025 1.00 8.54 194 ALA B CA 1
ATOM 3531 C C . ALA B 1 196 ? 22.672 16.117 54.797 1.00 8.59 194 ALA B C 1
ATOM 3532 O O . ALA B 1 196 ? 23.207 16.698 53.825 1.00 8.26 194 ALA B O 1
ATOM 3534 N N . VAL B 1 197 ? 21.355 15.852 54.848 1.00 8.31 195 VAL B N 1
ATOM 3535 C CA . VAL B 1 197 ? 20.503 16.105 53.689 1.00 7.99 195 VAL B CA 1
ATOM 3536 C C . VAL B 1 197 ? 20.274 17.593 53.562 1.00 7.37 195 VAL B C 1
ATOM 3537 O O . VAL B 1 197 ? 20.345 18.144 52.475 1.00 8.27 195 VAL B O 1
ATOM 3541 N N . VAL B 1 198 ? 19.967 18.298 54.675 1.00 7.04 196 VAL B N 1
ATOM 3542 C CA . VAL B 1 198 ? 19.866 19.720 54.598 1.00 7.32 196 VAL B CA 1
ATOM 3543 C C . VAL B 1 198 ? 21.207 20.372 54.083 1.00 7.02 196 VAL B C 1
ATOM 3544 O O . VAL B 1 198 ? 21.210 21.269 53.227 1.00 8.34 196 VAL B O 1
ATOM 3548 N N . ALA B 1 199 ? 22.342 19.860 54.551 1.00 7.23 197 ALA B N 1
ATOM 3549 C CA . ALA B 1 199 ? 23.673 20.377 54.068 1.00 8.04 197 ALA B CA 1
ATOM 3550 C C . ALA B 1 199 ? 23.769 20.194 52.528 1.00 7.73 197 ALA B C 1
ATOM 3551 O O . ALA B 1 199 ? 24.113 21.096 51.786 1.00 8.38 197 ALA B O 1
ATOM 3553 N N . ALA B 1 200 ? 23.378 19.009 52.048 1.00 8.15 198 ALA B N 1
ATOM 3554 C CA . ALA B 1 200 ? 23.410 18.691 50.618 1.00 8.55 198 ALA B CA 1
ATOM 3555 C C . ALA B 1 200 ? 22.485 19.531 49.806 1.00 8.10 198 ALA B C 1
ATOM 3556 O O . ALA B 1 200 ? 22.871 20.083 48.768 1.00 9.04 198 ALA B O 1
ATOM 3558 N N . VAL B 1 201 ? 21.226 19.687 50.258 1.00 8.22 199 VAL B N 1
ATOM 3559 C CA . VAL B 1 201 ? 20.271 20.566 49.651 1.00 8.23 199 VAL B CA 1
ATOM 3560 C C . VAL B 1 201 ? 20.772 22.017 49.626 1.00 9.59 199 VAL B C 1
ATOM 3561 O O . VAL B 1 201 ? 20.687 22.721 48.601 1.00 9.34 199 VAL B O 1
ATOM 3565 N N . GLU B 1 202 ? 21.314 22.443 50.781 1.00 10.21 200 GLU B N 1
ATOM 3566 C CA . GLU B 1 202 ? 21.780 23.856 50.872 1.00 11.33 200 GLU B CA 1
ATOM 3567 C C . GLU B 1 202 ? 22.871 24.156 49.877 1.00 10.56 200 GLU B C 1
ATOM 3568 O O . GLU B 1 202 ? 22.807 25.219 49.207 1.00 10.89 200 GLU B O 1
ATOM 3574 N N . GLU B 1 203 ? 23.814 23.261 49.723 1.00 10.47 201 GLU B N 1
ATOM 3575 C CA A GLU B 1 203 ? 24.884 23.514 48.793 0.50 11.98 201 GLU B CA 1
ATOM 3576 C CA B GLU B 1 203 ? 24.934 23.399 48.803 0.50 12.48 201 GLU B CA 1
ATOM 3577 C C . GLU B 1 203 ? 24.423 23.518 47.363 1.00 12.29 201 GLU B C 1
ATOM 3578 O O . GLU B 1 203 ? 24.929 24.298 46.543 1.00 14.48 201 GLU B O 1
ATOM 3589 N N . VAL B 1 204 ? 23.514 22.614 47.023 1.00 11.21 202 VAL B N 1
ATOM 3590 C CA . VAL B 1 204 ? 23.015 22.586 45.625 1.00 10.60 202 VAL B CA 1
ATOM 3591 C C . VAL B 1 204 ? 22.006 23.721 45.316 1.00 12.07 202 VAL B C 1
ATOM 3592 O O . VAL B 1 204 ? 22.030 24.325 44.216 1.00 17.08 202 VAL B O 1
ATOM 3596 N N . ASN B 1 205 ? 21.113 24.090 46.229 1.00 11.21 203 ASN B N 1
ATOM 3597 C CA . ASN B 1 205 ? 20.095 25.113 46.022 1.00 11.26 203 ASN B CA 1
ATOM 3598 C C . ASN B 1 205 ? 20.402 26.544 46.578 1.00 12.75 203 ASN B C 1
ATOM 3599 O O . ASN B 1 205 ? 19.734 27.539 46.222 1.00 15.40 203 ASN B O 1
ATOM 3604 N N . HIS B 1 206 ? 21.313 26.571 47.529 1.00 15.16 204 HIS B N 1
ATOM 3605 C CA . HIS B 1 206 ? 21.606 27.739 48.369 1.00 16.65 204 HIS B CA 1
ATOM 3606 C C . HIS B 1 206 ? 20.362 28.291 49.124 1.00 17.61 204 HIS B C 1
ATOM 3607 O O . HIS B 1 206 ? 20.273 29.479 49.487 1.00 19.53 204 HIS B O 1
ATOM 3614 N N . GLN B 1 207 ? 19.388 27.422 49.360 1.00 16.36 205 GLN B N 1
ATOM 3615 C CA . GLN B 1 207 ? 18.258 27.629 50.289 1.00 17.82 205 GLN B CA 1
ATOM 3616 C C . GLN B 1 207 ? 17.964 26.358 51.058 1.00 17.59 205 GLN B C 1
ATOM 3617 O O . GLN B 1 207 ? 18.169 25.253 50.534 1.00 17.06 205 GLN B O 1
ATOM 3620 N N . ALA B 1 208 ? 17.505 26.495 52.309 1.00 15.70 206 ALA B N 1
ATOM 3621 C CA . ALA B 1 208 ? 17.245 25.327 53.144 1.00 14.77 206 ALA B CA 1
ATOM 3622 C C . ALA B 1 208 ? 15.914 24.807 52.682 1.00 13.98 206 ALA B C 1
ATOM 3623 O O . ALA B 1 208 ? 15.036 25.577 52.435 1.00 15.15 206 ALA B O 1
ATOM 3625 N N . PRO B 1 209 ? 15.755 23.505 52.656 1.00 12.76 207 PRO B N 1
ATOM 3626 C CA . PRO B 1 209 ? 14.388 23.016 52.466 1.00 12.95 207 PRO B CA 1
ATOM 3627 C C . PRO B 1 209 ? 13.411 23.459 53.562 1.00 12.92 207 PRO B C 1
ATOM 3628 O O . PRO B 1 209 ? 13.834 23.621 54.736 1.00 12.74 207 PRO B O 1
ATOM 3632 N N . ALA B 1 210 ? 12.129 23.593 53.242 1.00 10.95 208 ALA B N 1
ATOM 3633 C CA . ALA B 1 210 ? 11.064 23.555 54.232 1.00 10.60 208 ALA B CA 1
ATOM 3634 C C . ALA B 1 210 ? 10.960 22.154 54.711 1.00 9.89 208 ALA B C 1
ATOM 3635 O O . ALA B 1 210 ? 11.267 21.202 53.968 1.00 10.14 208 ALA B O 1
ATOM 3637 N N . LEU B 1 211 ? 10.614 22.023 55.984 1.00 9.56 209 LEU B N 1
ATOM 3638 C CA . LEU B 1 211 ? 10.501 20.787 56.616 1.00 10.06 209 LEU B CA 1
ATOM 3639 C C . LEU B 1 211 ? 9.037 20.443 56.906 1.00 11.84 209 LEU B C 1
ATOM 3640 O O . LEU B 1 211 ? 8.259 21.225 57.550 1.00 13.26 209 LEU B O 1
ATOM 3645 N N . LEU B 1 212 ? 8.694 19.206 56.571 1.00 13.78 210 LEU B N 1
ATOM 3646 C CA . LEU B 1 212 ? 7.453 18.569 56.975 1.00 16.78 210 LEU B CA 1
ATOM 3647 C C . LEU B 1 212 ? 7.734 17.372 57.797 1.00 19.33 210 LEU B C 1
ATOM 3648 O O . LEU B 1 212 ? 8.650 16.647 57.474 1.00 18.34 210 LEU B O 1
ATOM 3653 N N . THR B 1 213 ? 7.022 17.181 58.916 1.00 21.26 211 THR B N 1
ATOM 3654 C CA . THR B 1 213 ? 7.344 16.091 59.850 1.00 23.83 211 THR B CA 1
ATOM 3655 C C . THR B 1 213 ? 6.248 15.055 59.961 1.00 27.71 211 THR B C 1
ATOM 3656 O O . THR B 1 213 ? 6.312 14.182 60.849 1.00 31.00 211 THR B O 1
ATOM 3660 N N . THR B 1 214 ? 5.277 15.159 59.068 1.00 30.99 212 THR B N 1
ATOM 3661 C CA . THR B 1 214 ? 4.256 14.149 58.901 1.00 34.89 212 THR B CA 1
ATOM 3662 C C . THR B 1 214 ? 3.832 14.021 57.427 1.00 35.80 212 THR B C 1
ATOM 3663 O O . THR B 1 214 ? 4.263 14.769 56.531 1.00 33.46 212 THR B O 1
ATOM 3667 N N A GLY B 1 215 ? 3.004 13.028 57.141 0.50 35.05 213 GLY B N 1
ATOM 3668 N N B GLY B 1 215 ? 2.908 13.097 57.219 0.50 38.20 213 GLY B N 1
ATOM 3669 C CA A GLY B 1 215 ? 2.496 12.855 55.772 0.50 30.08 213 GLY B CA 1
ATOM 3670 C CA B GLY B 1 215 ? 2.550 12.683 55.886 0.50 35.76 213 GLY B CA 1
ATOM 3671 C C A GLY B 1 215 ? 3.397 12.046 54.849 0.50 26.04 213 GLY B C 1
ATOM 3672 C C B GLY B 1 215 ? 3.586 11.657 55.503 0.50 33.23 213 GLY B C 1
ATOM 3673 O O A GLY B 1 215 ? 3.280 12.157 53.632 0.50 26.48 213 GLY B O 1
ATOM 3674 O O B GLY B 1 215 ? 4.034 10.850 56.347 0.50 32.44 213 GLY B O 1
ATOM 3675 N N A GLY B 1 216 ? 4.279 11.230 55.436 0.50 22.96 214 GLY B N 1
ATOM 3676 N N B GLY B 1 216 ? 3.972 11.704 54.237 0.50 28.64 214 GLY B N 1
ATOM 3677 C CA A GLY B 1 216 ? 5.175 10.357 54.701 0.50 20.07 214 GLY B CA 1
ATOM 3678 C CA B GLY B 1 216 ? 4.935 10.760 53.685 0.50 24.72 214 GLY B CA 1
ATOM 3679 C C A GLY B 1 216 ? 4.446 9.127 54.186 0.50 19.86 214 GLY B C 1
ATOM 3680 C C B GLY B 1 216 ? 4.288 9.392 53.594 0.50 22.17 214 GLY B C 1
ATOM 3681 O O A GLY B 1 216 ? 3.303 8.845 54.627 0.50 19.88 214 GLY B O 1
ATOM 3682 O O B GLY B 1 216 ? 3.073 9.236 53.828 0.50 20.81 214 GLY B O 1
ATOM 3683 N N . THR B 1 217 ? 5.105 8.400 53.280 1.00 19.16 215 THR B N 1
ATOM 3684 C CA . THR B 1 217 ? 4.595 7.139 52.809 1.00 17.72 215 THR B CA 1
ATOM 3685 C C . THR B 1 217 ? 4.498 6.197 53.975 1.00 17.87 215 THR B C 1
ATOM 3686 O O . THR B 1 217 ? 5.232 6.310 54.974 1.00 14.64 215 THR B O 1
ATOM 3690 N N . SER B 1 218 ? 3.600 5.235 53.877 1.00 18.46 216 SER B N 1
ATOM 3691 C CA . SER B 1 218 ? 3.497 4.240 54.901 1.00 18.63 216 SER B CA 1
ATOM 3692 C C . SER B 1 218 ? 4.810 3.450 54.999 1.00 17.01 216 SER B C 1
ATOM 3693 O O . SER B 1 218 ? 5.281 3.060 56.082 1.00 16.34 216 SER B O 1
ATOM 3696 N N . ASP B 1 219 ? 5.445 3.240 53.858 1.00 17.00 217 ASP B N 1
ATOM 3697 C CA . ASP B 1 219 ? 6.673 2.505 53.810 1.00 16.87 217 ASP B CA 1
ATOM 3698 C C . ASP B 1 219 ? 7.743 3.241 54.635 1.00 13.60 217 ASP B C 1
ATOM 3699 O O . ASP B 1 219 ? 8.467 2.629 55.435 1.00 13.62 217 ASP B O 1
ATOM 3704 N N . GLY B 1 220 ? 7.891 4.558 54.387 1.00 12.37 218 GLY B N 1
ATOM 3705 C CA . GLY B 1 220 ? 8.898 5.343 55.141 1.00 11.37 218 GLY B CA 1
ATOM 3706 C C . GLY B 1 220 ? 8.587 5.352 56.601 1.00 9.61 218 GLY B C 1
ATOM 3707 O O . GLY B 1 220 ? 9.463 5.353 57.476 1.00 10.28 218 GLY B O 1
ATOM 3708 N N . ARG B 1 221 ? 7.288 5.481 56.922 1.00 9.34 219 ARG B N 1
ATOM 3709 C CA . ARG B 1 221 ? 6.875 5.580 58.285 1.00 9.69 219 ARG B CA 1
ATOM 3710 C C . ARG B 1 221 ? 7.215 4.270 59.001 1.00 8.46 219 ARG B C 1
ATOM 3711 O O . ARG B 1 221 ? 7.561 4.314 60.200 1.00 7.97 219 ARG B O 1
ATOM 3719 N N . PHE B 1 222 ? 7.041 3.128 58.316 1.00 8.33 220 PHE B N 1
ATOM 3720 C CA . PHE B 1 222 ? 7.412 1.846 58.937 1.00 9.06 220 PHE B CA 1
ATOM 3721 C C . PHE B 1 222 ? 8.908 1.741 59.297 1.00 8.88 220 PHE B C 1
ATOM 3722 O O . PHE B 1 222 ? 9.241 1.301 60.396 1.00 10.17 220 PHE B O 1
ATOM 3730 N N . ILE B 1 223 ? 9.771 2.092 58.350 1.00 9.05 221 ILE B N 1
ATOM 3731 C CA . ILE B 1 223 ? 11.231 2.012 58.435 1.00 9.14 221 ILE B CA 1
ATOM 3732 C C . ILE B 1 223 ? 11.555 2.913 59.658 1.00 8.70 221 ILE B C 1
ATOM 3733 O O . ILE B 1 223 ? 12.271 2.517 60.598 1.00 8.62 221 ILE B O 1
ATOM 3738 N N . ALA B 1 224 ? 10.965 4.071 59.686 1.00 8.90 222 ALA B N 1
ATOM 3739 C CA . ALA B 1 224 ? 11.300 4.985 60.823 1.00 8.80 222 ALA B CA 1
ATOM 3740 C C . ALA B 1 224 ? 10.801 4.409 62.156 1.00 9.23 222 ALA B C 1
ATOM 3741 O O . ALA B 1 224 ? 11.459 4.523 63.192 1.00 10.67 222 ALA B O 1
ATOM 3743 N N . GLN B 1 225 ? 9.636 3.808 62.196 1.00 8.65 223 GLN B N 1
ATOM 3744 C CA . GLN B 1 225 ? 9.076 3.308 63.438 1.00 9.87 223 GLN B CA 1
ATOM 3745 C C . GLN B 1 225 ? 9.976 2.210 63.979 1.00 9.68 223 GLN B C 1
ATOM 3746 O O . GLN B 1 225 ? 10.013 1.980 65.233 1.00 10.30 223 GLN B O 1
ATOM 3752 N N . MET B 1 226 ? 10.624 1.446 63.125 1.00 10.73 224 MET B N 1
ATOM 3753 C CA . MET B 1 226 ? 11.436 0.300 63.560 1.00 11.68 224 MET B CA 1
ATOM 3754 C C . MET B 1 226 ? 12.733 0.799 64.174 1.00 14.08 224 MET B C 1
ATOM 3755 O O . MET B 1 226 ? 13.392 0.071 64.899 1.00 14.87 224 MET B O 1
ATOM 3760 N N . GLY B 1 227 ? 13.024 2.080 63.918 1.00 11.58 225 GLY B N 1
ATOM 3761 C CA . GLY B 1 227 ? 14.152 2.753 64.514 1.00 11.99 225 GLY B CA 1
ATOM 3762 C C . GLY B 1 227 ? 15.156 3.411 63.586 1.00 10.39 225 GLY B C 1
ATOM 3763 O O . GLY B 1 227 ? 16.231 3.796 64.047 1.00 11.96 225 GLY B O 1
ATOM 3764 N N . ALA B 1 228 ? 14.897 3.525 62.278 1.00 8.12 226 ALA B N 1
ATOM 3765 C CA . ALA B 1 228 ? 15.804 4.319 61.428 1.00 8.28 226 ALA B CA 1
ATOM 3766 C C . ALA B 1 228 ? 15.460 5.805 61.451 1.00 7.01 226 ALA B C 1
ATOM 3767 O O . ALA B 1 228 ? 14.335 6.200 61.710 1.00 7.35 226 ALA B O 1
ATOM 3769 N N . GLN B 1 229 ? 16.481 6.616 61.237 1.00 7.35 227 GLN B N 1
ATOM 3770 C CA . GLN B 1 229 ? 16.279 8.008 60.796 1.00 7.01 227 GLN B CA 1
ATOM 3771 C C . GLN B 1 229 ? 15.852 7.932 59.324 1.00 6.82 227 GLN B C 1
ATOM 3772 O O . GLN B 1 229 ? 16.531 7.315 58.565 1.00 6.72 227 GLN B O 1
ATOM 3778 N N . VAL B 1 230 ? 14.748 8.585 58.986 1.00 6.77 228 VAL B N 1
ATOM 3779 C CA . VAL B 1 230 ? 14.273 8.639 57.583 1.00 6.60 228 VAL B CA 1
ATOM 3780 C C . VAL B 1 230 ? 14.060 10.040 57.037 1.00 6.92 228 VAL B C 1
ATOM 3781 O O . VAL B 1 230 ? 13.453 10.858 57.658 1.00 7.94 228 VAL B O 1
ATOM 3785 N N . VAL B 1 231 ? 14.515 10.319 55.845 1.00 8.05 229 VAL B N 1
ATOM 3786 C CA . VAL B 1 231 ? 14.116 11.555 55.177 1.00 8.45 229 VAL B CA 1
ATOM 3787 C C . VAL B 1 231 ? 13.538 11.195 53.845 1.00 8.03 229 VAL B C 1
ATOM 3788 O O . VAL B 1 231 ? 14.057 10.327 53.200 1.00 9.53 229 VAL B O 1
ATOM 3792 N N . GLU B 1 232 ? 12.491 11.894 53.436 1.00 7.93 230 GLU B N 1
ATOM 3793 C CA A GLU B 1 232 ? 12.005 11.832 52.051 0.50 8.52 230 GLU B CA 1
ATOM 3794 C CA B GLU B 1 232 ? 12.011 11.852 52.053 0.50 8.36 230 GLU B CA 1
ATOM 3795 C C . GLU B 1 232 ? 12.526 13.059 51.289 1.00 8.20 230 GLU B C 1
ATOM 3796 O O . GLU B 1 232 ? 12.276 14.195 51.676 1.00 7.79 230 GLU B O 1
ATOM 3807 N N . LEU B 1 233 ? 13.199 12.821 50.168 1.00 8.16 231 LEU B N 1
ATOM 3808 C CA . LEU B 1 233 ? 13.703 13.851 49.288 1.00 7.99 231 LEU B CA 1
ATOM 3809 C C . LEU B 1 233 ? 13.638 13.326 47.859 1.00 7.43 231 LEU B C 1
ATOM 3810 O O . LEU B 1 233 ? 14.214 12.338 47.568 1.00 8.31 231 LEU B O 1
ATOM 3815 N N . GLY B 1 234 ? 12.961 14.051 46.996 1.00 7.68 232 GLY B N 1
ATOM 3816 C CA . GLY B 1 234 ? 12.791 13.627 45.585 1.00 7.58 232 GLY B CA 1
ATOM 3817 C C . GLY B 1 234 ? 12.241 14.845 44.804 1.00 7.79 232 GLY B C 1
ATOM 3818 O O . GLY B 1 234 ? 12.091 15.920 45.359 1.00 7.41 232 GLY B O 1
ATOM 3819 N N . PRO B 1 235 ? 11.855 14.619 43.537 1.00 7.56 233 PRO B N 1
ATOM 3820 C CA . PRO B 1 235 ? 11.467 15.656 42.595 1.00 7.83 233 PRO B CA 1
ATOM 3821 C C . PRO B 1 235 ? 10.123 16.340 42.951 1.00 7.64 233 PRO B C 1
ATOM 3822 O O . PRO B 1 235 ? 9.451 16.024 43.905 1.00 7.84 233 PRO B O 1
ATOM 3826 N N . VAL B 1 236 ? 9.787 17.314 42.091 1.00 8.02 234 VAL B N 1
ATOM 3827 C CA . VAL B 1 236 ? 8.495 17.942 42.127 1.00 8.85 234 VAL B CA 1
ATOM 3828 C C . VAL B 1 236 ? 7.398 16.934 42.019 1.00 9.68 234 VAL B C 1
ATOM 3829 O O . VAL B 1 236 ? 7.406 16.049 41.1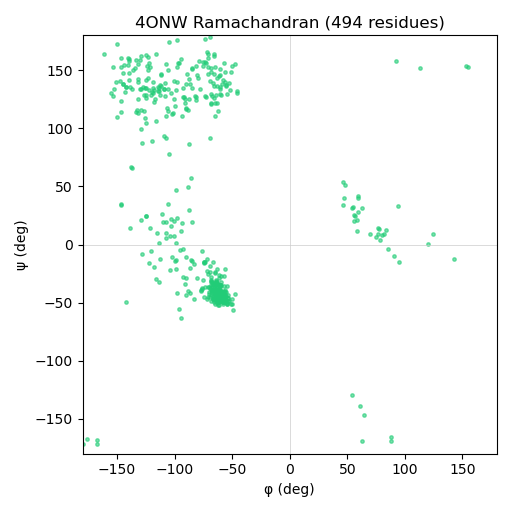54 1.00 9.40 234 VAL B O 1
ATOM 3833 N N . ASN B 1 237 ? 6.378 17.114 42.843 1.00 9.22 235 ASN B N 1
ATOM 3834 C CA . ASN B 1 237 ? 5.253 16.185 42.867 1.00 10.59 235 ASN B CA 1
ATOM 3835 C C . ASN B 1 237 ? 3.978 16.640 42.114 1.00 10.79 235 ASN B C 1
ATOM 3836 O O . ASN B 1 237 ? 2.953 15.958 42.216 1.00 12.05 235 ASN B O 1
ATOM 3841 N N . ALA B 1 238 ? 4.044 17.737 41.391 1.00 11.54 236 ALA B N 1
ATOM 3842 C CA . ALA B 1 238 ? 2.793 18.383 40.852 1.00 12.78 236 ALA B CA 1
ATOM 3843 C C . ALA B 1 238 ? 2.070 17.458 39.874 1.00 14.36 236 ALA B C 1
ATOM 3844 O O . ALA B 1 238 ? 0.821 17.352 39.874 1.00 13.18 236 ALA B O 1
ATOM 3846 N N . THR B 1 239 ? 2.861 16.680 39.123 1.00 13.62 237 THR B N 1
ATOM 3847 C CA . THR B 1 239 ? 2.313 15.824 38.006 1.00 13.41 237 THR B CA 1
ATOM 3848 C C . THR B 1 239 ? 2.105 14.395 38.354 1.00 12.06 237 THR B C 1
ATOM 3849 O O . THR B 1 239 ? 1.636 13.634 37.518 1.00 14.04 237 THR B O 1
ATOM 3853 N N . ILE B 1 240 ? 2.386 13.965 39.600 1.00 12.33 238 ILE B N 1
ATOM 3854 C CA . ILE B 1 240 ? 2.354 12.565 39.924 1.00 13.76 238 ILE B CA 1
ATOM 3855 C C . ILE B 1 240 ? 0.902 12.076 39.853 1.00 14.30 238 ILE B C 1
ATOM 3856 O O . ILE B 1 240 ? 0.008 12.903 40.056 1.00 15.33 238 ILE B O 1
ATOM 3861 N N . HIS B 1 241 ? 0.754 10.778 39.543 1.00 15.56 239 HIS B N 1
ATOM 3862 C CA . HIS B 1 241 ? -0.503 10.044 39.395 1.00 16.67 239 HIS B CA 1
ATOM 3863 C C . HIS B 1 241 ? -1.440 10.662 38.400 1.00 16.86 239 HIS B C 1
ATOM 3864 O O . HIS B 1 241 ? -2.623 10.392 38.503 1.00 17.53 239 HIS B O 1
ATOM 3871 N N . LYS B 1 242 ? -0.921 11.499 37.501 1.00 14.92 240 LYS B N 1
ATOM 3872 C CA . LYS B 1 242 ? -1.785 12.235 36.557 1.00 15.39 240 LYS B CA 1
ATOM 3873 C C . LYS B 1 242 ? -1.358 11.991 35.141 1.00 15.33 240 LYS B C 1
ATOM 3874 O O . LYS B 1 242 ? -0.238 11.598 34.850 1.00 12.36 240 LYS B O 1
ATOM 3880 N N . VAL B 1 243 ? -2.268 12.318 34.224 1.00 13.66 241 VAL B N 1
ATOM 3881 C CA . VAL B 1 243 ? -1.880 12.316 32.842 1.00 13.68 241 VAL B CA 1
ATOM 3882 C C . VAL B 1 243 ? -0.726 13.332 32.566 1.00 11.97 241 VAL B C 1
ATOM 3883 O O . VAL B 1 243 ? -0.607 14.411 33.157 1.00 13.02 241 VAL B O 1
ATOM 3887 N N . ASN B 1 244 ? 0.176 12.986 31.630 1.00 11.08 242 ASN B N 1
ATOM 3888 C CA . ASN B 1 244 ? 1.310 13.824 31.245 1.00 10.71 242 ASN B CA 1
ATOM 3889 C C . ASN B 1 244 ? 2.268 14.162 32.417 1.00 9.76 242 ASN B C 1
ATOM 3890 O O . ASN B 1 244 ? 2.849 15.256 32.504 1.00 11.01 242 ASN B O 1
ATOM 3895 N N . GLU B 1 245 ? 2.500 13.137 33.190 1.00 9.89 243 GLU B N 1
ATOM 3896 C CA . GLU B 1 245 ? 3.594 13.198 34.216 1.00 9.01 243 GLU B CA 1
ATOM 3897 C C . GLU B 1 245 ? 4.934 13.488 33.555 1.00 9.77 243 GLU B C 1
ATOM 3898 O O . GLU B 1 245 ? 5.278 12.943 32.471 1.00 8.52 243 GLU B O 1
ATOM 3904 N N . CYS B 1 246 ? 5.745 14.295 34.212 1.00 9.37 244 CYS B N 1
ATOM 3905 C CA . CYS B 1 246 ? 6.944 14.757 33.699 1.00 9.33 244 CYS B CA 1
ATOM 3906 C C . CYS B 1 246 ? 7.822 15.266 34.812 1.00 9.85 244 CYS B C 1
ATOM 3907 O O . CYS B 1 246 ? 7.327 15.390 35.948 1.00 9.68 244 CYS B O 1
ATOM 3910 N N . VAL B 1 247 ? 9.100 15.426 34.533 1.00 9.12 245 VAL B N 1
ATOM 3911 C CA . VAL B 1 247 ? 10.075 15.891 35.547 1.00 9.04 245 VAL B CA 1
ATOM 3912 C C . VAL B 1 247 ? 11.120 16.696 34.798 1.00 9.06 245 VAL B C 1
ATOM 3913 O O . VAL B 1 247 ? 11.584 16.342 33.634 1.00 8.06 245 VAL B O 1
ATOM 3917 N N . ARG B 1 248 ? 11.530 17.775 35.450 1.00 9.13 246 ARG B N 1
ATOM 3918 C CA . ARG B 1 248 ? 12.541 18.650 34.894 1.00 9.39 246 ARG B CA 1
ATOM 3919 C C . ARG B 1 248 ? 13.872 17.933 34.856 1.00 9.73 246 ARG B C 1
ATOM 3920 O O . ARG B 1 248 ? 14.398 17.568 35.912 1.00 9.14 246 ARG B O 1
ATOM 3928 N N . ILE B 1 249 ? 14.463 17.810 33.705 1.00 8.73 247 ILE B N 1
ATOM 3929 C CA . ILE B 1 249 ? 15.724 17.135 33.553 1.00 9.16 247 ILE B CA 1
ATOM 3930 C C . ILE B 1 249 ? 16.842 17.755 34.431 1.00 9.13 247 ILE B C 1
ATOM 3931 O O . ILE B 1 249 ? 17.487 17.090 35.172 1.00 11.25 247 ILE B O 1
ATOM 3936 N N . ALA B 1 250 ? 16.924 19.055 34.433 1.00 9.73 248 ALA B N 1
ATOM 3937 C CA . ALA B 1 250 ? 17.860 19.799 35.319 1.00 10.57 248 ALA B CA 1
ATOM 3938 C C . ALA B 1 250 ? 17.642 19.465 36.793 1.00 10.01 248 ALA B C 1
ATOM 3939 O O . ALA B 1 250 ? 18.664 19.374 37.533 1.00 10.58 248 ALA B O 1
ATOM 3941 N N . ASP B 1 251 ? 16.390 19.242 37.223 1.00 9.68 249 ASP B N 1
ATOM 3942 C CA . ASP B 1 251 ? 16.128 18.845 38.636 1.00 9.49 249 ASP B CA 1
ATOM 3943 C C . ASP B 1 251 ? 16.684 17.471 38.954 1.00 9.16 249 ASP B C 1
ATOM 3944 O O . ASP B 1 251 ? 17.107 17.240 40.094 1.00 8.36 249 ASP B O 1
ATOM 3949 N N . LEU B 1 252 ? 16.683 16.534 37.981 1.00 9.20 250 LEU B N 1
ATOM 3950 C CA . LEU B 1 252 ? 17.322 15.243 38.173 1.00 9.60 250 LEU B CA 1
ATOM 3951 C C . LEU B 1 252 ? 18.818 15.367 38.338 1.00 9.70 250 LEU B C 1
ATOM 3952 O O . LEU B 1 252 ? 19.426 14.731 39.193 1.00 9.76 250 LEU B O 1
ATOM 3957 N N . GLU B 1 253 ? 19.444 16.271 37.592 1.00 9.84 251 GLU B N 1
ATOM 3958 C CA . GLU B 1 253 ? 20.879 16.500 37.778 1.00 10.61 251 GLU B CA 1
ATOM 3959 C C . GLU B 1 253 ? 21.224 17.023 39.178 1.00 9.52 251 GLU B C 1
ATOM 3960 O O . GLU B 1 253 ? 22.197 16.586 39.793 1.00 13.19 251 GLU B O 1
ATOM 3966 N N . LYS B 1 254 ? 20.415 17.956 39.669 1.00 9.44 252 LYS B N 1
ATOM 3967 C CA . LYS B 1 254 ? 20.558 18.530 41.025 1.00 9.47 252 LYS B CA 1
ATOM 3968 C C . LYS B 1 254 ? 20.318 17.429 42.089 1.00 9.04 252 LYS B C 1
ATOM 3969 O O . LYS B 1 254 ? 20.961 17.356 43.112 1.00 9.59 252 LYS B O 1
ATOM 3975 N N . LEU B 1 255 ? 19.295 16.633 41.913 1.00 8.18 253 LEU B N 1
ATOM 3976 C CA . LEU B 1 255 ? 18.960 15.542 42.861 1.00 7.41 253 LEU B CA 1
ATOM 3977 C C . LEU B 1 255 ? 20.053 14.514 43.037 1.00 7.42 253 LEU B C 1
ATOM 3978 O O . LEU B 1 255 ? 20.322 13.999 44.140 1.00 7.90 253 LEU B O 1
ATOM 3983 N N . THR B 1 256 ? 20.651 14.168 41.900 1.00 6.89 254 THR B N 1
ATOM 3984 C CA . THR B 1 256 ? 21.769 13.227 41.842 1.00 7.43 254 THR B CA 1
ATOM 3985 C C . THR B 1 256 ? 22.898 13.825 42.759 1.00 7.55 254 THR B C 1
ATOM 3986 O O . THR B 1 256 ? 23.429 13.139 43.574 1.00 7.45 254 THR B O 1
ATOM 3990 N N . ASP B 1 257 ? 23.208 15.099 42.556 1.00 8.74 255 ASP B N 1
ATOM 3991 C CA . ASP B 1 257 ? 24.200 15.858 43.316 1.00 9.55 255 ASP B CA 1
ATOM 3992 C C . ASP B 1 257 ? 23.829 15.870 44.782 1.00 9.17 255 ASP B C 1
ATOM 3993 O O . ASP B 1 257 ? 24.702 15.696 45.615 1.00 9.14 255 ASP B O 1
ATOM 3998 N N . MET B 1 258 ? 22.556 16.097 45.107 1.00 8.20 256 MET B N 1
ATOM 3999 C CA . MET B 1 258 ? 22.143 16.033 46.516 1.00 7.87 256 MET B CA 1
ATOM 4000 C C . MET B 1 258 ? 22.300 14.692 47.167 1.00 7.15 256 MET B C 1
ATOM 4001 O O . MET B 1 258 ? 22.762 14.612 48.373 1.00 7.13 256 MET B O 1
ATOM 4006 N N . TYR B 1 259 ? 21.936 13.623 46.466 1.00 6.56 257 TYR B N 1
ATOM 4007 C CA . TYR B 1 259 ? 22.125 12.283 47.010 1.00 6.60 257 TYR B CA 1
ATOM 4008 C C . TYR B 1 259 ? 23.613 11.960 47.213 1.00 7.39 257 TYR B C 1
ATOM 4009 O O . TYR B 1 259 ? 23.989 11.379 48.231 1.00 7.58 257 TYR B O 1
ATOM 4018 N N . GLN B 1 260 ? 24.457 12.340 46.251 1.00 7.99 258 GLN B N 1
ATOM 4019 C CA . GLN B 1 260 ? 25.901 12.117 46.369 1.00 9.02 258 GLN B CA 1
ATOM 4020 C C . GLN B 1 260 ? 26.500 12.875 47.548 1.00 8.98 258 GLN B C 1
ATOM 4021 O O . GLN B 1 260 ? 27.306 12.291 48.308 1.00 9.81 258 GLN B O 1
ATOM 4027 N N . LYS B 1 261 ? 26.149 14.124 47.666 1.00 8.66 259 LYS B N 1
ATOM 4028 C CA . LYS B 1 261 ? 26.716 14.975 48.744 1.00 9.57 259 LYS B CA 1
ATOM 4029 C C . LYS B 1 261 ? 26.280 14.494 50.080 1.00 9.11 259 LYS B C 1
ATOM 4030 O O . LYS B 1 261 ? 27.013 14.623 51.089 1.00 9.38 259 LYS B O 1
ATOM 4036 N N . THR B 1 262 ? 25.054 13.947 50.146 1.00 8.31 260 THR B N 1
ATOM 4037 C CA . THR B 1 262 ? 24.608 13.393 51.390 1.00 7.81 260 THR B CA 1
ATOM 4038 C C . THR B 1 262 ? 25.531 12.235 51.821 1.00 8.27 260 THR B C 1
ATOM 4039 O O . THR B 1 262 ? 25.869 12.093 53.000 1.00 8.35 260 THR B O 1
ATOM 4043 N N . LEU B 1 263 ? 25.821 11.344 50.854 1.00 8.44 261 LEU B N 1
ATOM 4044 C CA . LEU B 1 263 ? 26.724 10.239 51.020 1.00 9.52 261 LEU B CA 1
ATOM 4045 C C . LEU B 1 263 ? 28.059 10.816 51.535 1.00 10.27 261 LEU B C 1
ATOM 4046 O O . LEU B 1 263 ? 28.683 10.246 52.402 1.00 10.76 261 LEU B O 1
ATOM 4051 N N . ASN B 1 264 ? 28.522 11.883 50.931 1.00 11.33 262 ASN B N 1
ATOM 4052 C CA . ASN B 1 264 ? 29.856 12.477 51.362 1.00 11.09 262 ASN B CA 1
ATOM 4053 C C . ASN B 1 264 ? 29.832 12.843 52.832 1.00 12.21 262 ASN B C 1
ATOM 4054 O O . ASN B 1 264 ? 30.746 12.543 53.636 1.00 13.54 262 ASN B O 1
ATOM 4059 N N . HIS B 1 265 ? 28.765 13.493 53.231 1.00 11.92 263 HIS B N 1
ATOM 4060 C CA . HIS B 1 265 ? 28.619 13.923 54.617 1.00 12.49 263 HIS B CA 1
ATOM 4061 C C . HIS B 1 265 ? 28.429 12.829 55.621 1.00 11.04 263 HIS B C 1
ATOM 4062 O O . HIS B 1 265 ? 28.836 12.948 56.811 1.00 10.75 263 HIS B O 1
ATOM 4069 N N . LEU B 1 266 ? 27.849 11.679 55.213 1.00 11.60 264 LEU B N 1
ATOM 4070 C CA . LEU B 1 266 ? 27.657 10.556 56.079 1.00 11.58 264 LEU B CA 1
ATOM 4071 C C . LEU B 1 266 ? 28.823 9.586 56.077 1.00 11.65 264 LEU B C 1
ATOM 4072 O O . LEU B 1 266 ? 29.231 9.147 57.178 1.00 14.05 264 LEU B O 1
ATOM 4077 N N . LEU B 1 267 ? 29.369 9.275 54.927 1.00 12.43 265 LEU B N 1
ATOM 4078 C CA . LEU B 1 267 ? 30.222 8.107 54.758 1.00 11.99 265 LEU B CA 1
ATOM 4079 C C . LEU B 1 267 ? 31.619 8.487 54.224 1.00 13.45 265 LEU B C 1
ATOM 4080 O O . LEU B 1 267 ? 32.480 7.619 54.177 1.00 12.92 265 LEU B O 1
ATOM 4085 N N . GLY B 1 268 ? 31.710 9.692 53.716 1.00 15.02 266 GLY B N 1
ATOM 4086 C CA . GLY B 1 268 ? 32.894 10.236 52.996 1.00 17.43 266 GLY B CA 1
ATOM 4087 C C . GLY B 1 268 ? 33.955 10.850 53.903 1.00 20.26 266 GLY B C 1
ATOM 4088 O O . GLY B 1 268 ? 34.049 10.459 55.074 1.00 20.82 266 GLY B O 1
#

Sequence (530 aa):
TDSPVLALAKEELISSRQQSVTPADAGCQDLMIERLKALGFEIEESSMVFEDTTNFWARRGTQSSPLFVFAGHTDVVPAGPLSQWHTPPFEPTVIDGFLHGRGAADMKGSLACMIVAVERFIAEHPDHQGSIGFLITTSDEEGPFINNGTVRVVETLMMARNELIDMCIVGEPSSTLAVGDVVKNGRRGGGFLTDTGELLAAVVAAVEEVNHQAPALLLTTGGGGTSDGRFIAQMGAQVVEELGPVNATIHKVNECVRIADLEKLTDMYQKTLNHLLGTDSPVLALAKELISRRQQSVTPADAGCQDLMIERLKALGFEIEESSMVFEDTTNFWARRGTQSSPLFVFAGHTDVVPAGPLSQWHTPPFEPTVIDGFLHGRGAADMKGSLACMIVAVERFIAEHPDHQQGSIGFLITTSDEEGPFINGTVRVVETLMARNNELIDMCIVGEPSSTLAVGDVVKNGRRGGGFFLTDTGELLAAVVAAVEEEVNHQAPALLTTGGGGTSDGRFIAQMGAQVVEELGPVNATIHKVNECVRIADLEKLTDMYQKTLNHLLG